Protein AF-A0AAJ0IXR5-F1 (afdb_monomer_lite)

Organism: NCBI:txid56460

pLDDT: mean 82.79, std 20.66, range [21.55, 98.94]

Secondary structure (DSSP, 8-state):
---TT---HHHHHHHHHHHHHTT-HHHHHHHHHHHHTT--HHHHHHHHHHHHHHTHHHHHHHHTS---HHHHHHHHHHHHHHHSPPBPPPHHHHTTS-HHHHHHHHHHHHHHHS-HHHHHHHHSTT--EEEEEEPP--TT-BBS-SS-TTSBPPP-TT-TTS-GGGS--B---EEEEEEEE-TT--EEEEEEEEEE-SPPGGG-GGG-EES-EEBTTSSEE--EEPPPTT-TT--S--SB-SB-SSSSSS-B-EEEPSEEEEEEEEEEE-TTSTT-EEEEEEE-HHHHHH-TT-EEE-SS-SS--STTSTT-EE---S---EEE--SS----SS-EEE-HHHHHHHHHHHTT-TT--EEEEEEEE-BSPP------------PPP---------------------------------------PPPHHHHHHHHHHHHHHHHTT----HHHHHHHHHHHHHHHHTT-S---EEEEPPPBTTB-TTSEEEEEES-TTSTT-EEEEEEHHHHHHS-HHHHHHHHHHHHHHHHHHHHHHHHHHHHHHHHTT------

InterPro domains:
  IPR046519 X-Tfes, XVIPCD [PF20410] (423-524)

Radius of gyration: 31.72 Å; chains: 1; bounding box: 82×73×89 Å

Foldseek 3Di:
DPDPDDDLLQVLLVVLLVCLVVVNPVVSVVSLVVSLPPDDPLSNLLSLLSNLLSNVVSLVVPCVDDDDPVSNVSSVSSVCSLAPFAADPDPVVLVVDDQSSNLSSQVSNCSRQADPVQVVQQVDAPRKAKEKEDAFDFLQAFACFLVRQADTNQADPVCVVAGRRRLFQFGQQIKMKIWHAHPVRRTHIAIQRGKGQAHTCLQFQLLFDPQAAAAPVGDGRRDGDHHDPSNNNNPHRHHHDADQQPPPPTGWQKAFDFYKFKWFKDWDADPVDGPDIDIKIWGDPVRQVVFFQGMFTPNVPPRGGAPVRDSRGGGDDGPEIEEAAESRGQPGSHHMHGHPVRRVSVVCSNCVDVVDGIYIYGYGYHPPHDDPPPPPPPPPDDDDDDDDDDDDDDDDDDDYDDDDDDDDDDDDDDDDDDDDDPVPPPDQQLVQLLVQLQVVQVVVVHGDDLLSSLLSLQQSLQCLVQPHPHFPHKDWADCDPVHHTRQKIKTWDDDPRDPPIDMDMDGSCCSRPDDSVRSVVSSVVSVVVVVVVVVVVVVVVVVVVVVVPDDPDDD

Sequence (555 aa):
MARSNDLDIRATADQISALFNANRQAEALRMLDERRQGQAEIVRDALDRYVGAASAGAIANQQQGPVAAADASVLQRLQLAASNQPTIPPQAQMAALSDAQRYDVYASIVQVRGNEAAHEALSRPNERVVLGLRQENSTLAAMQDRVHAGSLRSDDPATPAINEAQGGTGVYNDRLVVLWKDADGTRHTQVAQQANTEPTAQYDHHAGNTGRRPRAEGGMENRTFAPSPGFESISRPRKIEGEDVNADGIRDLGRLSEGTIEMRMGQHPNPSRPGTQDNALRPSQTAVDAGRGGVQRDSNADGWFDQADLNGVQNLNDTFKIHRGSSGSTDSAGCQTIHPAEYDGFIAAVQGNPAQTRWQYVLTSTTPGPVREQHQDQGRGREGVQPGQEEREHPPAQPQRQNGGPAAPAPGRPRHADAEDAHLAPHPLHAQASTLVGRLDASMGRASDAHSERMSASLAHLAKEHGLERIDHVLLSNQTPRAPAGAAVFVVQGEPSNPAHLRASMPTDVAVTTPVEQSLAKLQELDARTLAQAQSQAQERGVLQEEAVKPRSIG

Structure (mmCIF, N/CA/C/O backbone):
data_AF-A0AAJ0IXR5-F1
#
_entry.id   AF-A0AAJ0IXR5-F1
#
loop_
_atom_site.group_PDB
_atom_site.id
_atom_site.type_symbol
_atom_site.label_atom_id
_atom_site.label_alt_id
_atom_site.label_comp_id
_atom_site.label_asym_id
_atom_site.label_entity_id
_atom_site.label_seq_id
_atom_site.pdbx_PDB_ins_code
_atom_site.Cartn_x
_atom_site.Cartn_y
_atom_site.Cartn_z
_atom_site.occupancy
_atom_site.B_iso_or_equiv
_atom_site.auth_seq_id
_atom_site.auth_comp_id
_atom_site.auth_asym_id
_atom_site.auth_atom_id
_atom_site.pdbx_PDB_model_num
ATOM 1 N N . MET A 1 1 ? 8.016 12.581 32.462 1.00 35.22 1 MET A N 1
ATOM 2 C CA . MET A 1 1 ? 6.849 12.270 33.314 1.00 35.22 1 MET A CA 1
ATOM 3 C C . MET A 1 1 ? 5.731 11.830 32.388 1.00 35.22 1 MET A C 1
ATOM 5 O O . MET A 1 1 ? 5.294 12.646 31.587 1.00 35.22 1 MET A O 1
ATOM 9 N N . ALA A 1 2 ? 5.355 10.550 32.412 1.00 32.44 2 ALA A N 1
ATOM 10 C CA . ALA A 1 2 ? 4.215 10.053 31.645 1.00 32.44 2 ALA A CA 1
ATOM 11 C C . ALA A 1 2 ? 2.951 10.798 32.102 1.00 32.44 2 ALA A C 1
ATOM 13 O O . ALA A 1 2 ? 2.711 10.913 33.307 1.00 32.44 2 ALA A O 1
ATOM 14 N N . ARG A 1 3 ? 2.182 11.370 31.171 1.00 44.75 3 ARG A N 1
ATOM 15 C CA . ARG A 1 3 ? 0.904 11.999 31.512 1.00 44.75 3 ARG A CA 1
ATOM 16 C C . ARG A 1 3 ? -0.059 10.878 31.894 1.00 44.75 3 ARG A C 1
ATOM 18 O O . ARG A 1 3 ? -0.476 10.100 31.052 1.00 44.75 3 ARG A O 1
ATOM 25 N N . SER A 1 4 ? -0.415 10.801 33.171 1.00 48.94 4 SER A N 1
ATOM 26 C CA . SER A 1 4 ? -1.351 9.822 33.747 1.00 48.94 4 SER A CA 1
ATOM 27 C C . SER A 1 4 ? -2.810 9.965 33.247 1.00 48.94 4 SER A C 1
ATOM 29 O O . SER A 1 4 ? -3.727 9.530 33.935 1.00 48.94 4 SER A O 1
ATOM 31 N N . ASN A 1 5 ? -3.044 10.600 32.093 1.00 64.75 5 ASN A N 1
ATOM 32 C CA . ASN A 1 5 ? -4.367 11.003 31.599 1.00 64.75 5 ASN A CA 1
ATOM 33 C C . ASN A 1 5 ? -4.579 10.734 30.095 1.00 64.75 5 ASN A C 1
ATOM 35 O O . ASN A 1 5 ? -5.541 11.241 29.517 1.00 64.75 5 ASN A O 1
ATOM 39 N N . ASP A 1 6 ? -3.690 9.978 29.448 1.00 84.19 6 ASP A N 1
ATOM 40 C CA . ASP A 1 6 ? -3.835 9.651 28.028 1.00 84.19 6 ASP A CA 1
ATOM 41 C C . ASP A 1 6 ? -4.958 8.618 27.823 1.00 84.19 6 ASP A C 1
ATOM 43 O O . ASP A 1 6 ? -5.082 7.649 28.574 1.00 84.19 6 ASP A O 1
ATOM 47 N N . LEU A 1 7 ? -5.797 8.833 26.805 1.00 93.12 7 LEU A N 1
ATOM 48 C CA . LEU A 1 7 ? -6.889 7.925 26.452 1.00 93.12 7 LEU A CA 1
ATOM 49 C C . LEU A 1 7 ? -6.326 6.566 26.000 1.00 93.12 7 LEU A C 1
ATOM 51 O O . LEU A 1 7 ? -5.593 6.518 25.010 1.00 93.12 7 LEU A O 1
ATOM 55 N N . ASP A 1 8 ? -6.721 5.469 26.659 1.00 96.12 8 ASP A N 1
ATOM 56 C CA . ASP A 1 8 ? -6.532 4.117 26.112 1.00 96.12 8 ASP A CA 1
ATOM 57 C C . ASP A 1 8 ? -7.545 3.910 24.979 1.00 96.12 8 ASP A C 1
ATOM 59 O O . ASP A 1 8 ? -8.732 3.653 25.212 1.00 96.12 8 ASP A O 1
ATOM 63 N N . ILE A 1 9 ? -7.074 4.100 23.745 1.00 98.06 9 ILE A N 1
ATOM 64 C CA . ILE A 1 9 ? -7.904 4.143 22.539 1.00 98.06 9 ILE A CA 1
ATOM 65 C C . ILE A 1 9 ? -8.627 2.812 22.359 1.00 98.06 9 ILE A C 1
ATOM 67 O O . ILE A 1 9 ? -9.843 2.801 22.160 1.00 98.06 9 ILE A O 1
ATOM 71 N N . ARG A 1 10 ? -7.900 1.691 22.465 1.00 97.19 10 ARG A N 1
ATOM 72 C CA . ARG A 1 10 ? -8.476 0.365 22.240 1.00 97.19 10 ARG A CA 1
ATOM 73 C C . ARG A 1 10 ? -9.505 0.006 23.307 1.00 97.19 10 ARG A C 1
ATOM 75 O O . ARG A 1 10 ? -10.626 -0.353 22.958 1.00 97.19 10 ARG A O 1
ATOM 82 N N . ALA A 1 11 ? -9.165 0.163 24.588 1.00 97.31 11 ALA A N 1
ATOM 83 C CA . ALA A 1 11 ? -10.091 -0.163 25.674 1.00 97.31 11 ALA A CA 1
ATOM 84 C C . ALA A 1 11 ? -11.364 0.701 25.625 1.00 97.31 11 ALA A C 1
ATOM 86 O O . ALA A 1 11 ? -12.469 0.211 25.861 1.00 97.31 11 ALA A O 1
ATOM 87 N N . THR A 1 12 ? -11.222 1.982 25.270 1.00 98.25 12 THR A N 1
ATOM 88 C CA . THR A 1 12 ? -12.362 2.889 25.080 1.00 98.25 12 THR A CA 1
ATOM 89 C C . THR A 1 12 ? -13.232 2.451 23.901 1.00 98.25 12 THR A C 1
ATOM 91 O O . THR A 1 12 ? -14.458 2.429 24.019 1.00 98.25 12 THR A O 1
ATOM 94 N N . ALA A 1 13 ? -12.616 2.073 22.777 1.00 98.50 13 ALA A N 1
ATOM 95 C CA . ALA A 1 13 ? -13.337 1.586 21.608 1.00 98.50 13 ALA A CA 1
ATOM 96 C C . ALA A 1 13 ? -14.134 0.314 21.916 1.00 98.50 13 ALA A C 1
ATOM 98 O O . ALA A 1 13 ? -15.293 0.217 21.517 1.00 98.50 13 ALA A O 1
ATOM 99 N N . ASP A 1 14 ? -13.554 -0.631 22.660 1.00 98.31 14 ASP A N 1
ATOM 100 C CA . ASP A 1 14 ? -14.227 -1.877 23.039 1.00 98.31 14 ASP A CA 1
ATOM 101 C C . ASP A 1 14 ? -15.464 -1.597 23.922 1.00 98.31 14 ASP A C 1
ATOM 103 O O . ASP A 1 14 ? -16.524 -2.188 23.709 1.00 98.31 14 ASP A O 1
ATOM 107 N N . GLN A 1 15 ? -15.382 -0.637 24.855 1.00 98.50 15 GLN A N 1
ATOM 108 C CA . GLN A 1 15 ? -16.523 -0.212 25.684 1.00 98.50 15 GLN A CA 1
ATOM 109 C C . GLN A 1 15 ? -17.655 0.409 24.852 1.00 98.50 15 GLN A C 1
ATOM 111 O O . GLN A 1 15 ? -18.821 0.056 25.030 1.00 98.50 15 GLN A O 1
ATOM 116 N N . ILE A 1 16 ? -17.319 1.308 23.922 1.00 98.44 16 ILE A N 1
ATOM 117 C CA . ILE A 1 16 ? -18.300 1.943 23.027 1.00 98.44 16 ILE A CA 1
ATOM 118 C C . ILE A 1 16 ? -18.934 0.897 22.103 1.00 98.44 16 ILE A C 1
ATOM 120 O O . ILE A 1 16 ? -20.152 0.876 21.920 1.00 98.44 16 ILE A O 1
ATOM 124 N N . SER A 1 17 ? -18.123 -0.013 21.564 1.00 98.00 17 SER A N 1
ATOM 125 C CA . SER A 1 17 ? -18.588 -1.054 20.646 1.00 98.00 17 SER A CA 1
ATOM 126 C C . SER A 1 17 ? -19.524 -2.043 21.338 1.00 98.00 17 SER A C 1
ATOM 128 O O . SER A 1 17 ? -20.532 -2.456 20.765 1.00 98.00 17 SER A O 1
ATOM 130 N N . ALA A 1 18 ? -19.253 -2.372 22.606 1.00 98.06 18 ALA A N 1
ATOM 131 C CA . ALA A 1 18 ? -20.147 -3.184 23.424 1.00 98.06 18 ALA A CA 1
ATOM 132 C C . ALA A 1 18 ? -21.527 -2.525 23.612 1.00 98.06 18 ALA A C 1
ATOM 134 O O . ALA A 1 18 ? -22.540 -3.221 23.580 1.00 98.06 18 ALA A O 1
ATOM 135 N N . LEU A 1 19 ? -21.592 -1.195 23.756 1.00 97.69 19 LEU A N 1
ATOM 136 C CA . LEU A 1 19 ? -22.863 -0.465 23.846 1.00 97.69 19 LEU A CA 1
ATOM 137 C C . LEU A 1 19 ? -23.640 -0.497 22.524 1.00 97.69 19 LEU A C 1
ATOM 139 O O . LEU A 1 19 ? -24.840 -0.775 22.540 1.00 97.69 19 LEU A O 1
ATOM 143 N N . PHE A 1 20 ? -22.974 -0.278 21.384 1.00 95.31 20 PHE A N 1
ATOM 144 C CA . PHE A 1 20 ? -23.605 -0.425 20.067 1.00 95.31 20 PHE A CA 1
ATOM 145 C C . PHE A 1 20 ? -24.180 -1.831 19.874 1.00 95.31 20 PHE A C 1
ATOM 147 O O . PHE A 1 20 ? -25.354 -1.979 19.534 1.00 95.31 20 PHE A O 1
ATOM 154 N N . ASN A 1 21 ? -23.380 -2.857 20.167 1.00 93.69 21 ASN A N 1
ATOM 155 C CA . ASN A 1 21 ? -23.764 -4.257 19.991 1.00 93.69 21 ASN A CA 1
ATOM 156 C C . ASN A 1 21 ? -24.855 -4.708 20.984 1.00 93.69 21 ASN A C 1
ATOM 158 O O . ASN A 1 21 ? -25.567 -5.673 20.718 1.00 93.69 21 ASN A O 1
ATOM 162 N N . ALA A 1 22 ? -25.036 -3.989 22.096 1.00 95.12 22 ALA A N 1
ATOM 163 C CA . ALA A 1 22 ? -26.118 -4.195 23.058 1.00 95.12 22 ALA A CA 1
ATOM 164 C C . ALA A 1 22 ? -27.390 -3.375 22.755 1.00 95.12 22 ALA A C 1
ATOM 166 O O . ALA A 1 22 ? -28.270 -3.293 23.611 1.00 95.12 22 ALA A O 1
ATOM 167 N N . ASN A 1 23 ? -27.499 -2.749 21.575 1.00 90.19 23 ASN A N 1
ATOM 168 C CA . ASN A 1 23 ? -28.596 -1.843 21.207 1.00 90.19 23 ASN A CA 1
ATOM 169 C C . ASN A 1 23 ? -28.770 -0.652 22.175 1.00 90.19 23 ASN A C 1
ATOM 171 O O . ASN A 1 23 ? -29.885 -0.207 22.440 1.00 90.19 23 ASN A O 1
ATOM 175 N N . ARG A 1 24 ? -27.664 -0.136 22.728 1.00 93.94 24 ARG A N 1
ATOM 176 C CA . ARG A 1 24 ? -27.625 1.046 23.611 1.00 93.94 24 ARG A CA 1
ATOM 177 C C . ARG A 1 24 ? -26.966 2.223 22.894 1.00 93.94 24 ARG A C 1
ATOM 179 O O . ARG A 1 24 ? -25.987 2.800 23.364 1.00 93.94 24 ARG A O 1
ATOM 186 N N . GLN A 1 25 ? -27.484 2.570 21.719 1.00 89.69 25 GLN A N 1
ATOM 187 C CA . GLN A 1 25 ? -26.787 3.444 20.772 1.00 89.69 25 GLN A CA 1
ATOM 188 C C . GLN A 1 25 ? -26.681 4.892 21.255 1.00 89.69 25 GLN A C 1
ATOM 190 O O . GLN A 1 25 ? -25.627 5.499 21.107 1.00 89.69 25 GLN A O 1
ATOM 195 N N . ALA A 1 26 ? -27.720 5.435 21.898 1.00 90.50 26 ALA A N 1
ATOM 196 C CA . ALA A 1 26 ? -27.666 6.786 22.466 1.00 90.50 26 ALA A CA 1
ATOM 197 C C . ALA A 1 26 ? -26.540 6.926 23.509 1.00 90.50 26 ALA A C 1
ATOM 199 O O . ALA A 1 26 ? -25.857 7.947 23.576 1.00 90.50 26 ALA A O 1
ATOM 200 N N . GLU A 1 27 ? -26.303 5.876 24.300 1.00 95.44 27 GLU A N 1
ATOM 201 C CA . GLU A 1 27 ? -25.209 5.848 25.268 1.00 95.44 27 GLU A CA 1
ATOM 202 C C . GLU A 1 27 ? -23.848 5.696 24.586 1.00 95.44 27 GLU A C 1
ATOM 204 O O . GLU A 1 27 ? -22.903 6.378 24.978 1.00 95.44 27 GLU A O 1
ATOM 209 N N . ALA A 1 28 ? -23.762 4.853 23.551 1.00 96.56 28 ALA A N 1
ATOM 210 C CA . ALA A 1 28 ? -22.552 4.671 22.755 1.00 96.56 28 ALA A CA 1
ATOM 211 C C . ALA A 1 28 ? -22.114 5.982 22.083 1.00 96.56 28 ALA A C 1
ATOM 213 O O . ALA A 1 28 ? -20.952 6.369 22.186 1.00 96.56 28 ALA A O 1
ATOM 214 N N . LEU A 1 29 ? -23.052 6.692 21.447 1.00 95.12 29 LEU A N 1
ATOM 215 C CA . LEU A 1 29 ? -22.801 7.957 20.754 1.00 95.12 29 LEU A CA 1
ATOM 216 C C . LEU A 1 29 ? -22.385 9.064 21.724 1.00 95.12 29 LEU A C 1
ATOM 218 O O . LEU A 1 29 ? -21.406 9.761 21.463 1.00 95.12 29 LEU A O 1
ATOM 222 N N . ARG A 1 30 ? -23.064 9.179 22.872 1.00 95.44 30 ARG A N 1
ATOM 223 C CA . ARG A 1 30 ? -22.681 10.130 23.924 1.00 95.44 30 ARG A CA 1
ATOM 224 C C . ARG A 1 30 ? -21.274 9.843 24.452 1.00 95.44 30 ARG A C 1
ATOM 226 O O . ARG A 1 30 ? -20.457 10.752 24.534 1.00 95.44 30 ARG A O 1
ATOM 233 N N . MET A 1 31 ? -20.973 8.581 24.762 1.00 97.38 31 MET A N 1
ATOM 234 C CA . MET A 1 31 ? -19.648 8.191 25.246 1.00 97.38 31 MET A CA 1
ATOM 235 C C . MET A 1 31 ? -18.565 8.440 24.192 1.00 97.38 31 MET A C 1
ATOM 237 O O . MET A 1 31 ? -17.477 8.901 24.527 1.00 97.38 31 MET A O 1
ATOM 241 N N . LEU A 1 32 ? -18.847 8.158 22.919 1.00 97.31 32 LEU A N 1
ATOM 242 C CA . LEU A 1 32 ? -17.928 8.442 21.823 1.00 97.31 32 LEU A CA 1
ATOM 243 C C . LEU A 1 32 ? -17.619 9.940 21.726 1.00 97.31 32 LEU A C 1
ATOM 245 O O . LEU A 1 32 ? -16.452 10.303 21.607 1.00 97.31 32 LEU A O 1
ATOM 249 N N . ASP A 1 33 ? -18.633 10.802 21.795 1.00 95.56 33 ASP A N 1
ATOM 250 C CA . ASP A 1 33 ? -18.439 12.252 21.725 1.00 95.56 33 ASP A CA 1
ATOM 251 C C . ASP A 1 33 ? -17.608 12.776 22.907 1.00 95.56 33 ASP A C 1
ATOM 253 O O . ASP A 1 33 ? -16.575 13.421 22.707 1.00 95.56 33 ASP A O 1
ATOM 257 N N . GLU A 1 34 ? -17.969 12.374 24.131 1.00 96.19 34 GLU A N 1
ATOM 258 C CA . GLU A 1 34 ? -17.241 12.714 25.361 1.00 96.19 34 GLU A CA 1
ATOM 259 C C . GLU A 1 34 ? -15.767 12.283 25.298 1.00 96.19 34 GLU A C 1
ATOM 261 O O . GLU A 1 34 ? -14.870 13.037 25.674 1.00 96.19 34 GLU A O 1
ATOM 266 N N . ARG A 1 35 ? -15.490 11.069 24.804 1.00 96.62 35 ARG A N 1
ATOM 267 C CA . ARG A 1 35 ? -14.124 10.522 24.745 1.00 96.62 35 ARG A CA 1
ATOM 268 C C . ARG A 1 35 ? -13.292 11.095 23.602 1.00 96.62 35 ARG A C 1
ATOM 270 O O . ARG A 1 35 ? -12.068 11.132 23.716 1.00 96.62 35 ARG A O 1
ATOM 277 N N . ARG A 1 36 ? -13.925 11.562 22.522 1.00 95.81 36 ARG A N 1
ATOM 278 C CA . ARG A 1 36 ? -13.246 12.257 21.415 1.00 95.81 36 ARG A CA 1
ATOM 279 C C . ARG A 1 36 ? -12.889 13.697 21.769 1.00 95.81 36 ARG A C 1
ATOM 281 O O . ARG A 1 36 ? -11.956 14.245 21.177 1.00 95.81 36 ARG A O 1
ATOM 288 N N . GLN A 1 37 ? -13.615 14.327 22.690 1.00 94.62 37 GLN A N 1
ATOM 289 C CA . GLN A 1 37 ? -13.410 15.730 23.029 1.00 94.62 37 GLN A CA 1
ATOM 290 C C . GLN A 1 37 ? -11.979 15.990 23.535 1.00 94.62 37 GLN A C 1
ATOM 292 O O . GLN A 1 37 ? -11.457 15.290 24.399 1.00 94.62 37 GLN A O 1
ATOM 297 N N . GLY A 1 38 ? -11.324 17.008 22.968 1.00 91.94 38 GLY A N 1
ATOM 298 C CA . GLY A 1 38 ? -9.963 17.408 23.347 1.00 91.94 38 GLY A CA 1
ATOM 299 C C . GLY A 1 38 ? -8.841 16.470 22.881 1.00 91.94 38 GLY A C 1
ATOM 300 O O . GLY A 1 38 ? -7.678 16.749 23.166 1.00 91.94 38 GLY A O 1
ATOM 301 N N . GLN A 1 39 ? -9.155 15.389 22.159 1.00 95.31 39 GLN A N 1
ATOM 302 C CA . GLN A 1 39 ? -8.153 14.473 21.613 1.00 95.31 39 GLN A CA 1
ATOM 303 C C . GLN A 1 39 ? -7.569 14.987 20.291 1.00 95.31 39 GLN A C 1
ATOM 305 O O . GLN A 1 39 ? -8.250 15.648 19.500 1.00 95.31 39 GLN A O 1
ATOM 310 N N . ALA A 1 40 ? -6.311 14.629 20.021 1.00 94.19 40 ALA A N 1
ATOM 311 C CA . ALA A 1 40 ? -5.689 14.850 18.718 1.00 94.19 40 ALA A CA 1
ATOM 312 C C . ALA A 1 40 ? -6.491 14.153 17.603 1.00 94.19 40 ALA A C 1
ATOM 314 O O . ALA A 1 40 ? -7.124 13.123 17.828 1.00 94.19 40 ALA A O 1
ATOM 315 N N . GLU A 1 41 ? -6.459 14.699 16.389 1.00 93.81 41 GLU A N 1
ATOM 316 C CA . GLU A 1 41 ? -7.163 14.137 15.226 1.00 93.81 41 GLU A CA 1
ATOM 317 C C . GLU A 1 41 ? -6.817 12.665 14.985 1.00 93.81 41 GLU A C 1
ATOM 319 O O . GLU A 1 41 ? -7.712 11.831 15.015 1.00 93.81 41 GLU A O 1
ATOM 324 N N . ILE A 1 42 ? -5.528 12.317 14.953 1.00 94.75 42 ILE A N 1
ATOM 325 C CA . ILE A 1 42 ? -5.074 10.927 14.783 1.00 94.75 42 ILE A CA 1
ATOM 326 C C . ILE A 1 42 ? -5.587 9.958 15.864 1.00 94.75 42 ILE A C 1
ATOM 328 O O . ILE A 1 42 ? -5.783 8.776 15.587 1.00 94.75 42 ILE A O 1
ATOM 332 N N . VAL A 1 43 ? -5.836 10.445 17.086 1.00 97.19 43 VAL A N 1
ATOM 333 C CA . VAL A 1 43 ? -6.411 9.647 18.184 1.00 97.19 43 VAL A CA 1
ATOM 334 C C . VAL A 1 43 ? -7.913 9.456 17.972 1.00 97.19 43 VAL A C 1
ATOM 336 O O . VAL A 1 43 ? -8.420 8.348 18.149 1.00 97.19 43 VAL A O 1
ATOM 339 N N . ARG A 1 44 ? -8.621 10.512 17.550 1.00 96.88 44 ARG A N 1
ATOM 340 C CA . ARG A 1 44 ? -10.051 10.450 17.205 1.00 96.88 44 ARG A CA 1
ATOM 341 C C . ARG A 1 44 ? -10.293 9.508 16.027 1.00 96.88 44 ARG A C 1
ATOM 343 O O . ARG A 1 44 ? -11.202 8.690 16.106 1.00 96.88 44 ARG A O 1
ATOM 350 N N . ASP A 1 45 ? -9.447 9.561 15.004 1.00 95.94 45 ASP A N 1
ATOM 351 C CA . ASP A 1 45 ? -9.548 8.705 13.820 1.00 95.94 45 ASP A CA 1
ATOM 352 C C . ASP A 1 45 ? -9.254 7.238 14.141 1.00 95.94 45 ASP A C 1
ATOM 354 O O . ASP A 1 45 ? -9.897 6.338 13.604 1.00 95.94 45 ASP A O 1
ATOM 358 N N . ALA A 1 46 ? -8.286 6.970 15.024 1.00 97.88 46 ALA A N 1
ATOM 359 C CA . ALA A 1 46 ? -8.003 5.618 15.503 1.00 97.88 46 ALA A CA 1
ATOM 360 C C . ALA A 1 46 ? -9.176 5.036 16.307 1.00 97.88 46 ALA A C 1
ATOM 362 O O . ALA A 1 46 ? -9.550 3.878 16.108 1.00 97.88 46 ALA A O 1
ATOM 363 N N . LEU A 1 47 ? -9.782 5.849 17.179 1.00 98.50 47 LEU A N 1
ATOM 364 C CA . LEU A 1 47 ? -10.979 5.474 17.930 1.00 98.50 47 LEU A CA 1
ATOM 365 C C . LEU A 1 47 ? -12.160 5.193 16.990 1.00 98.50 47 LEU A C 1
ATOM 367 O O . LEU A 1 47 ? -12.786 4.140 17.099 1.00 98.50 47 LEU A O 1
ATOM 371 N N . ASP A 1 48 ? -12.425 6.097 16.043 1.00 98.06 48 ASP A N 1
ATOM 372 C CA . ASP A 1 48 ? -13.507 5.956 15.065 1.00 98.06 48 ASP A CA 1
ATOM 373 C C . ASP A 1 48 ? -13.307 4.695 14.193 1.00 98.06 48 ASP A C 1
ATOM 375 O O . ASP A 1 48 ? -14.272 3.974 13.944 1.00 98.06 48 ASP A O 1
ATOM 379 N N . ARG A 1 49 ? -12.065 4.359 13.805 1.00 97.94 49 ARG A N 1
ATOM 380 C CA . ARG A 1 49 ? -11.732 3.116 13.079 1.00 97.94 49 ARG A CA 1
ATOM 381 C C . ARG A 1 49 ? -12.031 1.857 13.883 1.00 97.94 49 ARG A C 1
ATOM 383 O O . ARG A 1 49 ? -12.673 0.947 13.361 1.00 97.94 49 ARG A O 1
ATOM 390 N N . TYR A 1 50 ? -11.597 1.795 15.143 1.00 98.44 50 TYR A N 1
ATOM 391 C CA . TYR A 1 50 ? -11.883 0.633 15.989 1.00 98.44 50 TYR A CA 1
ATOM 392 C C . TYR A 1 50 ? -13.385 0.449 16.223 1.00 98.44 50 TYR A C 1
ATOM 394 O O . TYR A 1 50 ? -13.887 -0.662 16.058 1.00 98.44 50 TYR A O 1
ATOM 402 N N . VAL A 1 51 ? -14.101 1.526 16.565 1.00 98.31 51 VAL A N 1
ATOM 403 C CA . VAL A 1 51 ? -15.551 1.479 16.817 1.00 98.31 51 VAL A CA 1
ATOM 404 C C . VAL A 1 51 ? -16.317 1.129 15.541 1.00 98.31 51 VAL A C 1
ATOM 406 O O . VAL A 1 51 ? -17.160 0.235 15.553 1.00 98.31 51 VAL A O 1
ATOM 409 N N . GLY A 1 52 ? -16.003 1.788 14.423 1.00 96.25 52 GLY A N 1
ATOM 410 C CA . GLY A 1 52 ? -16.645 1.530 13.136 1.00 96.25 52 GLY A CA 1
ATOM 411 C C . GLY A 1 52 ? -16.481 0.080 12.679 1.00 96.25 52 GLY A C 1
ATOM 412 O O . GLY A 1 52 ? -17.450 -0.534 12.239 1.00 96.25 52 GLY A O 1
ATOM 413 N N . ALA A 1 53 ? -15.285 -0.494 12.850 1.00 95.06 53 ALA A N 1
ATOM 414 C CA . ALA A 1 53 ? -15.018 -1.889 12.509 1.00 95.06 53 ALA A CA 1
ATOM 415 C C . ALA A 1 53 ? -15.767 -2.873 13.422 1.00 95.06 53 ALA A C 1
ATOM 417 O O . ALA A 1 53 ? -16.428 -3.790 12.939 1.00 95.06 53 ALA A O 1
ATOM 418 N N . ALA A 1 54 ? -15.691 -2.681 14.742 1.00 95.75 54 ALA A N 1
ATOM 419 C CA . ALA A 1 54 ? -16.253 -3.611 15.724 1.00 95.75 54 ALA A CA 1
ATOM 420 C C . ALA A 1 54 ? -17.788 -3.545 15.842 1.00 95.75 54 ALA A C 1
ATOM 422 O O . ALA A 1 54 ? -18.410 -4.472 16.370 1.00 95.75 54 ALA A O 1
ATOM 423 N N . SER A 1 55 ? -18.406 -2.466 15.355 1.00 95.44 55 SER A N 1
ATOM 424 C CA . SER A 1 55 ? -19.854 -2.234 15.425 1.00 95.44 55 SER A CA 1
ATOM 425 C C . SER A 1 55 ? -20.522 -2.075 14.060 1.00 95.44 55 SER A C 1
ATOM 427 O O . SER A 1 55 ? -21.663 -1.618 14.002 1.00 95.44 55 SER A O 1
ATOM 429 N N . ALA A 1 56 ? -19.869 -2.481 12.965 1.00 90.62 56 ALA A N 1
ATOM 430 C CA . ALA A 1 56 ? -20.366 -2.286 11.599 1.00 90.62 56 ALA A CA 1
ATOM 431 C C . ALA A 1 56 ? -21.816 -2.770 11.398 1.00 90.62 56 ALA A C 1
ATOM 433 O O . ALA A 1 56 ? -22.643 -2.042 10.851 1.00 90.62 56 ALA A O 1
ATOM 434 N N . GLY A 1 57 ? -22.154 -3.964 11.901 1.00 89.12 57 GLY A N 1
ATOM 435 C CA . GLY A 1 57 ? -23.513 -4.510 11.804 1.00 89.12 57 GLY A CA 1
ATOM 436 C C . GLY A 1 57 ? -24.551 -3.711 12.600 1.00 89.12 57 GLY A C 1
ATOM 437 O O . GLY A 1 57 ? -25.635 -3.425 12.095 1.00 89.12 57 GLY A O 1
ATOM 438 N N . ALA A 1 58 ? -24.215 -3.299 13.826 1.00 89.06 58 ALA A N 1
ATOM 439 C CA . ALA A 1 58 ? -25.101 -2.490 14.663 1.00 89.06 58 ALA A CA 1
ATOM 440 C C . ALA A 1 58 ? -25.329 -1.087 14.068 1.00 89.06 58 ALA A C 1
ATOM 442 O O . ALA A 1 58 ? -26.460 -0.602 14.048 1.00 89.06 58 ALA A O 1
ATOM 443 N N . ILE A 1 59 ? -24.270 -0.470 13.533 1.00 87.69 59 ILE A N 1
ATOM 444 C CA . ILE A 1 59 ? -24.311 0.836 12.861 1.00 87.69 59 ILE A CA 1
ATOM 445 C C . ILE A 1 59 ? -25.184 0.767 11.598 1.00 87.69 59 ILE A C 1
ATOM 447 O O . ILE A 1 59 ? -26.055 1.619 11.412 1.00 87.69 59 ILE A O 1
ATOM 451 N N . ALA A 1 60 ? -25.007 -0.265 10.765 1.00 85.44 60 ALA A N 1
ATOM 452 C CA . ALA A 1 60 ? -25.782 -0.446 9.537 1.00 85.44 60 ALA A CA 1
ATOM 453 C C . ALA A 1 60 ? -27.283 -0.647 9.812 1.00 85.44 60 ALA A C 1
ATOM 455 O O . ALA A 1 60 ? -28.120 -0.039 9.145 1.00 85.44 60 ALA A O 1
ATOM 456 N N . ASN A 1 61 ? -27.633 -1.444 10.827 1.00 83.38 61 ASN A N 1
ATOM 457 C CA . ASN A 1 61 ? -29.030 -1.657 11.219 1.00 83.38 61 ASN A CA 1
ATOM 458 C C . ASN A 1 61 ? -29.701 -0.366 11.706 1.00 83.38 61 ASN A C 1
ATOM 460 O O . ASN A 1 61 ? -30.886 -0.149 11.462 1.00 83.38 61 ASN A O 1
ATOM 464 N N . GLN A 1 62 ? -28.955 0.506 12.388 1.00 76.19 62 GLN A N 1
ATOM 465 C CA . GLN A 1 62 ? -29.501 1.742 12.939 1.00 76.19 62 GLN A CA 1
ATOM 466 C C . GLN A 1 62 ? -29.825 2.777 11.854 1.00 76.19 62 GLN A C 1
ATOM 468 O O . GLN A 1 62 ? -30.854 3.440 11.944 1.00 76.19 62 GLN A O 1
ATOM 473 N N . GLN A 1 63 ? -28.996 2.894 10.813 1.00 69.69 63 GLN A N 1
ATOM 474 C CA . GLN A 1 63 ? -29.229 3.834 9.706 1.00 69.69 63 GLN A CA 1
ATOM 475 C C . GLN A 1 63 ? -30.506 3.535 8.902 1.00 69.69 63 GLN A C 1
ATOM 477 O O . GLN A 1 63 ? -31.023 4.422 8.229 1.00 69.69 63 GLN A O 1
ATOM 482 N N . GLN A 1 64 ? -31.025 2.306 8.971 1.00 72.81 64 GLN A N 1
ATOM 483 C CA . GLN A 1 64 ? -32.276 1.921 8.310 1.00 72.81 64 GLN A CA 1
ATOM 484 C C . GLN A 1 64 ? -33.529 2.362 9.092 1.00 72.81 64 GLN A C 1
ATOM 486 O O . GLN A 1 64 ? -34.639 2.271 8.570 1.00 72.81 64 GLN A O 1
ATOM 491 N N . GLY A 1 65 ? -33.370 2.831 10.336 1.00 67.31 65 GLY A N 1
ATOM 492 C CA . GLY A 1 65 ? -34.448 3.341 11.185 1.00 67.31 65 GLY A CA 1
ATOM 493 C C . GLY A 1 65 ? -34.494 4.875 11.266 1.00 67.31 65 GLY A C 1
ATOM 494 O O . GLY A 1 65 ? -33.637 5.564 10.713 1.00 67.31 65 GLY A O 1
ATOM 495 N N . PRO A 1 66 ? -35.484 5.448 11.973 1.00 68.31 66 PRO A N 1
ATOM 496 C CA . PRO A 1 66 ? -35.516 6.882 12.243 1.00 68.31 66 PRO A CA 1
ATOM 497 C C . PRO A 1 66 ? -34.358 7.273 13.173 1.00 68.31 66 PRO A C 1
ATOM 499 O O . PRO A 1 66 ? -34.311 6.865 14.333 1.00 68.31 66 PRO A O 1
ATOM 502 N N . VAL A 1 67 ? -33.430 8.083 12.662 1.00 74.12 67 VAL A N 1
ATOM 503 C CA . VAL A 1 67 ? -32.247 8.578 13.383 1.00 74.12 67 VAL A CA 1
ATOM 504 C C . VAL A 1 67 ? -32.218 10.105 13.315 1.00 74.12 67 VAL A C 1
ATOM 506 O O . VAL A 1 67 ? -32.524 10.693 12.276 1.00 74.12 67 VAL A O 1
ATOM 509 N N . ALA A 1 68 ? -31.857 10.769 14.416 1.00 77.62 68 ALA A N 1
ATOM 510 C CA . ALA A 1 68 ? -31.663 12.216 14.416 1.00 77.62 68 ALA A CA 1
ATOM 511 C C . ALA A 1 68 ? -30.512 12.604 13.467 1.00 77.62 68 ALA A C 1
ATOM 513 O O . ALA A 1 68 ? -29.500 11.912 13.395 1.00 77.62 68 ALA A O 1
ATOM 514 N N . ALA A 1 69 ? -30.620 13.735 12.763 1.00 73.19 69 ALA A N 1
ATOM 515 C CA . ALA A 1 69 ? -29.633 14.127 11.747 1.00 73.19 69 ALA A CA 1
ATOM 516 C C . ALA A 1 69 ? -28.184 14.217 12.279 1.00 73.19 69 ALA A C 1
ATOM 518 O O . ALA A 1 69 ? -27.240 13.849 11.580 1.00 73.19 69 ALA A O 1
ATOM 519 N N . ALA A 1 70 ? -28.003 14.663 13.529 1.00 72.00 70 ALA A N 1
ATOM 520 C CA . ALA A 1 70 ? -26.694 14.709 14.182 1.00 72.00 70 ALA A CA 1
ATOM 521 C C . ALA A 1 70 ? -26.097 13.302 14.368 1.00 72.00 70 ALA A C 1
ATOM 523 O O . ALA A 1 70 ? -24.946 13.068 13.997 1.00 72.00 70 ALA A O 1
ATOM 524 N N . ASP A 1 71 ? -26.899 12.347 14.840 1.00 86.00 71 ASP A N 1
ATOM 525 C CA . ASP A 1 71 ? -26.484 10.954 15.024 1.00 86.00 71 ASP A CA 1
ATOM 526 C C . ASP A 1 71 ? -26.175 10.285 13.678 1.00 86.00 71 ASP A C 1
ATOM 528 O O . ASP A 1 71 ? -25.186 9.562 13.560 1.00 86.00 71 ASP A O 1
ATOM 532 N N . ALA A 1 72 ? -26.951 10.590 12.631 1.00 86.19 72 ALA A N 1
ATOM 533 C CA . ALA A 1 72 ? -26.705 10.083 11.281 1.00 86.19 72 ALA A CA 1
ATOM 534 C C . ALA A 1 72 ? -25.310 10.479 10.761 1.00 86.19 72 ALA A C 1
ATOM 536 O O . ALA A 1 72 ? -24.600 9.638 10.208 1.00 86.19 72 ALA A O 1
ATOM 537 N N . SER A 1 73 ? -24.874 11.720 11.011 1.00 89.00 73 SER A N 1
ATOM 538 C CA . SER A 1 73 ? -23.533 12.181 10.620 1.00 89.00 73 SER A CA 1
ATOM 539 C C . SER A 1 73 ? -22.407 11.437 11.352 1.00 89.00 73 SER A C 1
ATOM 541 O O . SER A 1 73 ? -21.374 11.120 10.758 1.00 89.00 73 SER A O 1
ATOM 543 N N . VAL A 1 74 ? -22.608 11.101 12.632 1.00 93.06 74 VAL A N 1
ATOM 544 C CA . VAL A 1 74 ? -21.635 10.341 13.430 1.00 93.06 74 VAL A CA 1
ATOM 545 C C . VAL A 1 74 ? -21.557 8.896 12.948 1.00 93.06 74 VAL A C 1
ATOM 547 O O . VAL A 1 74 ? -20.457 8.385 12.749 1.00 93.06 74 VAL A O 1
ATOM 550 N N . LEU A 1 75 ? -22.701 8.252 12.704 1.00 92.62 75 LEU A N 1
ATOM 551 C CA . LEU A 1 75 ? -22.754 6.888 12.168 1.00 92.62 75 LEU A CA 1
ATOM 552 C C . LEU A 1 75 ? -22.095 6.804 10.786 1.00 92.62 75 LEU A C 1
ATOM 554 O O . LEU A 1 75 ? -21.315 5.888 10.533 1.00 92.62 75 LEU A O 1
ATOM 558 N N . GLN A 1 76 ? -22.343 7.790 9.919 1.00 90.94 76 GLN A N 1
ATOM 559 C CA . GLN A 1 76 ? -21.676 7.884 8.622 1.00 90.94 76 GLN A CA 1
ATOM 560 C C . GLN A 1 76 ? -20.158 8.045 8.780 1.00 90.94 76 GLN A C 1
ATOM 562 O O . GLN A 1 76 ? -19.402 7.354 8.102 1.00 90.94 76 GLN A O 1
ATOM 567 N N . ARG A 1 77 ? -19.689 8.895 9.706 1.00 94.19 77 ARG A N 1
ATOM 568 C CA . ARG A 1 77 ? -18.253 9.045 9.998 1.00 94.19 77 ARG A CA 1
ATOM 569 C C . ARG A 1 77 ? -17.615 7.726 10.439 1.00 94.19 77 ARG A C 1
ATOM 571 O O . ARG A 1 77 ? -16.535 7.405 9.959 1.00 94.19 77 ARG A O 1
ATOM 578 N N . LEU A 1 78 ? -18.266 6.961 11.317 1.00 95.50 78 LEU A N 1
ATOM 579 C CA . LEU A 1 78 ? -17.764 5.661 11.781 1.00 95.50 78 LEU A CA 1
ATOM 580 C C . LEU A 1 78 ? -17.686 4.632 10.645 1.00 95.50 78 LEU A C 1
ATOM 582 O O . LEU A 1 78 ? -16.700 3.907 10.531 1.00 95.50 78 LEU A O 1
ATOM 586 N N . GLN A 1 79 ? -18.693 4.597 9.774 1.00 91.31 79 GLN A N 1
ATOM 587 C CA . GLN A 1 79 ? -18.701 3.722 8.601 1.00 91.31 79 GLN A CA 1
ATOM 588 C C . GLN A 1 79 ? -17.598 4.094 7.601 1.00 91.31 79 GLN A C 1
ATOM 590 O O . GLN A 1 79 ? -16.904 3.216 7.085 1.00 91.31 79 GLN A O 1
ATOM 595 N N . LEU A 1 80 ? -17.402 5.392 7.356 1.00 90.38 80 LEU A N 1
ATOM 596 C CA . LEU A 1 80 ? -16.310 5.894 6.524 1.00 90.38 80 LEU A CA 1
ATOM 597 C C . LEU A 1 80 ? -14.950 5.579 7.148 1.00 90.38 80 LEU A C 1
ATOM 599 O O . LEU A 1 80 ? -14.065 5.105 6.447 1.00 90.38 80 LEU A O 1
ATOM 603 N N . ALA A 1 81 ? -14.785 5.753 8.461 1.00 92.12 81 ALA A N 1
ATOM 604 C CA . ALA A 1 81 ? -13.555 5.380 9.154 1.00 92.12 81 ALA A CA 1
ATOM 605 C C . ALA A 1 81 ? -13.233 3.886 8.966 1.00 92.12 81 ALA A C 1
ATOM 607 O O . ALA A 1 81 ? -12.081 3.531 8.741 1.00 92.12 81 ALA A O 1
ATOM 608 N N . ALA A 1 82 ? -14.245 3.015 8.985 1.00 90.06 82 ALA A N 1
ATOM 609 C CA . ALA A 1 82 ? -14.071 1.576 8.798 1.00 90.06 82 ALA A CA 1
ATOM 610 C C . ALA A 1 82 ? -13.759 1.138 7.352 1.00 90.06 82 ALA A C 1
ATOM 612 O O . ALA A 1 82 ? -13.343 -0.001 7.155 1.00 90.06 82 ALA A O 1
ATOM 613 N N . SER A 1 83 ? -13.975 1.995 6.347 1.00 83.50 83 SER A N 1
ATOM 614 C CA . SER A 1 83 ? -13.917 1.605 4.925 1.00 83.50 83 SER A CA 1
ATOM 615 C C . SER A 1 83 ? -12.964 2.437 4.065 1.00 83.50 83 SER A C 1
ATOM 617 O O . SER A 1 83 ? -12.414 1.915 3.093 1.00 83.50 83 SER A O 1
ATOM 619 N N . ASN A 1 84 ? -12.729 3.701 4.415 1.00 84.38 84 ASN A N 1
ATOM 620 C CA . ASN A 1 84 ? -11.866 4.597 3.657 1.00 84.38 84 ASN A CA 1
ATOM 621 C C . ASN A 1 84 ? -10.389 4.199 3.751 1.00 84.38 84 ASN A C 1
ATOM 623 O O . ASN A 1 84 ? -9.933 3.567 4.707 1.00 84.38 84 ASN A O 1
ATOM 627 N N . GLN A 1 85 ? -9.621 4.638 2.754 1.00 84.25 85 GLN A N 1
ATOM 628 C CA . GLN A 1 85 ? -8.167 4.561 2.805 1.00 84.25 85 GLN A CA 1
ATOM 629 C C . GLN A 1 85 ? -7.635 5.412 3.972 1.00 84.25 85 GLN A C 1
ATOM 631 O O . GLN A 1 85 ? -8.050 6.566 4.126 1.00 84.25 85 GLN A O 1
ATOM 636 N N . PRO A 1 86 ? -6.717 4.875 4.791 1.00 90.69 86 PRO A N 1
ATOM 637 C CA . PRO A 1 86 ? -6.114 5.624 5.887 1.00 90.69 86 PRO A CA 1
ATOM 638 C C . PRO A 1 86 ? -5.204 6.742 5.359 1.00 90.69 86 PRO A C 1
ATOM 640 O O . PRO A 1 86 ? -4.825 6.763 4.192 1.00 90.69 86 PRO A O 1
ATOM 643 N N . THR A 1 87 ? -4.803 7.660 6.231 1.00 91.06 87 THR A N 1
ATOM 644 C CA . THR A 1 87 ? -3.733 8.630 5.959 1.00 91.06 87 THR A CA 1
ATOM 645 C C . THR A 1 87 ? -2.433 8.155 6.609 1.00 91.06 87 THR A C 1
ATOM 647 O O . THR A 1 87 ? -2.462 7.409 7.593 1.00 91.06 87 THR A O 1
ATOM 650 N N . ILE A 1 88 ? -1.274 8.581 6.094 1.00 93.19 88 ILE A N 1
ATOM 651 C CA . ILE A 1 88 ? 0.001 8.383 6.801 1.00 93.19 88 ILE A CA 1
ATOM 652 C C . ILE A 1 88 ? 0.030 9.331 8.012 1.00 93.19 88 ILE A C 1
ATOM 654 O O . ILE A 1 88 ? 0.044 10.549 7.820 1.00 93.19 88 ILE A O 1
ATOM 658 N N . PRO A 1 89 ? 0.089 8.830 9.265 1.00 93.62 89 PRO A N 1
ATOM 659 C CA . PRO A 1 89 ? 0.059 9.706 10.433 1.00 93.62 89 PRO A CA 1
ATOM 660 C C . PRO A 1 89 ? 1.260 10.673 10.447 1.00 93.62 89 PRO A C 1
ATOM 662 O O . PRO A 1 89 ? 2.405 10.218 10.341 1.00 93.62 89 PRO A O 1
ATOM 665 N N . PRO A 1 90 ? 1.078 11.995 10.611 1.00 92.50 90 PRO A N 1
ATOM 666 C CA . PRO A 1 90 ? 2.200 12.934 10.590 1.00 92.50 90 PRO A CA 1
ATOM 667 C C . PRO A 1 90 ? 3.213 12.656 11.710 1.00 92.50 90 PRO A C 1
ATOM 669 O O . PRO A 1 90 ? 2.836 12.485 12.870 1.00 92.50 90 PRO A O 1
ATOM 672 N N . GLN A 1 91 ? 4.514 12.656 11.392 1.00 90.75 91 GLN A N 1
ATOM 673 C CA . GLN A 1 91 ? 5.569 12.298 12.354 1.00 90.75 91 GLN A CA 1
ATOM 674 C C . GLN A 1 91 ? 5.548 13.176 13.611 1.00 90.75 91 GLN A C 1
ATOM 676 O O . GLN A 1 91 ? 5.669 12.658 14.718 1.00 90.75 91 GLN A O 1
ATOM 681 N N . ALA A 1 92 ? 5.359 14.488 13.447 1.00 91.50 92 ALA A N 1
ATOM 682 C CA . ALA A 1 92 ? 5.304 15.427 14.564 1.00 91.50 92 ALA A CA 1
ATOM 683 C C . ALA A 1 92 ? 4.138 15.128 15.522 1.00 91.50 92 ALA A C 1
ATOM 685 O O . ALA A 1 92 ? 4.302 15.226 16.735 1.00 91.50 92 ALA A O 1
ATOM 686 N N . GLN A 1 93 ? 2.982 14.713 14.990 1.00 93.56 93 GLN A N 1
ATOM 687 C CA . GLN A 1 93 ? 1.832 14.336 15.812 1.00 93.56 93 GLN A CA 1
ATOM 688 C C . GLN A 1 93 ? 2.070 12.991 16.506 1.00 93.56 93 GLN A C 1
ATOM 690 O O . GLN A 1 93 ? 1.820 12.869 17.701 1.00 93.56 93 GLN A O 1
ATOM 695 N N . MET A 1 94 ? 2.628 12.007 15.792 1.00 95.44 94 MET A N 1
ATOM 696 C CA . MET A 1 94 ? 2.963 10.701 16.368 1.00 95.44 94 MET A CA 1
ATOM 697 C C . MET A 1 94 ? 3.996 10.806 17.492 1.00 95.44 94 MET A C 1
ATOM 699 O O . MET A 1 94 ? 3.875 10.103 18.488 1.00 95.44 94 MET A O 1
ATOM 703 N N . ALA A 1 95 ? 4.987 11.693 17.371 1.00 93.31 95 ALA A N 1
ATOM 704 C CA . ALA A 1 95 ? 6.013 11.905 18.394 1.00 93.31 95 ALA A CA 1
ATOM 705 C C . ALA A 1 95 ? 5.461 12.483 19.712 1.00 93.31 95 ALA A C 1
ATOM 707 O O . ALA A 1 95 ? 6.117 12.370 20.746 1.00 93.31 95 ALA A O 1
ATOM 708 N N . ALA A 1 96 ? 4.273 13.094 19.685 1.00 93.31 96 ALA A N 1
ATOM 709 C CA . ALA A 1 96 ? 3.611 13.638 20.868 1.00 93.31 96 ALA A CA 1
ATOM 710 C C . ALA A 1 96 ? 2.758 12.604 21.629 1.00 93.31 96 ALA A C 1
ATOM 712 O O . ALA A 1 96 ? 2.288 12.908 22.726 1.00 93.31 96 ALA A O 1
ATOM 713 N N . LEU A 1 97 ? 2.541 11.414 21.057 1.00 95.75 97 LEU A N 1
ATOM 714 C CA . LEU A 1 97 ? 1.723 10.349 21.638 1.00 95.75 97 LEU A CA 1
ATOM 715 C C . LEU A 1 97 ? 2.541 9.406 22.529 1.00 95.75 97 LEU A C 1
ATOM 717 O O . LEU A 1 97 ? 3.730 9.177 22.295 1.00 95.75 97 LEU A O 1
ATOM 721 N N . SER A 1 98 ? 1.876 8.785 23.505 1.00 96.12 98 SER A N 1
ATOM 722 C CA . SER A 1 98 ? 2.444 7.654 24.251 1.00 96.12 98 SER A CA 1
ATOM 723 C C . SER A 1 98 ? 2.628 6.417 23.362 1.00 96.12 98 SER A C 1
ATOM 725 O O . SER A 1 98 ? 1.987 6.281 22.320 1.00 96.12 98 SER A O 1
ATOM 727 N N . ASP A 1 99 ? 3.478 5.476 23.775 1.00 96.06 99 ASP A N 1
ATOM 728 C CA . ASP A 1 99 ? 3.753 4.230 23.035 1.00 96.06 99 ASP A CA 1
ATOM 729 C C . ASP A 1 99 ? 2.474 3.425 22.777 1.00 96.06 99 ASP A C 1
ATOM 731 O O . ASP A 1 99 ? 2.250 2.941 21.667 1.00 96.06 99 ASP A O 1
ATOM 735 N N . ALA A 1 100 ? 1.585 3.379 23.773 1.00 96.88 100 ALA A N 1
ATOM 736 C CA . ALA A 1 100 ? 0.283 2.736 23.661 1.00 96.88 100 ALA A CA 1
ATOM 737 C C . ALA A 1 100 ? -0.607 3.397 22.599 1.00 96.88 100 ALA A C 1
ATOM 739 O O . ALA A 1 100 ? -1.174 2.703 21.757 1.00 96.88 100 ALA A O 1
ATOM 740 N N . GLN A 1 101 ? -0.682 4.731 22.584 1.00 97.75 101 GLN A N 1
ATOM 741 C CA . GLN A 1 101 ? -1.449 5.460 21.573 1.00 97.75 101 GLN A CA 1
ATOM 742 C C . GLN A 1 101 ? -0.822 5.337 20.179 1.00 97.75 101 GLN A C 1
ATOM 744 O O . GLN A 1 101 ? -1.548 5.152 19.205 1.00 97.75 101 GLN A O 1
ATOM 749 N N . ARG A 1 102 ? 0.513 5.389 20.062 1.00 98.19 102 ARG A N 1
ATOM 750 C CA . ARG A 1 102 ? 1.215 5.175 18.784 1.00 98.19 102 ARG A CA 1
ATOM 751 C C . ARG A 1 102 ? 0.908 3.798 18.207 1.00 98.19 102 ARG A C 1
ATOM 753 O O . ARG A 1 102 ? 0.603 3.695 17.020 1.00 98.19 102 ARG A O 1
ATOM 760 N N . TYR A 1 103 ? 0.955 2.763 19.045 1.00 98.62 103 TYR A N 1
ATOM 761 C CA . TYR A 1 103 ? 0.544 1.416 18.665 1.00 98.62 103 TYR A CA 1
ATOM 762 C C . TYR A 1 103 ? -0.908 1.397 18.199 1.00 98.62 103 TYR A C 1
ATOM 764 O O . TYR A 1 103 ? -1.178 0.922 17.102 1.00 98.62 103 TYR A O 1
ATOM 772 N N . ASP A 1 104 ? -1.831 1.962 18.977 1.00 98.56 104 ASP A N 1
ATOM 773 C CA . ASP A 1 104 ? -3.259 1.915 18.669 1.00 98.56 104 ASP A CA 1
ATOM 774 C C . ASP A 1 104 ? -3.627 2.672 17.386 1.00 98.56 104 ASP A C 1
ATOM 776 O O . ASP A 1 104 ? -4.514 2.229 16.654 1.00 98.56 104 ASP A O 1
ATOM 780 N N . VAL A 1 105 ? -2.928 3.762 17.055 1.00 98.56 105 VAL A N 1
ATOM 781 C CA . VAL A 1 105 ? -3.119 4.490 15.789 1.00 98.56 105 VAL A CA 1
ATOM 782 C C . VAL A 1 105 ? -2.803 3.610 14.578 1.00 98.56 105 VAL A C 1
ATOM 784 O O . VAL A 1 105 ? -3.572 3.615 13.613 1.00 98.56 105 VAL A O 1
ATOM 787 N N . TYR A 1 106 ? -1.720 2.831 14.624 1.00 98.75 106 TYR A N 1
ATOM 788 C CA . TYR A 1 106 ? -1.347 1.915 13.542 1.00 98.75 106 TYR A CA 1
ATOM 789 C C . TYR A 1 106 ? -2.133 0.598 13.580 1.00 98.75 106 TYR A C 1
ATOM 791 O O . TYR A 1 106 ? -2.581 0.115 12.542 1.00 98.75 106 TYR A O 1
ATOM 799 N N . ALA A 1 107 ? -2.361 0.028 14.761 1.00 98.75 107 ALA A N 1
ATOM 800 C CA . ALA A 1 107 ? -3.118 -1.209 14.930 1.00 98.75 107 ALA A CA 1
ATOM 801 C C . ALA A 1 107 ? -4.591 -1.041 14.521 1.00 98.75 107 ALA A C 1
ATOM 803 O O . ALA A 1 107 ? -5.172 -1.961 13.950 1.00 98.75 107 ALA A O 1
ATOM 804 N N . SER A 1 108 ? -5.176 0.152 14.671 1.00 98.62 108 SER A N 1
ATOM 805 C CA . SER A 1 108 ? -6.492 0.456 14.091 1.00 98.62 108 SER A CA 1
ATOM 806 C C . SER A 1 108 ? -6.483 0.498 12.557 1.00 98.62 108 SER A C 1
ATOM 808 O O . SER A 1 108 ? -7.548 0.404 11.956 1.00 98.62 108 SER A O 1
ATOM 810 N N . ILE A 1 109 ? -5.328 0.659 11.887 1.00 98.62 109 ILE A N 1
ATOM 811 C CA . ILE A 1 109 ? -5.242 0.560 10.414 1.00 98.62 109 ILE A CA 1
ATOM 812 C C . ILE A 1 109 ? -5.271 -0.920 10.047 1.00 98.62 109 ILE A C 1
ATOM 814 O O . ILE A 1 109 ? -6.056 -1.337 9.201 1.00 98.62 109 ILE A O 1
ATOM 818 N N . VAL A 1 110 ? -4.479 -1.731 10.755 1.00 98.62 110 VAL A N 1
ATOM 819 C CA . VAL A 1 110 ? -4.510 -3.194 10.625 1.00 98.62 110 VAL A CA 1
ATOM 820 C C . VAL A 1 110 ? -5.910 -3.747 10.910 1.00 98.62 110 VAL A C 1
ATOM 822 O O . VAL A 1 110 ? -6.348 -4.660 10.221 1.00 98.62 110 VAL A O 1
ATOM 825 N N . GLN A 1 111 ? -6.659 -3.167 11.851 1.00 97.44 111 GLN A N 1
ATOM 826 C CA . GLN A 1 111 ? -8.028 -3.591 12.150 1.00 97.44 111 GLN A CA 1
ATOM 827 C C . GLN A 1 111 ? -8.974 -3.488 10.943 1.00 97.44 111 GLN A C 1
ATOM 829 O O . GLN A 1 111 ? -9.827 -4.358 10.786 1.00 97.44 111 GLN A O 1
ATOM 834 N N . VAL A 1 112 ? -8.836 -2.446 10.113 1.00 96.44 112 VAL A N 1
ATOM 835 C CA . VAL A 1 112 ? -9.744 -2.179 8.978 1.00 96.44 112 VAL A CA 1
ATOM 836 C C . VAL A 1 112 ? -9.188 -2.639 7.626 1.00 96.44 112 VAL A C 1
ATOM 838 O O . VAL A 1 112 ? -9.956 -2.827 6.689 1.00 96.44 112 VAL A O 1
ATOM 841 N N . ARG A 1 113 ? -7.865 -2.824 7.501 1.00 96.56 113 ARG A N 1
ATOM 842 C CA . ARG A 1 113 ? -7.195 -3.243 6.248 1.00 96.56 113 ARG A CA 1
ATOM 843 C C . ARG A 1 113 ? -6.622 -4.661 6.290 1.00 96.56 113 ARG A C 1
ATOM 845 O O . ARG A 1 113 ? -6.376 -5.256 5.245 1.00 96.56 113 ARG A O 1
ATOM 852 N N . GLY A 1 114 ? -6.367 -5.188 7.484 1.00 95.44 114 GLY A N 1
ATOM 853 C CA . GLY A 1 114 ? -5.842 -6.532 7.700 1.00 95.44 114 GLY A CA 1
ATOM 854 C C . GLY A 1 114 ? -6.933 -7.600 7.668 1.00 95.44 114 GLY A C 1
ATOM 855 O O . GLY A 1 114 ? -8.096 -7.320 7.958 1.00 95.44 114 GLY A O 1
ATOM 856 N N . ASN A 1 115 ? -6.547 -8.832 7.344 1.00 95.19 115 ASN A N 1
ATOM 857 C CA . ASN A 1 115 ? -7.416 -10.000 7.473 1.00 95.19 115 ASN A CA 1
ATOM 858 C C . ASN A 1 115 ? -7.402 -10.576 8.907 1.00 95.19 115 ASN A C 1
ATOM 860 O O . ASN A 1 115 ? -6.656 -10.121 9.776 1.00 95.19 115 ASN A O 1
ATOM 864 N N . GLU A 1 116 ? -8.189 -11.630 9.126 1.00 96.75 116 GLU A N 1
ATOM 865 C CA . GLU A 1 116 ? -8.286 -12.330 10.412 1.00 96.75 116 GLU A CA 1
ATOM 866 C C . GLU A 1 116 ? -6.924 -12.814 10.937 1.00 96.75 116 GLU A C 1
ATOM 868 O O . GLU A 1 116 ? -6.622 -12.629 12.112 1.00 96.75 116 GLU A O 1
ATOM 873 N N . ALA A 1 117 ? -6.043 -13.330 10.071 1.00 97.25 117 ALA A N 1
ATOM 874 C CA . ALA A 1 117 ? -4.711 -13.774 10.482 1.00 97.25 117 ALA A CA 1
ATOM 875 C C . ALA A 1 117 ? -3.852 -12.621 11.034 1.00 97.25 117 ALA A C 1
ATOM 877 O O . ALA A 1 117 ? -3.102 -12.810 11.994 1.00 97.25 117 ALA A O 1
ATOM 878 N N . ALA A 1 118 ? -3.957 -11.415 10.461 1.00 98.19 118 ALA A N 1
ATOM 879 C CA . ALA A 1 118 ? -3.274 -10.234 10.991 1.00 98.19 118 ALA A CA 1
ATOM 880 C C . ALA A 1 118 ? -3.849 -9.805 12.351 1.00 98.19 118 ALA A C 1
ATOM 882 O O . ALA A 1 118 ? -3.092 -9.414 13.243 1.00 98.19 118 ALA A O 1
ATOM 883 N N . HIS A 1 119 ? -5.169 -9.903 12.532 1.00 98.00 119 HIS A N 1
ATOM 884 C CA . HIS A 1 119 ? -5.825 -9.597 13.808 1.00 98.00 119 HIS A CA 1
ATOM 885 C C . HIS A 1 119 ? -5.445 -10.605 14.895 1.00 98.00 119 HIS A C 1
ATOM 887 O O . HIS A 1 119 ? -5.100 -10.203 16.008 1.00 98.00 119 HIS A O 1
ATOM 893 N N . GLU A 1 120 ? -5.429 -11.899 14.568 1.00 98.19 120 GLU A N 1
ATOM 894 C CA . GLU A 1 120 ? -4.961 -12.951 15.469 1.00 98.19 120 GLU A CA 1
ATOM 895 C C . GLU A 1 120 ? -3.509 -12.728 15.886 1.00 98.19 120 GLU A C 1
ATOM 897 O O . GLU A 1 120 ? -3.207 -12.775 17.080 1.00 98.19 120 GLU A O 1
ATOM 902 N N . ALA A 1 121 ? -2.621 -12.427 14.936 1.00 97.94 121 ALA A N 1
ATOM 903 C CA . ALA A 1 121 ? -1.218 -12.163 15.234 1.00 97.94 121 ALA A CA 1
ATOM 904 C C . ALA A 1 121 ? -1.052 -10.953 16.170 1.00 97.94 121 ALA A C 1
ATOM 906 O O . ALA A 1 121 ? -0.320 -11.028 17.152 1.00 97.94 121 ALA A O 1
ATOM 907 N N . LEU A 1 122 ? -1.799 -9.861 15.959 1.00 97.38 122 LEU A N 1
ATOM 908 C CA . LEU A 1 122 ? -1.801 -8.730 16.899 1.00 97.38 122 LEU A CA 1
ATOM 909 C C . LEU A 1 122 ? -2.381 -9.087 18.274 1.00 97.38 122 LEU A C 1
ATOM 911 O O . LEU A 1 122 ? -2.073 -8.415 19.260 1.00 97.38 122 LEU A O 1
ATOM 915 N N . SER A 1 123 ? -3.246 -10.096 18.381 1.00 96.75 123 SER A N 1
ATOM 916 C CA . SER A 1 123 ? -3.818 -10.516 19.664 1.00 96.75 123 SER A CA 1
ATOM 917 C C . SER A 1 123 ? -2.815 -11.286 20.528 1.00 96.75 123 SER A C 1
ATOM 919 O O . SER A 1 123 ? -2.857 -11.168 21.755 1.00 96.75 123 SER A O 1
ATOM 921 N N . ARG A 1 124 ? -1.888 -12.017 19.899 1.00 97.31 124 ARG A N 1
ATOM 922 C CA . ARG A 1 124 ? -0.961 -12.925 20.575 1.00 97.31 124 ARG A CA 1
ATOM 923 C C . ARG A 1 124 ? 0.246 -12.175 21.148 1.00 97.31 124 ARG A C 1
ATOM 925 O O . ARG A 1 124 ? 0.824 -11.318 20.475 1.00 97.31 124 ARG A O 1
ATOM 932 N N . PRO A 1 125 ? 0.668 -12.482 22.387 1.00 97.12 125 PRO A N 1
ATOM 933 C CA . PRO A 1 125 ? 1.839 -11.845 22.963 1.00 97.12 125 PRO A CA 1
ATOM 934 C C . PRO A 1 125 ? 3.095 -12.200 22.179 1.00 97.12 125 PRO A C 1
ATOM 936 O O . PRO A 1 125 ? 3.299 -13.343 21.775 1.00 97.12 125 PRO A O 1
ATOM 939 N N . ASN A 1 126 ? 3.968 -11.219 22.015 1.00 97.50 126 ASN A N 1
ATOM 940 C CA . ASN A 1 126 ? 5.217 -11.313 21.282 1.00 97.50 126 ASN A CA 1
ATOM 941 C C . ASN A 1 126 ? 5.078 -11.689 19.793 1.00 97.50 126 ASN A C 1
ATOM 943 O O . ASN A 1 126 ? 6.095 -11.941 19.146 1.00 97.50 126 ASN A O 1
ATOM 947 N N . GLU A 1 127 ? 3.895 -11.697 19.190 1.00 98.19 127 GLU A N 1
ATOM 948 C CA . GLU A 1 127 ? 3.802 -11.789 17.731 1.00 98.19 127 GLU A CA 1
ATOM 949 C C . GLU A 1 127 ? 3.924 -10.396 17.093 1.00 98.19 127 GLU A C 1
ATOM 951 O O . GLU A 1 127 ? 3.449 -9.390 17.623 1.00 98.19 127 GLU A O 1
ATOM 956 N N . ARG A 1 128 ? 4.658 -10.336 15.979 1.00 98.62 128 ARG A N 1
ATOM 957 C CA . ARG A 1 128 ? 4.947 -9.133 15.199 1.00 98.62 128 ARG A CA 1
ATOM 958 C C . ARG A 1 128 ? 4.101 -9.133 13.934 1.00 98.62 128 ARG A C 1
ATOM 960 O O . ARG A 1 128 ? 4.103 -10.115 13.189 1.00 98.62 128 ARG A O 1
ATOM 967 N N . VAL A 1 129 ? 3.464 -8.007 13.648 1.00 98.88 129 VAL A N 1
ATOM 968 C CA . VAL A 1 129 ? 2.769 -7.741 12.381 1.00 98.88 129 VAL A CA 1
ATOM 969 C C . VAL A 1 129 ? 3.443 -6.564 11.696 1.00 98.88 129 VAL A C 1
ATOM 971 O O . VAL A 1 129 ? 3.838 -5.606 12.360 1.00 98.88 129 VAL A O 1
ATOM 974 N N . VAL A 1 130 ? 3.592 -6.644 10.375 1.00 98.94 130 VAL A N 1
ATOM 975 C CA . VAL A 1 130 ? 4.145 -5.556 9.567 1.00 98.94 130 VAL A CA 1
ATOM 976 C C . VAL A 1 130 ? 2.995 -4.842 8.863 1.00 98.94 130 VAL A C 1
ATOM 978 O O . VAL A 1 130 ? 2.176 -5.477 8.209 1.00 98.94 130 VAL A O 1
ATOM 981 N N . LEU A 1 131 ? 2.932 -3.524 8.987 1.00 98.94 131 LEU A N 1
ATOM 982 C CA . LEU A 1 131 ? 1.999 -2.652 8.281 1.00 98.94 131 LEU A CA 1
ATOM 983 C C . LEU A 1 131 ? 2.784 -1.810 7.273 1.00 98.94 131 LEU A C 1
ATOM 985 O O . LEU A 1 131 ? 3.766 -1.173 7.648 1.00 98.94 131 LEU A O 1
ATOM 989 N N . GLY A 1 132 ? 2.345 -1.793 6.019 1.00 98.75 132 GLY A N 1
ATOM 990 C CA . GLY A 1 132 ? 2.839 -0.907 4.977 1.00 98.75 132 GLY A CA 1
ATOM 991 C C . GLY A 1 132 ? 1.791 0.108 4.559 1.00 98.75 132 GLY A C 1
ATOM 992 O O . GLY A 1 132 ? 0.664 -0.254 4.227 1.00 98.75 132 GLY A O 1
ATOM 993 N N . LEU A 1 133 ? 2.186 1.375 4.595 1.00 98.06 133 LEU A N 1
ATOM 994 C CA . LEU A 1 133 ? 1.390 2.516 4.176 1.00 98.06 133 LEU A CA 1
ATOM 995 C C . LEU A 1 133 ? 2.003 3.072 2.895 1.00 98.06 133 LEU A C 1
ATOM 997 O O . LEU A 1 133 ? 3.061 3.702 2.950 1.00 98.06 133 LEU A O 1
ATOM 1001 N N . ARG A 1 134 ? 1.345 2.789 1.773 1.00 95.88 134 ARG A N 1
ATOM 1002 C CA . ARG A 1 134 ? 1.745 3.232 0.440 1.00 95.88 134 ARG A CA 1
ATOM 1003 C C . ARG A 1 134 ? 1.168 4.608 0.152 1.00 95.88 134 ARG A C 1
ATOM 1005 O O . ARG A 1 134 ? -0.044 4.816 0.239 1.00 95.88 134 ARG A O 1
ATOM 1012 N N . GLN A 1 135 ? 2.028 5.539 -0.205 1.00 91.69 135 GLN A N 1
ATOM 1013 C CA . GLN A 1 135 ? 1.674 6.714 -0.967 1.00 91.69 135 GLN A CA 1
ATOM 1014 C C . GLN A 1 135 ? 1.874 6.363 -2.443 1.00 91.69 135 GLN A C 1
ATOM 1016 O O . GLN A 1 135 ? 2.923 5.877 -2.840 1.00 91.69 135 GLN A O 1
ATOM 1021 N N . GLU A 1 136 ? 0.829 6.531 -3.246 1.00 88.56 136 GLU A N 1
ATOM 1022 C CA . GLU A 1 136 ? 0.892 6.190 -4.668 1.00 88.56 136 GLU A CA 1
ATOM 1023 C C . GLU A 1 136 ? 1.776 7.197 -5.411 1.00 88.56 136 GLU A C 1
ATOM 1025 O O . GLU A 1 136 ? 1.515 8.407 -5.396 1.00 88.56 136 GLU A O 1
ATOM 1030 N N . ASN A 1 137 ? 2.790 6.689 -6.106 1.00 87.19 137 ASN A N 1
ATOM 1031 C CA . ASN A 1 137 ? 3.733 7.474 -6.891 1.00 87.19 137 ASN A CA 1
ATOM 1032 C C . ASN A 1 137 ? 3.946 6.825 -8.259 1.00 87.19 137 ASN A C 1
ATOM 1034 O O . ASN A 1 137 ? 3.936 5.603 -8.381 1.00 87.19 137 ASN A O 1
ATOM 1038 N N . SER A 1 138 ? 4.205 7.650 -9.276 1.00 91.06 138 SER A N 1
ATOM 1039 C CA . SER A 1 138 ? 4.637 7.137 -10.576 1.00 91.06 138 SER A CA 1
ATOM 1040 C C . SER A 1 138 ? 5.991 6.428 -10.454 1.00 91.06 138 SER A C 1
ATOM 1042 O O . SER A 1 138 ? 6.875 6.906 -9.738 1.00 91.06 138 SER A O 1
ATOM 1044 N N . THR A 1 139 ? 6.203 5.354 -11.217 1.00 93.44 139 THR A N 1
ATOM 1045 C CA . THR A 1 139 ? 7.502 4.656 -11.330 1.00 93.44 139 THR A CA 1
ATOM 1046 C C . THR A 1 139 ? 8.626 5.561 -11.848 1.00 93.44 139 THR A C 1
ATOM 1048 O O . THR A 1 139 ? 9.813 5.301 -11.605 1.00 93.44 139 THR A O 1
ATOM 1051 N N . LEU A 1 140 ? 8.257 6.649 -12.533 1.00 93.31 140 LEU A N 1
ATOM 1052 C CA . LEU A 1 140 ? 9.157 7.675 -13.050 1.00 93.31 140 LEU A CA 1
ATOM 1053 C C . LEU A 1 140 ? 9.664 8.617 -11.952 1.00 93.31 140 LEU A C 1
ATOM 1055 O O . LEU A 1 140 ? 10.677 9.283 -12.151 1.00 93.31 140 LEU A O 1
ATOM 1059 N N . ALA A 1 141 ? 9.023 8.654 -10.781 1.00 92.44 141 ALA A N 1
ATOM 1060 C CA . ALA A 1 141 ? 9.390 9.558 -9.700 1.00 92.44 141 ALA A CA 1
ATOM 1061 C C . ALA A 1 141 ? 10.880 9.458 -9.330 1.00 92.44 141 ALA A C 1
ATOM 1063 O O . ALA A 1 141 ? 11.441 8.374 -9.115 1.00 92.44 141 ALA A O 1
ATOM 1064 N N . ALA A 1 142 ? 11.521 10.620 -9.225 1.00 92.19 142 ALA A N 1
ATOM 1065 C CA . ALA A 1 142 ? 12.908 10.744 -8.813 1.00 92.19 142 ALA A CA 1
ATOM 1066 C C . ALA A 1 142 ? 13.047 11.493 -7.488 1.00 92.19 142 ALA A C 1
ATOM 1068 O O . ALA A 1 142 ? 12.338 12.456 -7.214 1.00 92.19 142 ALA A O 1
ATOM 1069 N N . MET A 1 143 ? 14.014 11.073 -6.679 1.00 91.31 143 MET A N 1
ATOM 1070 C CA . MET A 1 143 ? 14.393 11.750 -5.441 1.00 91.31 143 MET A CA 1
ATOM 1071 C C . MET A 1 143 ? 15.287 12.961 -5.734 1.00 91.31 143 MET A C 1
ATOM 1073 O O . MET A 1 143 ? 16.164 12.895 -6.600 1.00 91.31 143 MET A O 1
ATOM 1077 N N . GLN A 1 144 ? 15.083 14.062 -5.003 1.00 85.56 144 GLN A N 1
ATOM 1078 C CA . GLN A 1 144 ? 15.823 15.318 -5.189 1.00 85.56 144 GLN A CA 1
ATOM 1079 C C . GLN A 1 144 ? 17.333 15.124 -5.011 1.00 85.56 144 GLN A C 1
ATOM 1081 O O . GLN A 1 144 ? 18.129 15.577 -5.834 1.00 85.56 144 GLN A O 1
ATOM 1086 N N . ASP A 1 145 ? 17.725 14.430 -3.943 1.00 82.81 145 ASP A N 1
ATOM 1087 C CA . ASP A 1 145 ? 19.094 14.001 -3.688 1.00 82.81 145 ASP A CA 1
ATOM 1088 C C . ASP A 1 145 ? 19.121 12.831 -2.685 1.00 82.81 145 ASP A C 1
ATOM 1090 O O . ASP A 1 145 ? 18.087 12.321 -2.253 1.00 82.81 145 ASP A O 1
ATOM 1094 N N . ARG A 1 146 ? 20.329 12.386 -2.320 1.00 81.88 146 ARG A N 1
ATOM 1095 C CA . ARG A 1 146 ? 20.548 11.256 -1.398 1.00 81.88 146 ARG A CA 1
ATOM 1096 C C . ARG A 1 146 ? 20.271 11.570 0.075 1.00 81.88 146 ARG A C 1
ATOM 1098 O O . ARG A 1 146 ? 20.210 10.654 0.887 1.00 81.88 146 ARG A O 1
ATOM 1105 N N . VAL A 1 147 ? 20.200 12.846 0.435 1.00 77.19 147 VAL A N 1
ATOM 1106 C CA . VAL A 1 147 ? 19.986 13.335 1.805 1.00 77.19 147 VAL A CA 1
ATOM 1107 C C . VAL A 1 147 ? 18.490 13.522 2.065 1.00 77.19 147 VAL A C 1
ATOM 1109 O O . VAL A 1 147 ? 18.001 13.179 3.139 1.00 77.19 147 VAL A O 1
ATOM 1112 N N . HIS A 1 148 ? 17.750 13.992 1.064 1.00 78.25 148 HIS A N 1
ATOM 1113 C CA . HIS A 1 148 ? 16.316 14.264 1.105 1.00 78.25 148 HIS A CA 1
ATOM 1114 C C . HIS A 1 148 ? 15.520 13.148 0.417 1.00 78.25 148 HIS A C 1
ATOM 1116 O O . HIS A 1 148 ? 14.725 13.397 -0.484 1.00 78.25 148 HIS A O 1
ATOM 1122 N N . ALA A 1 149 ? 15.723 11.905 0.859 1.00 73.75 149 ALA A N 1
ATOM 1123 C CA . ALA A 1 149 ? 15.176 10.697 0.235 1.00 73.75 149 ALA A CA 1
ATOM 1124 C C . ALA A 1 149 ? 13.634 10.661 0.085 1.00 73.75 149 ALA A C 1
ATOM 1126 O O . ALA A 1 149 ? 13.125 9.923 -0.756 1.00 73.75 149 ALA A O 1
ATOM 1127 N N . GLY A 1 150 ? 12.900 11.461 0.869 1.00 78.19 150 GLY A N 1
ATOM 1128 C CA . GLY A 1 150 ? 11.438 11.599 0.789 1.00 78.19 150 GLY A CA 1
ATOM 1129 C C . GLY A 1 150 ? 10.940 12.792 -0.039 1.00 78.19 150 GLY A C 1
ATOM 1130 O O . GLY A 1 150 ? 9.735 13.015 -0.092 1.00 78.19 150 GLY A O 1
ATOM 1131 N N . SER A 1 151 ? 11.832 13.581 -0.650 1.00 84.19 151 SER A N 1
ATOM 1132 C CA . SER A 1 151 ? 11.459 14.732 -1.480 1.00 84.19 151 SER A CA 1
ATOM 1133 C C . SER A 1 151 ? 11.610 14.408 -2.959 1.00 84.19 151 SER A C 1
ATOM 1135 O O . SER A 1 151 ? 12.673 13.956 -3.392 1.00 84.19 151 SER A O 1
ATOM 1137 N N . LEU A 1 152 ? 10.569 14.702 -3.738 1.00 86.00 152 LEU A N 1
ATOM 1138 C CA . LEU A 1 152 ? 10.614 14.600 -5.194 1.00 86.00 152 LEU A CA 1
ATOM 1139 C C . LEU A 1 152 ? 11.589 15.620 -5.778 1.00 86.00 152 LEU A C 1
ATOM 1141 O O . LEU A 1 152 ? 11.701 16.747 -5.286 1.00 86.00 152 LEU A O 1
ATOM 1145 N N . ARG A 1 153 ? 12.297 15.201 -6.825 1.00 87.19 153 ARG A N 1
ATOM 1146 C CA . ARG A 1 153 ? 13.149 16.070 -7.621 1.00 87.19 153 ARG A CA 1
ATOM 1147 C C . ARG A 1 153 ? 12.287 17.039 -8.418 1.00 87.19 153 ARG A C 1
ATOM 1149 O O . ARG A 1 153 ? 11.280 16.632 -8.981 1.00 87.19 153 ARG A O 1
ATOM 1156 N N . SER A 1 154 ? 12.687 18.304 -8.455 1.00 87.31 154 SER A N 1
ATOM 1157 C CA . SER A 1 154 ? 12.076 19.298 -9.344 1.00 87.31 154 SER A CA 1
ATOM 1158 C C . SER A 1 154 ? 12.778 19.326 -10.699 1.00 87.31 154 SER A C 1
ATOM 1160 O O . SER A 1 154 ? 13.990 19.097 -10.764 1.00 87.31 154 SER A O 1
ATOM 1162 N N . ASP A 1 155 ? 12.022 19.656 -11.744 1.00 85.62 155 ASP A N 1
ATOM 1163 C CA . ASP A 1 155 ? 12.569 19.928 -13.073 1.00 85.62 155 ASP A CA 1
ATOM 1164 C C . ASP A 1 155 ? 13.457 21.173 -13.038 1.00 85.62 155 ASP A C 1
ATOM 1166 O O . ASP A 1 155 ? 13.080 22.213 -12.482 1.00 85.62 155 ASP A O 1
ATOM 1170 N N . ASP A 1 156 ? 14.648 21.064 -13.623 1.00 83.88 156 ASP A N 1
ATOM 1171 C CA . ASP A 1 156 ? 15.582 22.176 -13.720 1.00 83.88 156 ASP A CA 1
ATOM 1172 C C . ASP A 1 156 ? 15.368 22.904 -15.061 1.00 83.88 156 ASP A C 1
ATOM 1174 O O . ASP A 1 156 ? 15.618 22.345 -16.133 1.00 83.88 156 ASP A O 1
ATOM 1178 N N . PRO A 1 157 ? 14.935 24.181 -15.053 1.00 85.31 157 PRO A N 1
ATOM 1179 C CA . PRO A 1 157 ? 14.733 24.934 -16.288 1.00 85.31 157 PRO A CA 1
ATOM 1180 C C . PRO A 1 157 ? 16.025 25.127 -17.102 1.00 85.31 157 PRO A C 1
ATOM 1182 O O . PRO A 1 157 ? 15.951 25.511 -18.271 1.00 85.31 157 PRO A O 1
ATOM 1185 N N . ALA A 1 158 ? 17.205 24.881 -16.521 1.00 87.19 158 ALA A N 1
ATOM 1186 C CA . ALA A 1 158 ? 18.482 24.904 -17.230 1.00 87.19 158 ALA A CA 1
ATOM 1187 C C . ALA A 1 158 ? 18.714 23.670 -18.124 1.00 87.19 158 ALA A C 1
ATOM 1189 O O . ALA A 1 158 ? 19.576 23.714 -19.007 1.00 87.19 158 ALA A O 1
ATOM 1190 N N . THR A 1 159 ? 17.950 22.591 -17.944 1.00 81.38 159 THR A N 1
ATOM 1191 C CA . THR A 1 159 ? 18.058 21.330 -18.694 1.00 81.38 159 THR A CA 1
ATOM 1192 C C . THR A 1 159 ? 16.718 20.934 -19.328 1.00 81.38 159 THR A C 1
ATOM 1194 O O . THR A 1 159 ? 16.279 19.798 -19.199 1.00 81.38 159 THR A O 1
ATOM 1197 N N . PRO A 1 160 ? 16.096 21.807 -20.147 1.00 80.12 160 PRO A N 1
ATOM 1198 C CA . PRO A 1 160 ? 14.713 21.645 -20.621 1.00 80.12 160 PRO A CA 1
ATOM 1199 C C . PRO A 1 160 ? 14.477 20.427 -21.531 1.00 80.12 160 PRO A C 1
ATOM 1201 O O . PRO A 1 160 ? 13.345 20.144 -21.906 1.00 80.12 160 PRO A O 1
ATOM 1204 N N . ALA A 1 161 ? 15.544 19.738 -21.940 1.00 78.69 161 ALA A N 1
ATOM 1205 C CA . ALA A 1 161 ? 15.478 18.518 -22.736 1.00 78.69 161 ALA A CA 1
ATOM 1206 C C . ALA A 1 161 ? 15.344 17.241 -21.885 1.00 78.69 161 ALA A C 1
ATOM 1208 O O . ALA A 1 161 ? 15.173 16.165 -22.454 1.00 78.69 161 ALA A O 1
ATOM 1209 N N . ILE A 1 162 ? 15.473 17.333 -20.558 1.00 81.38 162 ILE A N 1
ATOM 1210 C CA . ILE A 1 162 ? 15.348 16.210 -19.627 1.00 81.38 162 ILE A CA 1
ATOM 1211 C C . ILE A 1 162 ? 14.382 16.639 -18.528 1.00 81.38 162 ILE A C 1
ATOM 1213 O O . ILE A 1 162 ? 14.550 17.693 -17.935 1.00 81.38 162 ILE A O 1
ATOM 1217 N N . ASN A 1 163 ? 13.378 15.816 -18.248 1.00 84.81 163 ASN A N 1
ATOM 1218 C CA . ASN A 1 163 ? 12.540 15.994 -17.069 1.00 84.81 163 ASN A CA 1
ATOM 1219 C C . ASN A 1 163 ? 13.222 15.290 -15.883 1.00 84.81 163 ASN A C 1
ATOM 1221 O O . ASN A 1 163 ? 13.205 14.058 -15.800 1.00 84.81 163 ASN A O 1
ATOM 1225 N N . GLU A 1 164 ? 13.895 16.036 -15.003 1.00 83.50 164 GLU A N 1
ATOM 1226 C CA . GLU A 1 164 ? 14.609 15.464 -13.859 1.00 83.50 164 GLU A CA 1
ATOM 1227 C C . GLU A 1 164 ? 13.690 14.839 -12.812 1.00 83.50 164 GLU A C 1
ATOM 1229 O O . GLU A 1 164 ? 14.131 13.915 -12.113 1.00 83.50 164 GLU A O 1
ATOM 1234 N N . ALA A 1 165 ? 12.451 15.324 -12.693 1.00 84.25 165 ALA A N 1
ATOM 1235 C CA . ALA A 1 165 ? 11.443 14.736 -11.816 1.00 84.25 165 ALA A CA 1
ATOM 1236 C C . ALA A 1 165 ? 11.096 13.294 -12.233 1.00 84.25 165 ALA A C 1
ATOM 1238 O O . ALA A 1 165 ? 10.729 12.481 -11.381 1.00 84.25 165 ALA A O 1
ATOM 1239 N N . GLN A 1 166 ? 11.311 12.960 -13.511 1.00 89.19 166 GLN A N 1
ATOM 1240 C CA . GLN A 1 166 ? 11.075 11.653 -14.129 1.00 89.19 166 GLN A CA 1
ATOM 1241 C C . GLN A 1 166 ? 12.342 10.786 -14.287 1.00 89.19 166 GLN A C 1
ATOM 1243 O O . GLN A 1 166 ? 12.404 9.880 -15.115 1.00 89.19 166 GLN A O 1
ATOM 1248 N N . GLY A 1 167 ? 13.394 11.030 -13.498 1.00 90.38 167 GLY A N 1
ATOM 1249 C CA . GLY A 1 167 ? 14.634 10.233 -13.534 1.00 90.38 167 GLY A CA 1
ATOM 1250 C C . GLY A 1 167 ? 14.512 8.790 -13.004 1.00 90.38 167 GLY A C 1
ATOM 1251 O O . GLY A 1 167 ? 15.494 8.034 -13.036 1.00 90.38 167 GLY A O 1
ATOM 1252 N N . GLY A 1 168 ? 13.343 8.419 -12.475 1.00 94.06 168 GLY A N 1
ATOM 1253 C CA . GLY A 1 168 ? 12.968 7.062 -12.093 1.00 94.06 168 GLY A CA 1
ATOM 1254 C C . GLY A 1 168 ? 13.874 6.438 -11.050 1.00 94.06 168 GLY A C 1
ATOM 1255 O O . GLY A 1 168 ? 14.188 5.266 -11.166 1.00 94.06 168 GLY A O 1
ATOM 1256 N N . THR A 1 169 ? 14.372 7.168 -10.053 1.00 93.56 169 THR A N 1
ATOM 1257 C CA . THR A 1 169 ? 15.173 6.559 -8.968 1.00 93.56 169 THR A CA 1
ATOM 1258 C C . THR A 1 169 ? 14.313 5.905 -7.886 1.00 93.56 169 THR A C 1
ATOM 1260 O O . THR A 1 169 ? 14.869 5.184 -7.051 1.00 93.56 169 THR A O 1
ATOM 1263 N N . GLY A 1 170 ? 13.003 6.177 -7.897 1.00 93.62 170 GLY A N 1
ATOM 1264 C CA . GLY A 1 170 ? 12.083 5.947 -6.788 1.00 93.62 170 GLY A CA 1
ATOM 1265 C C . GLY A 1 170 ? 12.226 7.008 -5.691 1.00 93.62 170 GLY A C 1
ATOM 1266 O O . GLY A 1 170 ? 13.185 7.791 -5.690 1.00 93.62 170 GLY A O 1
ATOM 1267 N N . VAL A 1 171 ? 11.278 7.005 -4.750 1.00 93.94 171 VAL A N 1
ATOM 1268 C CA . VAL A 1 171 ? 11.211 7.908 -3.590 1.00 93.94 171 VAL A CA 1
ATOM 1269 C C . VAL A 1 171 ? 10.909 7.135 -2.310 1.00 93.94 171 VAL A C 1
ATOM 1271 O O . VAL A 1 171 ? 10.190 6.148 -2.341 1.00 93.94 171 VAL A O 1
ATOM 1274 N N . TYR A 1 172 ? 11.463 7.573 -1.177 1.00 95.25 172 TYR A N 1
ATOM 1275 C CA . TYR A 1 172 ? 11.224 6.954 0.130 1.00 95.25 172 TYR A CA 1
ATOM 1276 C C . TYR A 1 172 ? 10.218 7.759 0.965 1.00 95.25 172 TYR A C 1
ATOM 1278 O O . TYR A 1 172 ? 10.573 8.337 1.996 1.00 95.25 172 TYR A O 1
ATOM 1286 N N . ASN A 1 173 ? 8.981 7.854 0.490 1.00 93.44 173 ASN A N 1
ATOM 1287 C CA . ASN A 1 173 ? 7.874 8.569 1.138 1.00 93.44 173 ASN A CA 1
ATOM 1288 C C . ASN A 1 173 ? 6.818 7.637 1.759 1.00 93.44 173 ASN A C 1
ATOM 1290 O O . ASN A 1 173 ? 5.927 8.111 2.467 1.00 93.44 173 ASN A O 1
ATOM 1294 N N . ASP A 1 174 ? 6.945 6.328 1.550 1.00 96.00 174 ASP A N 1
ATOM 1295 C CA . ASP A 1 174 ? 6.102 5.330 2.198 1.00 96.00 174 ASP A CA 1
ATOM 1296 C C . ASP A 1 174 ? 6.563 5.057 3.625 1.00 96.00 174 ASP A C 1
ATOM 1298 O O . ASP A 1 174 ? 7.663 5.422 4.056 1.00 96.00 174 ASP A O 1
ATOM 1302 N N . ARG A 1 175 ? 5.725 4.330 4.369 1.00 97.31 175 ARG A N 1
ATOM 1303 C CA . ARG A 1 175 ? 6.031 3.933 5.742 1.00 97.31 175 ARG A CA 1
ATOM 1304 C C . ARG A 1 175 ? 5.827 2.449 5.971 1.00 97.31 175 ARG A C 1
ATOM 1306 O O . ARG A 1 175 ? 4.760 1.914 5.683 1.00 97.31 175 ARG A O 1
ATOM 1313 N N . LEU A 1 176 ? 6.815 1.811 6.595 1.00 98.69 176 LEU A N 1
ATOM 1314 C CA . LEU A 1 176 ? 6.682 0.457 7.133 1.00 98.69 176 LEU A CA 1
ATOM 1315 C C . LEU A 1 176 ? 6.732 0.488 8.662 1.00 98.69 176 LEU A C 1
ATOM 1317 O O . LEU A 1 176 ? 7.568 1.164 9.262 1.00 98.69 176 LEU A O 1
ATOM 1321 N N . VAL A 1 177 ? 5.835 -0.253 9.306 1.00 98.88 177 VAL A N 1
ATOM 1322 C CA . VAL A 1 177 ? 5.692 -0.295 10.765 1.00 98.88 177 VAL A CA 1
ATOM 1323 C C . VAL A 1 177 ? 5.655 -1.738 11.239 1.00 98.88 177 VAL A C 1
ATOM 1325 O O . VAL A 1 177 ? 4.874 -2.532 10.731 1.00 98.88 177 VAL A O 1
ATOM 1328 N N . VAL A 1 178 ? 6.459 -2.075 12.243 1.00 98.94 178 VAL A N 1
ATOM 1329 C CA . VAL A 1 178 ? 6.365 -3.343 12.975 1.00 98.94 178 VAL A CA 1
ATOM 1330 C C . VAL A 1 178 ? 5.624 -3.090 14.283 1.00 9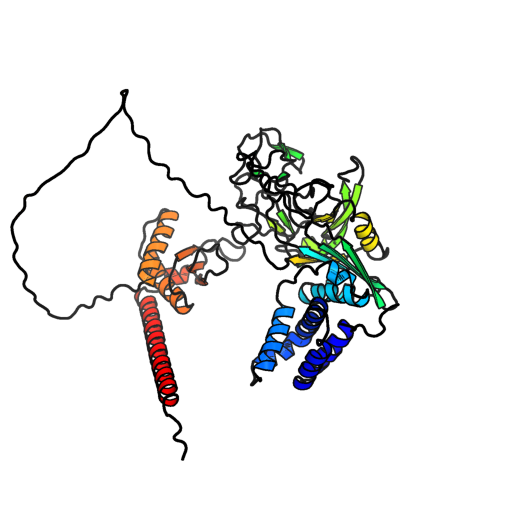8.94 178 VAL A C 1
ATOM 1332 O O . VAL A 1 178 ? 6.016 -2.214 15.056 1.00 98.94 178 VAL A O 1
ATOM 1335 N N . LEU A 1 179 ? 4.564 -3.856 14.523 1.00 98.81 179 LEU A N 1
ATOM 1336 C CA . LEU A 1 179 ? 3.681 -3.757 15.685 1.00 98.81 179 LEU A CA 1
ATOM 1337 C C . LEU A 1 179 ? 3.773 -5.038 16.508 1.00 98.81 179 LEU A C 1
ATOM 1339 O O . LEU A 1 179 ? 3.655 -6.126 15.944 1.00 98.81 179 LEU A O 1
ATOM 1343 N N . TRP A 1 180 ? 3.937 -4.924 17.826 1.00 98.69 180 TRP A N 1
ATOM 1344 C CA . TRP A 1 180 ? 3.819 -6.064 18.739 1.00 98.69 180 TRP A CA 1
ATOM 1345 C C . TRP A 1 180 ? 3.393 -5.626 20.139 1.00 98.69 180 TRP A C 1
ATOM 1347 O O . TRP A 1 180 ? 3.431 -4.444 20.486 1.00 98.69 180 TRP A O 1
ATOM 1357 N N . LYS A 1 181 ? 2.984 -6.607 20.941 1.00 98.50 181 LYS A N 1
ATOM 1358 C CA . LYS A 1 181 ? 2.827 -6.463 22.389 1.00 98.50 181 LYS A CA 1
ATOM 1359 C C . LYS A 1 181 ? 3.760 -7.432 23.092 1.00 98.50 181 LYS A C 1
ATOM 1361 O O . LYS A 1 181 ? 3.929 -8.549 22.608 1.00 98.50 181 LYS A O 1
ATOM 1366 N N . ASP A 1 182 ? 4.324 -7.037 24.220 1.00 97.81 182 ASP A N 1
ATOM 1367 C CA . ASP A 1 182 ? 5.059 -7.955 25.088 1.00 97.81 182 ASP A CA 1
ATOM 1368 C C . ASP A 1 182 ? 4.095 -8.887 25.847 1.00 97.81 182 ASP A C 1
ATOM 1370 O O . ASP A 1 182 ? 2.869 -8.773 25.752 1.00 97.81 182 ASP A O 1
ATOM 1374 N N . ALA A 1 183 ? 4.647 -9.835 26.609 1.00 96.06 183 ALA A N 1
ATOM 1375 C CA . ALA A 1 183 ? 3.872 -10.790 27.409 1.00 96.06 183 ALA A CA 1
ATOM 1376 C C . ALA A 1 183 ? 2.949 -10.123 28.445 1.00 96.06 183 ALA A C 1
ATOM 1378 O O . ALA A 1 183 ? 1.892 -10.662 28.761 1.00 96.06 183 ALA A O 1
ATOM 1379 N N . ASP A 1 184 ? 3.340 -8.955 28.953 1.00 96.69 184 ASP A N 1
ATOM 1380 C CA . ASP A 1 184 ? 2.569 -8.152 29.908 1.00 96.69 184 ASP A CA 1
ATOM 1381 C C . ASP A 1 184 ? 1.553 -7.210 29.232 1.00 96.69 184 ASP A C 1
ATOM 1383 O O . ASP A 1 184 ? 0.834 -6.479 29.911 1.00 96.69 184 ASP A O 1
ATOM 1387 N N . GLY A 1 185 ? 1.471 -7.234 27.897 1.00 96.06 185 GLY A N 1
ATOM 1388 C CA . GLY A 1 185 ? 0.602 -6.366 27.112 1.00 96.06 185 GLY A CA 1
ATOM 1389 C C . GLY A 1 185 ? 1.201 -5.000 26.770 1.00 96.06 185 GLY A C 1
ATOM 1390 O O . GLY A 1 185 ? 0.510 -4.211 26.119 1.00 96.06 185 GLY A O 1
ATOM 1391 N N . THR A 1 186 ? 2.455 -4.715 27.147 1.00 97.62 186 THR A N 1
ATOM 1392 C CA . THR A 1 186 ? 3.150 -3.476 26.763 1.00 97.62 186 THR A CA 1
ATOM 1393 C C . THR A 1 186 ? 3.207 -3.367 25.244 1.00 97.62 186 THR A C 1
ATOM 1395 O O . THR A 1 186 ? 3.662 -4.280 24.560 1.00 97.62 186 THR A O 1
ATOM 1398 N N . ARG A 1 187 ? 2.690 -2.259 24.710 1.00 98.12 187 ARG A N 1
ATOM 1399 C CA . ARG A 1 187 ? 2.495 -2.025 23.274 1.00 98.12 187 ARG A CA 1
ATOM 1400 C C . ARG A 1 187 ? 3.725 -1.351 22.671 1.00 98.12 187 ARG A C 1
ATOM 1402 O O . ARG A 1 187 ? 4.194 -0.353 23.211 1.00 98.12 187 ARG A O 1
ATOM 1409 N N . HIS A 1 188 ? 4.189 -1.847 21.526 1.00 98.44 188 HIS A N 1
ATOM 1410 C CA . HIS A 1 188 ? 5.412 -1.373 20.879 1.00 98.44 188 HIS A CA 1
ATOM 1411 C C . HIS A 1 188 ? 5.253 -1.137 19.382 1.00 98.44 188 HIS A C 1
ATOM 1413 O O . HIS A 1 188 ? 4.535 -1.856 18.683 1.00 98.44 188 HIS A O 1
ATOM 1419 N N . THR A 1 189 ? 6.000 -0.155 18.878 1.00 98.44 189 THR A N 1
ATOM 1420 C CA . THR A 1 189 ? 6.081 0.160 17.449 1.00 98.44 189 THR A CA 1
ATOM 1421 C C . THR A 1 189 ? 7.527 0.407 17.032 1.00 98.44 189 THR A C 1
ATOM 1423 O O . THR A 1 189 ? 8.190 1.251 17.636 1.00 98.44 189 THR A O 1
ATOM 1426 N N . GLN A 1 190 ? 7.982 -0.225 15.950 1.00 98.56 190 GLN A N 1
ATOM 1427 C CA . GLN A 1 190 ? 9.187 0.180 15.219 1.00 98.56 190 GLN A CA 1
ATOM 1428 C C . GLN A 1 190 ? 8.762 0.739 13.865 1.00 98.56 190 GLN A C 1
ATOM 1430 O O . GLN A 1 190 ? 8.077 0.058 13.110 1.00 98.56 190 GLN A O 1
ATOM 1435 N N . VAL A 1 191 ? 9.171 1.966 13.550 1.00 98.44 191 VAL A N 1
ATOM 1436 C CA . VAL A 1 191 ? 8.761 2.661 12.324 1.00 98.44 191 VAL A CA 1
ATOM 1437 C C . VAL A 1 191 ? 9.979 2.896 11.438 1.00 98.44 191 VAL A C 1
ATOM 1439 O O . VAL A 1 191 ? 10.984 3.421 11.914 1.00 98.44 191 VAL A O 1
ATOM 1442 N N . ALA A 1 192 ? 9.873 2.518 10.168 1.00 98.00 192 ALA A N 1
ATOM 1443 C CA . ALA A 1 192 ? 10.716 3.005 9.086 1.00 98.00 192 ALA A CA 1
ATOM 1444 C C . ALA A 1 192 ? 9.936 4.103 8.347 1.00 98.00 192 ALA A C 1
ATOM 1446 O O . ALA A 1 192 ? 8.921 3.824 7.706 1.00 98.00 192 ALA A O 1
ATOM 1447 N N . GLN A 1 193 ? 10.376 5.347 8.521 1.00 95.69 193 GLN A N 1
ATOM 1448 C CA . GLN A 1 193 ? 9.782 6.554 7.945 1.00 95.69 193 GLN A CA 1
ATOM 1449 C C . GLN A 1 193 ? 10.133 6.736 6.469 1.00 95.69 193 GLN A C 1
ATOM 1451 O O . GLN A 1 193 ? 9.450 7.487 5.783 1.00 95.69 193 GLN A O 1
ATOM 1456 N N . GLN A 1 194 ? 11.217 6.103 6.026 1.00 95.69 194 GLN A N 1
ATOM 1457 C CA . GLN A 1 194 ? 11.753 6.178 4.678 1.00 95.69 194 GLN A CA 1
ATOM 1458 C C . GLN A 1 194 ? 11.677 4.787 4.050 1.00 95.69 194 GLN A C 1
ATOM 1460 O O . GLN A 1 194 ? 12.671 4.055 3.971 1.00 95.69 194 GLN A O 1
ATOM 1465 N N . ALA A 1 195 ? 10.471 4.405 3.635 1.00 97.06 195 ALA A N 1
ATOM 1466 C CA . ALA A 1 195 ? 10.224 3.193 2.870 1.00 97.06 195 ALA A CA 1
ATOM 1467 C C . ALA A 1 195 ? 9.703 3.526 1.468 1.00 97.06 195 ALA A C 1
ATOM 1469 O O . ALA A 1 195 ? 9.326 4.657 1.185 1.00 97.06 195 ALA A O 1
ATOM 1470 N N . ASN A 1 196 ? 9.709 2.529 0.595 1.00 96.94 196 ASN A N 1
ATOM 1471 C CA . ASN A 1 196 ? 9.206 2.603 -0.766 1.00 96.94 196 ASN A CA 1
ATOM 1472 C C . ASN A 1 196 ? 8.528 1.276 -1.116 1.00 96.94 196 ASN A C 1
ATOM 1474 O O . ASN A 1 196 ? 9.101 0.208 -0.890 1.00 96.94 196 ASN A O 1
ATOM 1478 N N . THR A 1 197 ? 7.333 1.338 -1.684 1.00 96.19 197 THR A N 1
ATOM 1479 C CA . THR A 1 197 ? 6.513 0.185 -2.075 1.00 96.19 197 THR A CA 1
ATOM 1480 C C . THR A 1 197 ? 6.198 0.158 -3.570 1.00 96.19 197 THR A C 1
ATOM 1482 O O . THR A 1 197 ? 5.486 -0.749 -4.018 1.00 96.19 197 THR A O 1
ATOM 1485 N N . GLU A 1 198 ? 6.768 1.109 -4.315 1.00 93.56 198 GLU A N 1
ATOM 1486 C CA . GLU A 1 198 ? 6.690 1.238 -5.768 1.00 93.56 198 GLU A CA 1
ATOM 1487 C C . GLU A 1 198 ? 7.978 0.764 -6.452 1.00 93.56 198 GLU A C 1
ATOM 1489 O O . GLU A 1 198 ? 9.070 0.853 -5.885 1.00 93.56 198 GLU A O 1
ATOM 1494 N N . PRO A 1 199 ? 7.914 0.258 -7.684 1.00 95.25 199 PRO A N 1
ATOM 1495 C CA . PRO A 1 199 ? 9.111 -0.023 -8.444 1.00 95.25 199 PRO A CA 1
ATOM 1496 C C . PRO A 1 199 ? 9.664 1.252 -9.092 1.00 95.25 199 PRO A C 1
ATOM 1498 O O . PRO A 1 199 ? 8.972 2.251 -9.269 1.00 95.25 199 PRO A O 1
ATOM 1501 N N . THR A 1 200 ? 10.940 1.216 -9.463 1.00 94.62 200 THR A N 1
ATOM 1502 C CA . THR A 1 200 ? 11.618 2.301 -10.179 1.00 94.62 200 THR A CA 1
ATOM 1503 C C . THR A 1 200 ? 11.715 1.976 -11.665 1.00 94.62 200 THR A C 1
ATOM 1505 O O . THR A 1 200 ? 12.191 0.901 -12.049 1.00 94.62 200 THR A O 1
ATOM 1508 N N . ALA A 1 201 ? 11.384 2.962 -12.503 1.00 95.44 201 ALA A N 1
ATOM 1509 C CA . ALA A 1 201 ? 11.468 2.867 -13.958 1.00 95.44 201 ALA A CA 1
ATOM 1510 C C . ALA A 1 201 ? 12.884 2.551 -14.493 1.00 95.44 201 ALA A C 1
ATOM 1512 O O . ALA A 1 201 ? 13.051 2.166 -15.648 1.00 95.44 201 ALA A O 1
ATOM 1513 N N . GLN A 1 202 ? 13.937 2.630 -13.667 1.00 95.25 202 GLN A N 1
ATOM 1514 C CA . GLN A 1 202 ? 15.286 2.210 -14.068 1.00 95.25 202 GLN A CA 1
ATOM 1515 C C . GLN A 1 202 ? 15.375 0.718 -14.406 1.00 95.25 202 GLN A C 1
ATOM 1517 O O . GLN A 1 202 ? 16.245 0.331 -15.188 1.00 95.25 202 GLN A O 1
ATOM 1522 N N . TYR A 1 203 ? 14.527 -0.131 -13.828 1.00 95.88 203 TYR A N 1
ATOM 1523 C CA . TYR A 1 203 ? 14.489 -1.562 -14.157 1.00 95.88 203 TYR A CA 1
ATOM 1524 C C . TYR A 1 203 ? 13.510 -1.895 -15.284 1.00 95.88 203 TYR A C 1
ATOM 1526 O O . TYR A 1 203 ? 13.524 -3.016 -15.793 1.00 95.88 203 TYR A O 1
ATOM 1534 N N . ASP A 1 204 ? 12.722 -0.913 -15.709 1.00 94.94 204 ASP A N 1
ATOM 1535 C CA . ASP A 1 204 ? 11.655 -1.083 -16.679 1.00 94.94 204 ASP A CA 1
ATOM 1536 C C . ASP A 1 204 ? 12.205 -1.318 -18.083 1.00 94.94 204 ASP A C 1
ATOM 1538 O O . ASP A 1 204 ? 13.143 -0.640 -18.519 1.00 94.94 204 ASP A O 1
ATOM 1542 N N . HIS A 1 205 ? 11.643 -2.280 -18.805 1.00 95.00 205 HIS A N 1
ATOM 1543 C CA . HIS A 1 205 ? 12.032 -2.563 -20.177 1.00 95.00 205 HIS A CA 1
ATOM 1544 C C . HIS A 1 205 ? 11.688 -1.396 -21.124 1.00 95.00 205 HIS A C 1
ATOM 1546 O O . HIS A 1 205 ? 12.448 -1.151 -22.066 1.00 95.00 205 HIS A O 1
ATOM 1552 N N . HIS A 1 206 ? 10.653 -0.611 -20.808 1.00 93.88 206 HIS A N 1
ATOM 1553 C CA . HIS A 1 206 ? 10.226 0.587 -21.536 1.00 93.88 206 HIS A CA 1
ATOM 1554 C C . HIS A 1 206 ? 11.240 1.739 -21.496 1.00 93.88 206 HIS A C 1
ATOM 1556 O O . HIS A 1 206 ? 11.207 2.601 -22.373 1.00 93.88 206 HIS A O 1
ATOM 1562 N N . ALA A 1 207 ? 12.233 1.700 -20.598 1.00 93.81 207 ALA A N 1
ATOM 1563 C CA . ALA A 1 207 ? 13.372 2.630 -20.588 1.00 93.81 207 ALA A CA 1
ATOM 1564 C C . ALA A 1 207 ? 14.322 2.499 -21.802 1.00 93.81 207 ALA A C 1
ATOM 1566 O O . ALA A 1 207 ? 15.360 3.160 -21.868 1.00 93.81 207 ALA A O 1
ATOM 1567 N N . GLY A 1 208 ? 13.997 1.633 -22.765 1.00 92.06 208 GLY A N 1
ATOM 1568 C CA . GLY A 1 208 ? 14.756 1.449 -23.994 1.00 92.06 208 GLY A CA 1
ATOM 1569 C C . GLY A 1 208 ? 15.965 0.527 -23.835 1.00 92.06 208 GLY A C 1
ATOM 1570 O O . GLY A 1 208 ? 16.288 0.015 -22.751 1.00 92.06 208 GLY A O 1
ATOM 1571 N N . ASN A 1 209 ? 16.648 0.295 -24.958 1.00 93.44 209 ASN A N 1
ATOM 1572 C CA . ASN A 1 209 ? 17.867 -0.504 -24.994 1.00 93.44 209 ASN A CA 1
ATOM 1573 C C . ASN A 1 209 ? 18.777 -0.145 -26.179 1.00 93.44 209 ASN A C 1
ATOM 1575 O O . ASN A 1 209 ? 18.332 -0.005 -27.315 1.00 93.44 209 ASN A O 1
ATOM 1579 N N . THR A 1 210 ? 20.087 -0.112 -25.929 1.00 89.50 210 THR A N 1
ATOM 1580 C CA . THR A 1 210 ? 21.149 0.074 -26.936 1.00 89.50 210 THR A CA 1
ATOM 1581 C C . THR A 1 210 ? 21.708 -1.251 -27.481 1.00 89.50 210 THR A C 1
ATOM 1583 O O . THR A 1 210 ? 22.777 -1.280 -28.093 1.00 89.50 210 THR A O 1
ATOM 1586 N N . GLY A 1 211 ? 21.002 -2.361 -27.245 1.00 89.94 211 GLY A N 1
ATOM 1587 C CA . GLY A 1 211 ? 21.339 -3.700 -27.732 1.00 89.94 211 GLY A CA 1
ATOM 1588 C C . GLY A 1 211 ? 22.258 -4.513 -26.815 1.00 89.94 211 GLY A C 1
ATOM 1589 O O . GLY A 1 211 ? 22.828 -5.505 -27.263 1.00 89.94 211 GLY A O 1
ATOM 1590 N N . ARG A 1 212 ? 22.459 -4.099 -25.554 1.00 92.06 212 ARG A N 1
ATOM 1591 C CA . ARG A 1 212 ? 23.307 -4.820 -24.578 1.00 92.06 212 ARG A CA 1
ATOM 1592 C C . ARG A 1 212 ? 22.810 -4.687 -23.133 1.00 92.06 212 ARG A C 1
ATOM 1594 O O . ARG A 1 212 ? 23.619 -4.553 -22.214 1.00 92.06 212 ARG A O 1
ATOM 1601 N N . ARG A 1 213 ? 21.498 -4.717 -22.903 1.00 93.94 213 ARG A N 1
ATOM 1602 C CA . ARG A 1 213 ? 20.929 -4.609 -21.551 1.00 93.94 213 ARG A CA 1
ATOM 1603 C C . ARG A 1 213 ? 20.707 -6.004 -20.943 1.00 93.94 213 ARG A C 1
ATOM 1605 O O . ARG A 1 213 ? 20.045 -6.827 -21.575 1.00 93.94 213 ARG A O 1
ATOM 1612 N N . PRO A 1 214 ? 21.264 -6.314 -19.756 1.00 95.19 214 PRO A N 1
ATOM 1613 C CA . PRO A 1 214 ? 21.071 -7.618 -19.117 1.00 95.19 214 PRO A CA 1
ATOM 1614 C C . PRO A 1 214 ? 19.612 -7.860 -18.721 1.00 95.19 214 PRO A C 1
ATOM 1616 O O . PRO A 1 214 ? 18.912 -6.901 -18.401 1.00 95.19 214 PRO A O 1
ATOM 1619 N N . ARG A 1 215 ? 19.183 -9.125 -18.659 1.00 93.75 215 ARG A N 1
ATOM 1620 C CA . ARG A 1 215 ? 17.898 -9.528 -18.055 1.00 93.75 215 ARG A CA 1
ATOM 1621 C C . ARG A 1 215 ? 18.094 -10.146 -16.675 1.00 93.75 215 ARG A C 1
ATOM 1623 O O . ARG A 1 215 ? 19.143 -10.730 -16.399 1.00 93.75 215 ARG A O 1
ATOM 1630 N N . ALA A 1 216 ? 17.085 -10.037 -15.820 1.00 88.69 216 ALA A N 1
ATOM 1631 C CA . ALA A 1 216 ? 17.110 -10.564 -14.460 1.00 88.69 216 ALA A CA 1
ATOM 1632 C C . ALA A 1 216 ? 17.280 -12.089 -14.388 1.00 88.69 216 ALA A C 1
ATOM 1634 O O . ALA A 1 216 ? 18.074 -12.579 -13.587 1.00 88.69 216 ALA A O 1
ATOM 1635 N N . GLU A 1 217 ? 16.602 -12.834 -15.263 1.00 85.38 217 GLU A N 1
ATOM 1636 C CA . GLU A 1 217 ? 16.711 -14.296 -15.375 1.00 85.38 217 GLU A CA 1
ATOM 1637 C C . GLU A 1 217 ? 17.995 -14.777 -16.076 1.00 85.38 217 GLU A C 1
ATOM 1639 O O . GLU A 1 217 ? 18.205 -15.977 -16.253 1.00 85.38 217 GLU A O 1
ATOM 1644 N N . GLY A 1 218 ? 18.872 -13.847 -16.459 1.00 88.44 218 GLY A N 1
ATOM 1645 C CA . GLY A 1 218 ? 20.092 -14.115 -17.205 1.00 88.44 218 GLY A CA 1
ATOM 1646 C C . GLY A 1 218 ? 19.942 -13.886 -18.710 1.00 88.44 218 GLY A C 1
ATOM 1647 O O . GLY A 1 218 ? 18.851 -13.840 -19.272 1.00 88.44 218 GLY A O 1
ATOM 1648 N N . GLY A 1 219 ? 21.082 -13.718 -19.377 1.00 92.75 219 GLY A N 1
ATOM 1649 C CA . GLY A 1 219 ? 21.136 -13.349 -20.791 1.00 92.75 219 GLY A CA 1
ATOM 1650 C C . GLY A 1 219 ? 21.072 -11.838 -21.036 1.00 92.75 219 GLY A C 1
ATOM 1651 O O . GLY A 1 219 ? 21.114 -11.025 -20.111 1.00 92.75 219 GLY A O 1
ATOM 1652 N N . MET A 1 220 ? 21.027 -11.472 -22.319 1.00 93.19 220 MET A N 1
ATOM 1653 C CA . MET A 1 220 ? 21.096 -10.089 -22.799 1.00 93.19 220 MET A CA 1
ATOM 1654 C C . MET A 1 220 ? 19.939 -9.807 -23.756 1.00 93.19 220 MET A C 1
ATOM 1656 O O . MET A 1 220 ? 19.659 -10.605 -24.651 1.00 93.19 220 MET A O 1
ATOM 1660 N N . GLU A 1 221 ? 19.287 -8.660 -23.592 1.00 94.06 221 GLU A N 1
ATOM 1661 C CA . GLU A 1 221 ? 18.445 -8.073 -24.628 1.00 94.06 221 GLU A CA 1
ATOM 1662 C C . GLU A 1 221 ? 19.353 -7.413 -25.670 1.00 94.06 221 GLU A C 1
ATOM 1664 O O . GLU A 1 221 ? 20.063 -6.443 -25.381 1.00 94.06 221 GLU A O 1
ATOM 1669 N N . ASN A 1 222 ? 19.332 -7.964 -26.883 1.00 93.75 222 ASN A N 1
ATOM 1670 C CA . ASN A 1 222 ? 20.183 -7.525 -27.987 1.00 93.75 222 ASN A CA 1
ATOM 1671 C C . ASN A 1 222 ? 19.444 -6.624 -28.983 1.00 93.75 222 ASN A C 1
ATOM 1673 O O . ASN A 1 222 ? 20.082 -6.029 -29.849 1.00 93.75 222 ASN A O 1
ATOM 1677 N N . ARG A 1 223 ? 18.111 -6.517 -28.885 1.00 93.56 223 ARG A N 1
ATOM 1678 C CA . ARG A 1 223 ? 17.329 -5.611 -29.733 1.00 93.56 223 ARG A CA 1
ATOM 1679 C C . ARG A 1 223 ? 17.603 -4.166 -29.330 1.00 93.56 223 ARG A C 1
ATOM 1681 O O . ARG A 1 223 ? 17.573 -3.845 -28.144 1.00 93.56 223 ARG A O 1
ATOM 1688 N N . THR A 1 224 ? 17.828 -3.304 -30.313 1.00 94.50 224 THR A N 1
ATOM 1689 C CA . THR A 1 224 ? 17.936 -1.857 -30.106 1.00 94.50 224 THR A CA 1
ATOM 1690 C C . THR A 1 224 ? 16.584 -1.212 -30.353 1.00 94.50 224 THR A C 1
ATOM 1692 O O . THR A 1 224 ? 15.993 -1.423 -31.411 1.00 94.50 224 THR A O 1
ATOM 1695 N N . PHE A 1 225 ? 16.111 -0.419 -29.399 1.00 90.38 225 PHE A N 1
ATOM 1696 C CA . PHE A 1 225 ? 14.869 0.338 -29.514 1.00 90.38 225 PHE A CA 1
ATOM 1697 C C . PHE A 1 225 ? 14.919 1.562 -28.597 1.00 90.38 225 PHE A C 1
ATOM 1699 O O . PHE A 1 225 ? 15.615 1.568 -27.575 1.00 90.38 225 PHE A O 1
ATOM 1706 N N . ALA A 1 226 ? 14.215 2.615 -29.008 1.00 91.94 226 ALA A N 1
ATOM 1707 C CA . ALA A 1 226 ? 14.091 3.840 -28.229 1.00 91.94 226 ALA A CA 1
ATOM 1708 C C . ALA A 1 226 ? 13.243 3.601 -26.963 1.00 91.94 226 ALA A C 1
ATOM 1710 O O . ALA A 1 226 ? 12.451 2.656 -26.946 1.00 91.94 226 ALA A O 1
ATOM 1711 N N . PRO A 1 227 ? 13.396 4.435 -25.918 1.00 91.88 227 PRO A N 1
ATOM 1712 C CA . PRO A 1 227 ? 12.461 4.451 -24.800 1.00 91.88 227 PRO A CA 1
ATOM 1713 C C . PRO A 1 227 ? 11.018 4.668 -25.272 1.00 91.88 227 PRO A C 1
ATOM 1715 O O . PRO A 1 227 ? 10.786 5.302 -26.305 1.00 91.88 227 PRO A O 1
ATOM 1718 N N . SER A 1 228 ? 10.062 4.135 -24.515 1.00 89.19 228 SER A N 1
ATOM 1719 C CA . SER A 1 228 ? 8.639 4.438 -24.714 1.00 89.19 228 SER A CA 1
ATOM 1720 C C . SER A 1 228 ? 8.339 5.887 -24.307 1.00 89.19 228 SER A C 1
ATOM 1722 O O . SER A 1 228 ? 9.109 6.453 -23.525 1.00 89.19 228 SER A O 1
ATOM 1724 N N . PRO A 1 229 ? 7.244 6.491 -24.808 1.00 84.94 229 PRO A N 1
ATOM 1725 C CA . PRO A 1 229 ? 6.843 7.835 -24.399 1.00 84.94 229 PRO A CA 1
ATOM 1726 C C . PRO A 1 229 ? 6.776 7.970 -22.871 1.00 84.94 229 PRO A C 1
ATOM 1728 O O . PRO A 1 229 ? 6.154 7.141 -22.216 1.00 84.94 229 PRO A O 1
ATOM 1731 N N . GLY A 1 230 ? 7.421 8.991 -22.306 1.00 84.56 230 GLY A N 1
ATOM 1732 C CA . GLY A 1 230 ? 7.503 9.232 -20.858 1.00 84.56 230 GLY A CA 1
ATOM 1733 C C . GLY A 1 230 ? 8.737 8.626 -20.176 1.00 84.56 230 GLY A C 1
ATOM 1734 O O . GLY A 1 230 ? 9.063 8.997 -19.051 1.00 84.56 230 GLY A O 1
ATOM 1735 N N . PHE A 1 231 ? 9.476 7.736 -20.845 1.00 91.12 231 PHE A N 1
ATOM 1736 C CA . PHE A 1 231 ? 10.679 7.097 -20.294 1.00 91.12 231 PHE A CA 1
ATOM 1737 C C . PHE A 1 231 ? 11.990 7.731 -20.782 1.00 91.12 231 PHE A C 1
ATOM 1739 O O . PHE A 1 231 ? 13.079 7.257 -20.446 1.00 91.12 231 PHE A O 1
ATOM 1746 N N . GLU A 1 232 ? 11.934 8.809 -21.562 1.00 90.19 232 GLU A N 1
ATOM 1747 C CA . GLU A 1 232 ? 13.110 9.449 -22.161 1.00 90.19 232 GLU A CA 1
ATOM 1748 C C . GLU A 1 232 ? 14.094 9.987 -21.108 1.00 90.19 232 GLU A C 1
ATOM 1750 O O . GLU A 1 232 ? 15.307 10.000 -21.335 1.00 90.19 232 GLU A O 1
ATOM 1755 N N . SER A 1 233 ? 13.591 10.366 -19.929 1.00 91.00 233 SER A N 1
ATOM 1756 C CA . SER A 1 233 ? 14.396 10.843 -18.797 1.00 91.00 233 SER A CA 1
ATOM 1757 C C . SER A 1 233 ? 15.180 9.741 -18.073 1.00 91.00 233 SER A C 1
ATOM 1759 O O . SER A 1 233 ? 16.075 10.037 -17.266 1.00 91.00 233 SER A O 1
ATOM 1761 N N . ILE A 1 234 ? 14.920 8.463 -18.372 1.00 93.12 234 ILE A N 1
ATOM 1762 C CA . ILE A 1 234 ? 15.617 7.326 -17.762 1.00 93.12 234 ILE A CA 1
ATOM 1763 C C . ILE A 1 234 ? 16.996 7.144 -18.409 1.00 93.12 234 ILE A C 1
ATOM 1765 O O . ILE A 1 234 ? 17.261 6.247 -19.202 1.00 93.12 234 ILE A O 1
ATOM 1769 N N . SER A 1 235 ? 17.930 8.011 -18.023 1.00 86.31 235 SER A N 1
ATOM 1770 C CA . SER A 1 235 ? 19.283 8.075 -18.601 1.00 86.31 235 SER A CA 1
ATOM 1771 C C . SER A 1 235 ? 20.218 6.921 -18.209 1.00 86.31 235 SER A C 1
ATOM 1773 O O . SER A 1 235 ? 21.270 6.735 -18.826 1.00 86.31 235 SER A O 1
ATOM 1775 N N . ARG A 1 236 ? 19.887 6.157 -17.160 1.00 87.31 236 ARG A N 1
ATOM 1776 C CA . ARG A 1 236 ? 20.706 5.043 -16.646 1.00 87.31 236 ARG A CA 1
ATOM 1777 C C . ARG A 1 236 ? 19.855 3.800 -16.370 1.00 87.31 236 ARG A C 1
ATOM 1779 O O . ARG A 1 236 ? 19.701 3.422 -15.205 1.00 87.31 236 ARG A O 1
ATOM 1786 N N . PRO A 1 237 ? 19.307 3.159 -17.415 1.00 92.56 237 PRO A N 1
ATOM 1787 C CA . PRO A 1 237 ? 18.550 1.932 -17.245 1.00 92.56 237 PRO A CA 1
ATOM 1788 C C . PRO A 1 237 ? 19.453 0.820 -16.694 1.00 92.56 237 PRO A C 1
ATOM 1790 O O . PRO A 1 237 ? 20.602 0.642 -17.107 1.00 92.56 237 PRO A O 1
ATOM 1793 N N . ARG A 1 238 ? 18.928 0.073 -15.727 1.00 94.38 238 ARG A N 1
ATOM 1794 C CA . ARG A 1 238 ? 19.563 -1.083 -15.083 1.00 94.38 238 ARG A CA 1
ATOM 1795 C C . ARG A 1 238 ? 19.227 -2.357 -15.851 1.00 94.38 238 ARG A C 1
ATOM 1797 O O . ARG A 1 238 ? 18.785 -2.291 -16.986 1.00 94.38 238 ARG A O 1
ATOM 1804 N N . LYS A 1 239 ? 19.453 -3.541 -15.283 1.00 94.81 239 LYS A N 1
ATOM 1805 C CA . LYS A 1 239 ? 18.976 -4.788 -15.906 1.00 94.81 239 LYS A CA 1
ATOM 1806 C C . LYS A 1 239 ? 17.446 -4.757 -16.071 1.00 94.81 239 LYS A C 1
ATOM 1808 O O . LYS A 1 239 ? 16.768 -4.126 -15.266 1.00 94.81 239 LYS A O 1
ATOM 1813 N N . ILE A 1 240 ? 16.943 -5.414 -17.110 1.00 95.31 240 ILE A N 1
ATOM 1814 C CA . ILE A 1 240 ? 15.512 -5.558 -17.378 1.00 95.31 240 ILE A CA 1
ATOM 1815 C C . ILE A 1 240 ? 14.931 -6.542 -16.371 1.00 95.31 240 ILE A C 1
ATOM 1817 O O . ILE A 1 240 ? 15.422 -7.668 -16.246 1.00 95.31 240 ILE A O 1
ATOM 1821 N N . GLU A 1 241 ? 13.889 -6.103 -15.687 1.00 94.50 241 GLU A N 1
ATOM 1822 C CA . GLU A 1 241 ? 13.073 -6.899 -14.777 1.00 94.50 241 GLU A CA 1
ATOM 1823 C C . GLU A 1 241 ? 11.625 -6.909 -15.284 1.00 94.50 241 GLU A C 1
ATOM 1825 O O . GLU A 1 241 ? 11.293 -6.223 -16.248 1.00 94.50 241 GLU A O 1
ATOM 1830 N N . GLY A 1 242 ? 10.769 -7.706 -14.650 1.00 91.75 242 GLY A N 1
ATOM 1831 C CA . GLY A 1 242 ? 9.358 -7.795 -15.020 1.00 91.75 242 GLY A CA 1
ATOM 1832 C C . GLY A 1 242 ? 9.011 -8.975 -15.928 1.00 91.75 242 GLY A C 1
ATOM 1833 O O . GLY A 1 242 ? 9.846 -9.838 -16.223 1.00 91.75 242 GLY A O 1
ATOM 1834 N N . GLU A 1 243 ? 7.747 -9.015 -16.337 1.00 89.50 243 GLU A N 1
ATOM 1835 C CA . GLU A 1 243 ? 7.146 -10.066 -17.166 1.00 89.50 243 GLU A CA 1
ATOM 1836 C C . GLU A 1 243 ? 6.341 -9.422 -18.288 1.00 89.50 243 GLU A C 1
ATOM 1838 O O . GLU A 1 243 ? 5.725 -8.397 -18.062 1.00 89.50 243 GLU A O 1
ATOM 1843 N N . ASP A 1 244 ? 6.351 -10.023 -19.472 1.00 87.44 244 ASP A N 1
ATOM 1844 C CA . ASP A 1 244 ? 5.552 -9.584 -20.622 1.00 87.44 244 ASP A CA 1
ATOM 1845 C C . ASP A 1 244 ? 4.128 -10.147 -20.480 1.00 87.44 244 ASP A C 1
ATOM 1847 O O . ASP A 1 244 ? 3.896 -11.329 -20.765 1.00 87.44 244 ASP A O 1
ATOM 1851 N N . VAL A 1 245 ? 3.199 -9.357 -19.930 1.00 81.31 245 VAL A N 1
ATOM 1852 C CA . VAL A 1 245 ? 1.838 -9.817 -19.593 1.00 81.31 245 VAL A CA 1
ATOM 1853 C C . VAL A 1 245 ? 0.811 -9.538 -20.689 1.00 81.31 245 VAL A C 1
ATOM 1855 O O . VAL A 1 245 ? -0.280 -10.123 -20.677 1.00 81.31 245 VAL A O 1
ATOM 1858 N N . ASN A 1 246 ? 1.156 -8.683 -21.650 1.00 76.69 246 ASN A N 1
ATOM 1859 C CA . ASN A 1 246 ? 0.317 -8.328 -22.794 1.00 76.69 246 ASN A CA 1
ATOM 1860 C C . ASN A 1 246 ? 0.813 -8.949 -24.127 1.00 76.69 246 ASN A C 1
ATOM 1862 O O . ASN A 1 246 ? 0.108 -8.862 -25.134 1.00 76.69 246 ASN A O 1
ATOM 1866 N N . ALA A 1 247 ? 1.950 -9.656 -24.108 1.00 82.12 247 ALA A N 1
ATOM 1867 C CA . ALA A 1 247 ? 2.588 -10.338 -25.235 1.00 82.12 247 ALA A CA 1
ATOM 1868 C C . ALA A 1 247 ? 3.058 -9.405 -26.369 1.00 82.12 247 ALA A C 1
ATOM 1870 O O . ALA A 1 247 ? 3.084 -9.815 -27.537 1.00 82.12 247 ALA A O 1
ATOM 1871 N N . ASP A 1 248 ? 3.448 -8.170 -26.048 1.00 80.06 248 ASP A N 1
ATOM 1872 C CA . ASP A 1 248 ? 3.996 -7.205 -27.010 1.00 80.06 248 ASP A CA 1
ATOM 1873 C C . ASP A 1 248 ? 5.528 -7.318 -27.194 1.00 80.06 248 ASP A C 1
ATOM 1875 O O . ASP A 1 248 ? 6.118 -6.706 -28.094 1.00 80.06 248 ASP A O 1
ATOM 1879 N N . GLY A 1 249 ? 6.185 -8.168 -26.397 1.00 85.69 249 GLY A N 1
ATOM 1880 C CA . GLY A 1 249 ? 7.626 -8.393 -26.422 1.00 85.69 249 GLY A CA 1
ATOM 1881 C C . GLY A 1 249 ? 8.436 -7.404 -25.581 1.00 85.69 249 GLY A C 1
ATOM 1882 O O . GLY A 1 249 ? 9.676 -7.495 -25.585 1.00 85.69 249 GLY A O 1
ATOM 1883 N N . ILE A 1 250 ? 7.786 -6.476 -24.883 1.00 88.44 250 ILE A N 1
ATOM 1884 C CA . ILE A 1 250 ? 8.323 -5.640 -23.811 1.00 88.44 250 ILE A CA 1
ATOM 1885 C C . ILE A 1 250 ? 7.897 -6.257 -22.469 1.00 88.44 250 ILE A C 1
ATOM 1887 O O . ILE A 1 250 ? 7.124 -7.199 -22.422 1.00 88.44 250 ILE A O 1
ATOM 1891 N N . ARG A 1 251 ? 8.576 -5.905 -21.376 1.00 91.50 251 ARG A N 1
ATOM 1892 C CA . ARG A 1 251 ? 8.327 -6.522 -20.068 1.00 91.50 251 ARG A CA 1
ATOM 1893 C C . ARG A 1 251 ? 7.813 -5.475 -19.119 1.00 91.50 251 ARG A C 1
ATOM 1895 O O . ARG A 1 251 ? 8.464 -4.447 -18.957 1.00 91.50 251 ARG A O 1
ATOM 1902 N N . ASP A 1 252 ? 6.753 -5.853 -18.434 1.00 89.50 252 ASP A N 1
ATOM 1903 C CA . ASP A 1 252 ? 5.971 -4.996 -17.575 1.00 89.50 252 ASP A CA 1
ATOM 1904 C C . ASP A 1 252 ? 6.503 -5.105 -16.150 1.00 89.50 252 ASP A C 1
ATOM 1906 O O . ASP A 1 252 ? 6.571 -6.183 -15.518 1.00 89.50 252 ASP A O 1
ATOM 1910 N N . LEU A 1 253 ? 6.930 -3.958 -15.636 1.00 92.75 253 LEU A N 1
ATOM 1911 C CA . LEU A 1 253 ? 7.355 -3.837 -14.256 1.00 92.75 253 LEU A CA 1
ATOM 1912 C C . LEU A 1 253 ? 6.158 -4.107 -13.346 1.00 92.75 253 LEU A C 1
ATOM 1914 O O . LEU A 1 253 ? 5.009 -3.894 -13.722 1.00 92.75 253 LEU A O 1
ATOM 1918 N N . GLY A 1 254 ? 6.407 -4.651 -12.157 1.00 93.06 254 GLY A N 1
ATOM 1919 C CA . GLY A 1 254 ? 5.328 -5.064 -11.268 1.00 93.06 254 GLY A CA 1
ATOM 1920 C C . GLY A 1 254 ? 5.509 -4.581 -9.847 1.00 93.06 254 GLY A C 1
ATOM 1921 O O . GLY A 1 254 ? 6.629 -4.338 -9.412 1.00 93.06 254 GLY A O 1
ATOM 1922 N N . ARG A 1 255 ? 4.410 -4.518 -9.099 1.00 95.62 255 ARG A N 1
ATOM 1923 C CA . ARG A 1 255 ? 4.383 -4.235 -7.660 1.00 95.62 255 ARG A CA 1
ATOM 1924 C C . ARG A 1 255 ? 3.441 -5.183 -6.930 1.00 95.62 255 ARG A C 1
ATOM 1926 O O . ARG A 1 255 ? 2.559 -5.790 -7.534 1.00 95.62 255 ARG A O 1
ATOM 1933 N N . LEU A 1 256 ? 3.595 -5.288 -5.612 1.00 96.38 256 LEU A N 1
ATOM 1934 C CA . LEU A 1 256 ? 2.622 -6.002 -4.781 1.00 96.38 256 LEU A CA 1
ATOM 1935 C C . LEU A 1 256 ? 1.286 -5.248 -4.735 1.00 96.38 256 LEU A C 1
ATOM 1937 O O . LEU A 1 256 ? 1.265 -4.026 -4.559 1.00 96.38 256 LEU A O 1
ATOM 1941 N N . SER A 1 257 ? 0.188 -5.994 -4.851 1.00 93.25 257 SER A N 1
ATOM 1942 C CA . SER A 1 257 ? -1.168 -5.483 -4.613 1.00 93.25 257 SER A CA 1
ATOM 1943 C C . SER A 1 257 ? -1.403 -5.232 -3.124 1.00 93.25 257 SER A C 1
ATOM 1945 O O . SER A 1 257 ? -0.772 -5.864 -2.273 1.00 93.25 257 SER A O 1
ATOM 1947 N N . GLU A 1 258 ? -2.337 -4.335 -2.805 1.00 91.00 258 GLU A N 1
ATOM 1948 C CA . GLU A 1 258 ? -2.828 -4.170 -1.434 1.00 91.00 258 GLU A CA 1
ATOM 1949 C C . GLU A 1 258 ? -3.412 -5.477 -0.872 1.00 91.00 258 GLU A C 1
ATOM 1951 O O . GLU A 1 258 ? -3.942 -6.315 -1.603 1.00 91.00 258 GLU A O 1
ATOM 1956 N N . GLY A 1 259 ? -3.359 -5.628 0.451 1.00 94.31 259 GLY A N 1
ATOM 1957 C CA . GLY A 1 259 ? -3.927 -6.769 1.160 1.00 94.31 259 GLY A CA 1
ATOM 1958 C C . GLY A 1 259 ? -3.030 -7.282 2.279 1.00 94.31 259 GLY A C 1
ATOM 1959 O O . GLY A 1 259 ? -2.036 -6.662 2.651 1.00 94.31 259 GLY A O 1
ATOM 1960 N N . THR A 1 260 ? -3.398 -8.436 2.840 1.00 97.62 260 THR A N 1
ATOM 1961 C CA . THR A 1 260 ? -2.571 -9.134 3.833 1.00 97.62 260 THR A CA 1
ATOM 1962 C C . THR A 1 260 ? -1.845 -10.305 3.189 1.00 97.62 260 THR A C 1
ATOM 1964 O O . THR A 1 260 ? -2.480 -11.199 2.634 1.00 97.62 260 THR A O 1
ATOM 1967 N N . ILE A 1 261 ? -0.520 -10.313 3.301 1.00 97.81 261 ILE A N 1
ATOM 1968 C CA . ILE A 1 261 ? 0.361 -11.335 2.739 1.00 97.81 261 ILE A CA 1
ATOM 1969 C C . ILE A 1 261 ? 1.128 -11.995 3.885 1.00 97.81 261 ILE A C 1
ATOM 1971 O O . ILE A 1 261 ? 1.791 -11.313 4.668 1.00 97.81 261 ILE A O 1
ATOM 1975 N N . GLU A 1 262 ? 1.080 -13.325 3.984 1.00 98.44 262 GLU A N 1
ATOM 1976 C CA . GLU A 1 262 ? 1.965 -14.038 4.905 1.00 98.44 262 GLU A CA 1
ATOM 1977 C C . GLU A 1 262 ? 3.396 -14.023 4.353 1.00 98.44 262 GLU A C 1
ATOM 1979 O O . GLU A 1 262 ? 3.677 -14.494 3.250 1.00 98.44 262 GLU A O 1
ATOM 1984 N N . MET A 1 263 ? 4.319 -13.514 5.158 1.00 98.56 263 MET A N 1
ATOM 1985 C CA . MET A 1 263 ? 5.728 -13.374 4.836 1.00 98.56 263 MET A CA 1
ATOM 1986 C C . MET A 1 263 ? 6.577 -14.375 5.613 1.00 98.56 263 MET A C 1
ATOM 1988 O O . MET A 1 263 ? 6.249 -14.800 6.722 1.00 98.56 263 MET A O 1
ATOM 1992 N N . ARG A 1 264 ? 7.732 -14.707 5.044 1.00 98.19 264 ARG A N 1
ATOM 1993 C CA . ARG A 1 264 ? 8.800 -15.486 5.668 1.00 98.19 264 ARG A CA 1
ATOM 1994 C C . ARG A 1 264 ? 10.143 -14.796 5.500 1.00 98.19 264 ARG A C 1
ATOM 1996 O O . ARG A 1 264 ? 10.321 -13.983 4.593 1.00 98.19 264 ARG A O 1
ATOM 2003 N N . MET A 1 265 ? 11.102 -15.193 6.328 1.00 98.00 265 MET A N 1
ATOM 2004 C CA . MET A 1 265 ? 12.480 -14.743 6.184 1.00 98.00 265 MET A CA 1
ATOM 2005 C C . MET A 1 265 ? 13.123 -15.360 4.934 1.00 98.00 265 MET A C 1
ATOM 2007 O O . MET A 1 265 ? 12.968 -16.549 4.648 1.00 98.00 265 MET A O 1
ATOM 2011 N N . GLY A 1 266 ? 13.855 -14.535 4.204 1.00 96.69 266 GLY A N 1
ATOM 2012 C CA . GLY A 1 266 ? 14.711 -14.873 3.079 1.00 96.69 266 GLY A CA 1
ATOM 2013 C C . GLY A 1 266 ? 15.963 -13.999 3.099 1.00 96.69 266 GLY A C 1
ATOM 2014 O O . GLY A 1 266 ? 16.300 -13.406 4.123 1.00 96.69 266 GLY A O 1
ATOM 2015 N N . GLN A 1 267 ? 16.651 -13.922 1.962 1.00 96.25 267 GLN A N 1
ATOM 2016 C CA . GLN A 1 267 ? 17.849 -13.101 1.793 1.00 96.25 267 GLN A CA 1
ATOM 2017 C C . GLN A 1 267 ? 17.758 -12.263 0.518 1.00 96.25 267 GLN A C 1
ATOM 2019 O O . GLN A 1 267 ? 17.074 -12.641 -0.443 1.00 96.25 267 GLN A O 1
ATOM 2024 N N . HIS A 1 268 ? 18.448 -11.127 0.521 1.00 94.81 268 HIS A N 1
ATOM 2025 C CA . HIS A 1 268 ? 18.624 -10.273 -0.643 1.00 94.81 268 HIS A CA 1
ATOM 2026 C C . HIS A 1 268 ? 20.049 -9.694 -0.678 1.00 94.81 268 HIS A C 1
ATOM 2028 O O . HIS A 1 268 ? 20.566 -9.316 0.377 1.00 94.81 268 HIS A O 1
ATOM 2034 N N . PRO A 1 269 ? 20.696 -9.594 -1.858 1.00 94.06 269 PRO A N 1
ATOM 2035 C CA . PRO A 1 269 ? 22.017 -8.988 -1.966 1.00 94.06 269 PRO A CA 1
ATOM 2036 C C . PRO A 1 269 ? 22.039 -7.572 -1.393 1.00 94.06 269 PRO A C 1
ATOM 2038 O O . PRO A 1 269 ? 21.136 -6.778 -1.646 1.00 94.06 269 PRO A O 1
ATOM 2041 N N . ASN A 1 270 ? 23.084 -7.239 -0.641 1.00 91.88 270 ASN A N 1
ATOM 2042 C CA . ASN A 1 270 ? 23.219 -5.902 -0.078 1.00 91.88 270 ASN A CA 1
ATOM 2043 C C . ASN A 1 270 ? 23.673 -4.913 -1.175 1.00 91.88 270 ASN A C 1
ATOM 2045 O O . ASN A 1 270 ? 24.786 -5.069 -1.693 1.00 91.88 270 ASN A O 1
ATOM 2049 N N . PRO A 1 271 ? 22.877 -3.877 -1.509 1.00 87.06 271 PRO A N 1
ATOM 2050 C CA . PRO A 1 271 ? 23.226 -2.944 -2.584 1.00 87.06 271 PRO A CA 1
ATOM 2051 C C . PRO A 1 271 ? 24.443 -2.069 -2.245 1.00 87.06 271 PRO A C 1
ATOM 2053 O O . PRO A 1 271 ? 25.167 -1.638 -3.139 1.00 87.06 271 PRO A O 1
ATOM 2056 N N . SER A 1 272 ? 24.715 -1.845 -0.957 1.00 85.19 272 SER A N 1
ATOM 2057 C CA . SER A 1 272 ? 25.841 -1.037 -0.470 1.00 85.19 272 SER A CA 1
ATOM 2058 C C . SER A 1 272 ? 27.114 -1.852 -0.220 1.00 85.19 272 SER A C 1
ATOM 2060 O O . SER A 1 272 ? 28.192 -1.279 -0.074 1.00 85.19 272 SER A O 1
ATOM 2062 N N . ARG A 1 273 ? 27.011 -3.184 -0.132 1.00 89.44 273 ARG A N 1
ATOM 2063 C CA . ARG A 1 273 ? 28.125 -4.096 0.174 1.00 89.44 273 ARG A CA 1
ATOM 2064 C C . ARG A 1 273 ? 28.112 -5.293 -0.785 1.00 89.44 273 ARG A C 1
ATOM 2066 O O . ARG A 1 273 ? 27.633 -6.370 -0.410 1.00 89.44 273 ARG A O 1
ATOM 2073 N N . PRO A 1 274 ? 28.639 -5.125 -2.011 1.00 88.00 274 PRO A N 1
ATOM 2074 C CA . PRO A 1 274 ? 28.655 -6.176 -3.023 1.00 88.00 274 PRO A CA 1
ATOM 2075 C C . PRO A 1 274 ? 29.242 -7.492 -2.498 1.00 88.00 274 PRO A C 1
ATOM 2077 O O . PRO A 1 274 ? 30.249 -7.497 -1.795 1.00 88.00 274 PRO A O 1
ATOM 2080 N N . GLY A 1 275 ? 28.603 -8.614 -2.836 1.00 91.88 275 GLY A N 1
ATOM 2081 C CA . GLY A 1 275 ? 29.008 -9.951 -2.383 1.00 91.88 275 GLY A CA 1
ATOM 2082 C C . GLY A 1 275 ? 28.465 -10.359 -1.008 1.00 91.88 275 GLY A C 1
ATOM 2083 O O . GLY A 1 275 ? 28.623 -11.513 -0.621 1.00 91.88 275 GLY A O 1
ATOM 2084 N N . THR A 1 276 ? 27.789 -9.458 -0.289 1.00 95.31 276 THR A N 1
ATOM 2085 C CA . THR A 1 276 ? 27.106 -9.780 0.975 1.00 95.31 276 THR A CA 1
ATOM 2086 C C . THR A 1 276 ? 25.590 -9.904 0.785 1.00 95.31 276 THR A C 1
ATOM 2088 O O . THR A 1 276 ? 25.033 -9.419 -0.203 1.00 95.31 276 THR A O 1
ATOM 2091 N N . GLN A 1 277 ? 24.923 -10.581 1.722 1.00 96.56 277 GLN A N 1
ATOM 2092 C CA . GLN A 1 277 ? 23.468 -10.745 1.768 1.00 96.56 277 GLN A CA 1
ATOM 2093 C C . GLN A 1 277 ? 22.933 -10.078 3.036 1.00 96.56 277 GLN A C 1
ATOM 2095 O O . GLN A 1 277 ? 23.502 -10.263 4.112 1.00 96.56 277 GLN A O 1
ATOM 2100 N N . ASP A 1 278 ? 21.828 -9.354 2.909 1.00 96.81 278 ASP A N 1
ATOM 2101 C CA . ASP A 1 278 ? 21.000 -8.945 4.037 1.00 96.81 278 ASP A CA 1
ATOM 2102 C C . ASP A 1 278 ? 19.801 -9.903 4.149 1.00 96.81 278 ASP A C 1
ATOM 2104 O O . ASP A 1 278 ? 19.408 -10.568 3.184 1.00 96.81 278 ASP A O 1
ATOM 2108 N N . ASN A 1 279 ? 19.203 -9.971 5.338 1.00 97.81 279 ASN A N 1
ATOM 2109 C CA . ASN A 1 279 ? 17.895 -10.601 5.502 1.00 97.81 279 ASN A CA 1
ATOM 2110 C C . ASN A 1 279 ? 16.843 -9.883 4.633 1.00 97.81 279 ASN A C 1
ATOM 2112 O O . ASN A 1 279 ? 17.036 -8.760 4.179 1.00 97.81 279 ASN A O 1
ATOM 2116 N N . ALA A 1 280 ? 15.727 -10.539 4.355 1.00 97.81 280 ALA A N 1
ATOM 2117 C CA . ALA A 1 280 ? 14.607 -9.920 3.659 1.00 97.81 280 ALA A CA 1
ATOM 2118 C C . ALA A 1 280 ? 13.317 -10.646 4.024 1.00 97.81 280 ALA A C 1
ATOM 2120 O O . ALA A 1 280 ? 13.335 -11.856 4.248 1.00 97.81 280 ALA A O 1
ATOM 2121 N N . LEU A 1 281 ? 12.189 -9.942 4.034 1.00 98.56 281 LEU A N 1
ATOM 2122 C CA . LEU A 1 281 ? 10.888 -10.609 4.064 1.00 98.56 281 LEU A CA 1
ATOM 2123 C C . LEU A 1 281 ? 10.442 -10.906 2.638 1.00 98.56 281 LEU A C 1
ATOM 2125 O O . LEU A 1 281 ? 10.651 -10.094 1.744 1.00 98.56 281 LEU A O 1
ATOM 2129 N N . ARG A 1 282 ? 9.815 -12.055 2.413 1.00 97.94 282 ARG A N 1
ATOM 2130 C CA . ARG A 1 282 ? 9.212 -12.417 1.123 1.00 97.94 282 ARG A CA 1
ATOM 2131 C C . ARG A 1 282 ? 7.935 -13.223 1.337 1.00 97.94 282 ARG A C 1
ATOM 2133 O O . ARG A 1 282 ? 7.840 -13.859 2.391 1.00 97.94 282 ARG A O 1
ATOM 2140 N N . PRO A 1 283 ? 7.012 -13.275 0.365 1.00 98.31 283 PRO A N 1
ATOM 2141 C CA . PRO A 1 283 ? 5.838 -14.131 0.453 1.00 98.31 283 PRO A CA 1
ATOM 2142 C C . PRO A 1 283 ? 6.198 -15.573 0.832 1.00 98.31 283 PRO A C 1
ATOM 2144 O O . PRO A 1 283 ? 7.186 -16.151 0.353 1.00 98.31 283 PRO A O 1
ATOM 2147 N N . SER A 1 284 ? 5.428 -16.149 1.752 1.00 97.88 284 SER A N 1
ATOM 2148 C CA . SER A 1 284 ? 5.514 -17.572 2.062 1.00 97.88 284 SER A CA 1
ATOM 2149 C C . SER A 1 284 ? 4.965 -18.397 0.895 1.00 97.88 284 SER A C 1
ATOM 2151 O O . SER A 1 284 ? 4.218 -17.888 0.062 1.00 97.88 284 SER A O 1
ATOM 2153 N N . GLN A 1 285 ? 5.319 -19.683 0.830 1.00 96.31 285 GLN A N 1
ATOM 2154 C CA . GLN A 1 285 ? 4.755 -20.559 -0.202 1.00 96.31 285 GLN A CA 1
ATOM 2155 C C . GLN A 1 285 ? 3.227 -20.640 -0.080 1.00 96.31 285 GLN A C 1
ATOM 2157 O O . GLN A 1 285 ? 2.530 -20.527 -1.077 1.00 96.31 285 GLN A O 1
ATOM 2162 N N . THR A 1 286 ? 2.712 -20.716 1.151 1.00 94.88 286 THR A N 1
ATOM 2163 C CA . THR A 1 286 ? 1.273 -20.694 1.433 1.00 94.88 286 THR A CA 1
ATOM 2164 C C . THR A 1 286 ? 0.599 -19.439 0.877 1.00 94.88 286 THR A C 1
ATOM 2166 O O . THR A 1 286 ? -0.471 -19.532 0.282 1.00 94.88 286 THR A O 1
ATOM 2169 N N . ALA A 1 287 ? 1.224 -18.266 1.039 1.00 95.62 287 ALA A N 1
ATOM 2170 C CA . ALA A 1 287 ? 0.703 -17.024 0.478 1.00 95.62 287 ALA A CA 1
ATOM 2171 C C . ALA A 1 287 ? 0.707 -17.044 -1.054 1.00 95.62 287 ALA A C 1
ATOM 2173 O O . ALA A 1 287 ? -0.267 -16.617 -1.661 1.00 95.62 287 ALA A O 1
ATOM 2174 N N . VAL A 1 288 ? 1.772 -17.554 -1.679 1.00 96.25 288 VAL A N 1
ATOM 2175 C CA . VAL A 1 288 ? 1.872 -17.685 -3.143 1.00 96.25 288 VAL A CA 1
ATOM 2176 C C . VAL A 1 288 ? 0.788 -18.609 -3.693 1.00 96.25 288 VAL A C 1
ATOM 2178 O O . VAL A 1 288 ? 0.084 -18.234 -4.626 1.00 96.25 288 VAL A O 1
ATOM 2181 N N . ASP A 1 289 ? 0.590 -19.774 -3.076 1.00 92.50 289 ASP A N 1
ATOM 2182 C CA . ASP A 1 289 ? -0.388 -20.767 -3.530 1.00 92.50 289 ASP A CA 1
ATOM 2183 C C . ASP A 1 289 ? -1.837 -20.240 -3.440 1.00 92.50 289 ASP A C 1
ATOM 2185 O O . ASP A 1 289 ? -2.685 -20.581 -4.268 1.00 92.50 289 ASP A O 1
ATOM 2189 N N . ALA A 1 290 ? -2.126 -19.386 -2.450 1.00 88.62 290 ALA A N 1
ATOM 2190 C CA . ALA A 1 290 ? -3.445 -18.785 -2.235 1.00 88.62 290 ALA A CA 1
ATOM 2191 C C . ALA A 1 290 ? -3.635 -17.409 -2.911 1.00 88.62 290 ALA A C 1
ATOM 2193 O O . ALA A 1 290 ? -4.770 -16.958 -3.090 1.00 88.62 290 ALA A O 1
ATOM 2194 N N . GLY A 1 291 ? -2.546 -16.725 -3.263 1.00 83.31 291 GLY A N 1
ATOM 2195 C CA . GLY A 1 291 ? -2.505 -15.290 -3.548 1.00 83.31 291 GLY A CA 1
ATOM 2196 C C . GLY A 1 291 ? -2.959 -14.911 -4.952 1.00 83.31 291 GLY A C 1
ATOM 2197 O O . GLY A 1 291 ? -2.164 -14.429 -5.755 1.00 83.31 291 GLY A O 1
ATOM 2198 N N . ARG A 1 292 ? -4.241 -15.095 -5.275 1.00 84.25 292 ARG A N 1
ATOM 2199 C CA . ARG A 1 292 ? -4.799 -14.592 -6.542 1.00 84.25 292 ARG A CA 1
ATOM 2200 C C . ARG A 1 292 ? -4.776 -13.066 -6.582 1.00 84.25 292 ARG A C 1
ATOM 2202 O O . ARG A 1 292 ? -5.185 -12.433 -5.616 1.00 84.25 292 ARG A O 1
ATOM 2209 N N . GLY A 1 293 ? -4.337 -12.495 -7.704 1.00 85.00 293 GLY A N 1
ATOM 2210 C CA . GLY A 1 293 ? -4.298 -11.040 -7.892 1.00 85.00 293 GLY A CA 1
ATOM 2211 C C . GLY A 1 293 ? -3.385 -10.301 -6.909 1.00 85.00 293 GLY A C 1
ATOM 2212 O O . GLY A 1 293 ? -3.697 -9.188 -6.512 1.00 85.00 293 GLY A O 1
ATOM 2213 N N . GLY A 1 294 ? -2.294 -10.933 -6.465 1.00 87.56 294 GLY A N 1
ATOM 2214 C CA . GLY A 1 294 ? -1.352 -10.343 -5.510 1.00 87.56 294 GLY A CA 1
ATOM 2215 C C . GLY A 1 294 ? -0.308 -9.414 -6.134 1.00 87.56 294 GLY A C 1
ATOM 2216 O O . GLY A 1 294 ? 0.488 -8.827 -5.403 1.00 87.56 294 GLY A O 1
ATOM 2217 N N . VAL A 1 295 ? -0.290 -9.270 -7.461 1.00 93.94 295 VAL A N 1
ATOM 2218 C CA . VAL A 1 295 ? 0.688 -8.467 -8.208 1.00 93.94 295 VAL A CA 1
ATOM 2219 C C . VAL A 1 295 ? -0.036 -7.583 -9.217 1.00 93.94 295 VAL A C 1
ATOM 2221 O O . VAL A 1 295 ? -0.916 -8.064 -9.926 1.00 93.94 295 VAL A O 1
ATOM 2224 N N . GLN A 1 296 ? 0.354 -6.312 -9.278 1.00 93.25 296 GLN A N 1
ATOM 2225 C CA . GLN A 1 296 ? -0.040 -5.368 -10.325 1.00 93.25 296 GLN A CA 1
ATOM 2226 C C . GLN A 1 296 ? 1.140 -5.147 -11.271 1.00 93.25 296 GLN A C 1
ATOM 2228 O O . GLN A 1 296 ? 2.288 -5.214 -10.830 1.00 93.25 296 GLN A O 1
ATOM 2233 N N . ARG A 1 297 ? 0.864 -4.888 -12.545 1.00 91.75 297 ARG A N 1
ATOM 2234 C CA . ARG A 1 297 ? 1.833 -4.674 -13.620 1.00 91.75 297 ARG A CA 1
ATOM 2235 C C . ARG A 1 297 ? 1.433 -3.433 -14.402 1.00 91.75 297 ARG A C 1
ATOM 2237 O O . ARG A 1 297 ? 0.252 -3.302 -14.701 1.00 91.75 297 ARG A O 1
ATOM 2244 N N . ASP A 1 298 ? 2.416 -2.601 -14.712 1.00 88.88 298 ASP A N 1
ATOM 2245 C CA . ASP A 1 298 ? 2.277 -1.439 -15.591 1.00 88.88 298 ASP A CA 1
ATOM 2246 C C . ASP A 1 298 ? 2.460 -1.932 -17.031 1.00 88.88 298 ASP A C 1
ATOM 2248 O O . ASP A 1 298 ? 3.580 -2.124 -17.495 1.00 88.88 298 ASP A O 1
ATOM 2252 N N . SER A 1 299 ? 1.344 -2.279 -17.666 1.00 83.38 299 SER A N 1
ATOM 2253 C CA . SER A 1 299 ? 1.284 -2.944 -18.981 1.00 83.38 299 SER A CA 1
ATOM 2254 C C . SER A 1 299 ? 1.017 -1.982 -20.135 1.00 83.38 299 SER A C 1
ATOM 2256 O O . SER A 1 299 ? 1.051 -2.376 -21.303 1.00 83.38 299 SER A O 1
ATOM 2258 N N . ASN A 1 300 ? 0.672 -0.735 -19.809 1.00 81.25 300 ASN A N 1
ATOM 2259 C CA . ASN A 1 300 ? 0.501 0.344 -20.773 1.00 81.25 300 ASN A CA 1
ATOM 2260 C C . ASN A 1 300 ? 1.700 1.316 -20.769 1.00 81.25 300 ASN A C 1
ATOM 2262 O O . ASN A 1 300 ? 1.758 2.188 -21.640 1.00 81.25 300 ASN A O 1
ATOM 2266 N N . ALA A 1 301 ? 2.645 1.127 -19.840 1.00 85.19 301 ALA A N 1
ATOM 2267 C CA . ALA A 1 301 ? 3.848 1.921 -19.654 1.00 85.19 301 ALA A CA 1
ATOM 2268 C C . ALA A 1 301 ? 3.554 3.405 -19.424 1.00 85.19 301 ALA A C 1
ATOM 2270 O O . ALA A 1 301 ? 4.194 4.273 -20.022 1.00 85.19 301 ALA A O 1
ATOM 2271 N N . ASP A 1 302 ? 2.576 3.713 -18.575 1.00 83.50 302 ASP A N 1
ATOM 2272 C CA . ASP A 1 302 ? 2.292 5.088 -18.152 1.00 83.50 302 ASP A CA 1
ATOM 2273 C C . ASP A 1 302 ? 2.910 5.438 -16.785 1.00 83.50 302 ASP A C 1
ATOM 2275 O O . ASP A 1 302 ? 2.825 6.582 -16.316 1.00 83.50 302 ASP A O 1
ATOM 2279 N N . GLY A 1 303 ? 3.587 4.470 -16.162 1.00 87.88 303 GLY A N 1
ATOM 2280 C CA . GLY A 1 303 ? 4.237 4.607 -14.871 1.00 87.88 303 GLY A CA 1
ATOM 2281 C C . GLY A 1 303 ? 3.281 4.516 -13.685 1.00 87.88 303 GLY A C 1
ATOM 2282 O O . GLY A 1 303 ? 3.713 4.813 -12.569 1.00 87.88 303 GLY A O 1
ATOM 2283 N N . TRP A 1 304 ? 2.016 4.153 -13.889 1.00 87.88 304 TRP A N 1
ATOM 2284 C CA . TRP A 1 304 ? 1.017 3.911 -12.852 1.00 87.88 304 TRP A CA 1
ATOM 2285 C C . TRP A 1 304 ? 0.514 2.466 -12.913 1.00 87.88 304 TRP A C 1
ATOM 2287 O O . TRP A 1 304 ? 0.715 1.751 -13.879 1.00 87.88 304 TRP A O 1
ATOM 2297 N N . PHE A 1 305 ? -0.118 2.022 -11.826 1.00 84.38 305 PHE A N 1
ATOM 2298 C CA . PHE A 1 305 ? -0.706 0.686 -11.735 1.00 84.38 305 PHE A CA 1
ATOM 2299 C C . PHE A 1 305 ? -2.194 0.832 -11.447 1.00 84.38 305 PHE A C 1
ATOM 2301 O O . PHE A 1 305 ? -2.611 0.951 -10.286 1.00 84.38 305 PHE A O 1
ATOM 2308 N N . ASP A 1 306 ? -3.000 0.862 -12.498 1.00 76.94 306 ASP A N 1
ATOM 2309 C CA . ASP A 1 306 ? -4.426 1.131 -12.403 1.00 76.94 306 ASP A CA 1
ATOM 2310 C C . ASP A 1 306 ? -5.269 0.205 -13.300 1.00 76.94 306 ASP A C 1
ATOM 2312 O O . ASP A 1 306 ? -4.867 -0.896 -13.668 1.00 76.94 306 ASP A O 1
ATOM 2316 N N . GLN A 1 307 ? -6.534 0.561 -13.525 1.00 69.00 307 GLN A N 1
ATOM 2317 C CA . GLN A 1 307 ? -7.456 -0.281 -14.292 1.00 69.00 307 GLN A CA 1
ATOM 2318 C C . GLN A 1 307 ? -7.225 -0.200 -15.807 1.00 69.00 307 GLN A C 1
ATOM 2320 O O . GLN A 1 307 ? -7.797 -1.011 -16.537 1.00 69.00 307 GLN A O 1
ATOM 2325 N N . ALA A 1 308 ? -6.426 0.760 -16.279 1.00 71.50 308 ALA A N 1
ATOM 2326 C CA . ALA A 1 308 ? -6.005 0.852 -17.670 1.00 71.50 308 ALA A CA 1
ATOM 2327 C C . ALA A 1 308 ? -4.988 -0.241 -18.041 1.00 71.50 308 ALA A C 1
ATOM 2329 O O . ALA A 1 308 ? -4.816 -0.519 -19.229 1.00 71.50 308 ALA A O 1
ATOM 2330 N N . ASP A 1 309 ? -4.379 -0.900 -17.049 1.00 71.56 309 ASP A N 1
ATOM 2331 C CA . ASP A 1 309 ? -3.432 -1.989 -17.258 1.00 71.56 309 ASP A CA 1
ATOM 2332 C C . ASP A 1 309 ? -4.104 -3.282 -17.736 1.00 71.56 309 ASP A C 1
ATOM 2334 O O . ASP A 1 309 ? -4.690 -4.063 -16.971 1.00 71.56 309 ASP A O 1
ATOM 2338 N N . LEU A 1 310 ? -3.985 -3.545 -19.036 1.00 70.06 310 LEU A N 1
ATOM 2339 C CA . LEU A 1 310 ? -4.476 -4.762 -19.668 1.00 70.06 310 LEU A CA 1
ATOM 2340 C C . LEU A 1 310 ? -3.710 -5.984 -19.149 1.00 70.06 310 LEU A C 1
ATOM 2342 O O . LEU A 1 310 ? -2.501 -6.099 -19.299 1.00 70.06 310 LEU A O 1
ATOM 2346 N N . ASN A 1 311 ? -4.432 -6.940 -18.557 1.00 74.88 311 ASN A N 1
ATOM 2347 C CA . ASN A 1 311 ? -3.842 -8.095 -17.862 1.00 74.88 311 ASN A CA 1
ATOM 2348 C C . ASN A 1 311 ? -2.865 -7.701 -16.735 1.00 74.88 311 ASN A C 1
ATOM 2350 O O . ASN A 1 311 ? -2.048 -8.522 -16.310 1.00 74.88 311 ASN A O 1
ATOM 2354 N N . GLY A 1 312 ? -2.994 -6.477 -16.207 1.00 71.25 312 GLY A N 1
ATOM 2355 C CA . GLY A 1 312 ? -2.109 -5.931 -15.184 1.00 71.25 312 GLY A CA 1
ATOM 2356 C C . GLY A 1 312 ? -2.147 -6.682 -13.854 1.00 71.25 312 GLY A C 1
ATOM 2357 O O . GLY A 1 312 ? -1.228 -6.580 -13.053 1.00 71.25 312 GLY A O 1
ATOM 2358 N N . VAL A 1 313 ? -3.192 -7.472 -13.595 1.00 84.50 313 VAL A N 1
ATOM 2359 C CA . VAL A 1 313 ? -3.353 -8.215 -12.340 1.00 84.50 313 VAL A CA 1
ATOM 2360 C C . VAL A 1 313 ? -2.896 -9.662 -12.506 1.00 84.50 313 VAL A C 1
ATOM 2362 O O . VAL A 1 313 ? -3.518 -10.460 -13.207 1.00 84.50 313 VAL A O 1
ATOM 2365 N N . GLN A 1 314 ? -1.831 -10.013 -11.793 1.00 87.31 314 GLN A N 1
ATOM 2366 C CA . GLN A 1 314 ? -1.186 -11.324 -11.801 1.00 87.31 314 GLN A CA 1
ATOM 2367 C C . GLN A 1 314 ? -1.304 -12.000 -10.427 1.00 87.31 314 GLN A C 1
ATOM 2369 O O . GLN A 1 314 ? -1.516 -11.359 -9.392 1.00 87.31 314 GLN A O 1
ATOM 2374 N N . ASN A 1 315 ? -1.157 -13.325 -10.396 1.00 90.75 315 ASN A N 1
ATOM 2375 C CA . ASN A 1 315 ? -1.071 -14.049 -9.128 1.00 90.75 315 ASN A CA 1
ATOM 2376 C C . ASN A 1 315 ? 0.223 -13.690 -8.387 1.00 90.75 315 ASN A C 1
ATOM 2378 O O . ASN A 1 315 ? 1.251 -13.383 -8.991 1.00 90.75 315 ASN A O 1
ATOM 2382 N N . LEU A 1 316 ? 0.167 -13.758 -7.060 1.00 91.50 316 LEU A N 1
ATOM 2383 C CA . LEU A 1 316 ? 1.317 -13.586 -6.193 1.00 91.50 316 LEU A CA 1
ATOM 2384 C C . LEU A 1 316 ? 2.391 -14.614 -6.535 1.00 91.50 316 LEU A C 1
ATOM 2386 O O . LEU A 1 316 ? 2.110 -15.789 -6.751 1.00 91.50 316 LEU A O 1
ATOM 2390 N N . ASN A 1 317 ? 3.638 -14.166 -6.518 1.00 90.81 317 ASN A N 1
ATOM 2391 C CA . ASN A 1 317 ? 4.809 -15.022 -6.584 1.00 90.81 317 ASN A CA 1
ATOM 2392 C C . ASN A 1 317 ? 5.796 -14.618 -5.480 1.00 90.81 317 ASN A C 1
ATOM 2394 O O . ASN A 1 317 ? 5.593 -13.635 -4.765 1.00 90.81 317 ASN A O 1
ATOM 2398 N N . ASP A 1 318 ? 6.867 -15.387 -5.307 1.00 89.81 318 ASP A N 1
ATOM 2399 C CA . ASP A 1 318 ? 7.816 -15.179 -4.214 1.00 89.81 318 ASP A CA 1
ATOM 2400 C C . ASP A 1 318 ? 8.990 -14.249 -4.582 1.00 89.81 318 ASP A C 1
ATOM 2402 O O . ASP A 1 318 ? 9.944 -14.129 -3.800 1.00 89.81 318 ASP A O 1
ATOM 2406 N N . THR A 1 319 ? 8.960 -13.604 -5.755 1.00 91.06 319 THR A N 1
ATOM 2407 C CA . THR A 1 319 ? 10.076 -12.776 -6.247 1.00 91.06 319 THR A CA 1
ATOM 2408 C C . THR A 1 319 ? 10.158 -11.427 -5.531 1.00 91.06 319 THR A C 1
ATOM 2410 O O . THR A 1 319 ? 11.272 -10.957 -5.265 1.00 91.06 319 THR A O 1
ATOM 2413 N N . PHE A 1 320 ? 9.002 -10.893 -5.124 1.00 94.38 320 PHE A N 1
ATOM 2414 C CA . PHE A 1 320 ? 8.826 -9.664 -4.355 1.00 94.38 320 PHE A CA 1
ATOM 2415 C C . PHE A 1 320 ? 9.349 -9.811 -2.924 1.00 94.38 320 PHE A C 1
ATOM 2417 O O . PHE A 1 320 ? 9.096 -10.811 -2.247 1.00 94.38 320 PHE A O 1
ATOM 2424 N N . LYS A 1 321 ? 10.098 -8.814 -2.448 1.00 96.31 321 LYS A N 1
ATOM 2425 C CA . LYS A 1 321 ? 10.733 -8.830 -1.122 1.00 96.31 321 LYS A CA 1
ATOM 2426 C C . LYS A 1 321 ? 10.617 -7.477 -0.434 1.00 96.31 321 LYS A C 1
ATOM 2428 O O . LYS A 1 321 ? 10.509 -6.474 -1.120 1.00 96.31 321 LYS A O 1
ATOM 2433 N N . ILE A 1 322 ? 10.719 -7.451 0.892 1.00 98.44 322 ILE A N 1
ATOM 2434 C CA . ILE A 1 322 ? 11.027 -6.250 1.676 1.00 98.44 322 ILE A CA 1
ATOM 2435 C C . ILE A 1 322 ? 12.508 -6.319 2.047 1.00 98.44 322 ILE A C 1
ATOM 2437 O O . ILE A 1 322 ? 12.909 -7.236 2.772 1.00 98.44 322 ILE A O 1
ATOM 2441 N N . HIS A 1 323 ? 13.323 -5.397 1.536 1.00 97.69 323 HIS A N 1
ATOM 2442 C CA . HIS A 1 323 ? 14.773 -5.390 1.758 1.00 97.69 323 HIS A CA 1
ATOM 2443 C C . HIS A 1 323 ? 15.351 -3.975 1.875 1.00 97.69 323 HIS A C 1
ATOM 2445 O O . HIS A 1 323 ? 14.645 -2.976 1.795 1.00 97.69 323 HIS A O 1
ATOM 2451 N N . ARG A 1 324 ? 16.662 -3.869 2.091 1.00 97.19 324 ARG A N 1
ATOM 2452 C CA . ARG A 1 324 ? 17.359 -2.581 2.079 1.00 97.19 324 ARG A CA 1
ATOM 2453 C C . ARG A 1 324 ? 17.486 -2.063 0.646 1.00 97.19 324 ARG A C 1
ATOM 2455 O O . ARG A 1 324 ? 17.944 -2.817 -0.211 1.00 97.19 324 ARG A O 1
ATOM 2462 N N . GLY A 1 325 ? 17.138 -0.805 0.394 1.00 94.94 325 GLY A N 1
ATOM 2463 C CA . GLY A 1 325 ? 17.531 -0.130 -0.849 1.00 94.94 325 GLY A CA 1
ATOM 2464 C C . GLY A 1 325 ? 18.895 0.557 -0.709 1.00 94.94 325 GLY A C 1
ATOM 2465 O O . GLY A 1 325 ? 19.671 0.219 0.186 1.00 94.94 325 GLY A O 1
ATOM 2466 N N . SER A 1 326 ? 19.212 1.532 -1.558 1.00 92.62 326 SER A N 1
ATOM 2467 C CA . SER A 1 326 ? 20.409 2.372 -1.413 1.00 92.62 326 SER A CA 1
ATOM 2468 C C . SER A 1 326 ? 20.043 3.822 -1.098 1.00 92.62 326 SER A C 1
ATOM 2470 O O . SER A 1 326 ? 18.875 4.204 -1.066 1.00 92.62 326 SER A O 1
ATOM 2472 N N . SER A 1 327 ? 21.051 4.647 -0.807 1.00 90.50 327 SER A N 1
ATOM 2473 C CA . SER A 1 327 ? 20.836 6.053 -0.444 1.00 90.50 327 SER A CA 1
ATOM 2474 C C . SER A 1 327 ? 20.473 6.949 -1.626 1.00 90.50 327 SER A C 1
ATOM 2476 O O . SER A 1 327 ? 20.065 8.078 -1.415 1.00 90.50 327 SER A O 1
ATOM 2478 N N . GLY A 1 328 ? 20.669 6.493 -2.867 1.00 88.00 328 GLY A N 1
ATOM 2479 C CA . GLY A 1 328 ? 20.402 7.281 -4.078 1.00 88.00 328 GLY A CA 1
ATOM 2480 C C . GLY A 1 328 ? 19.420 6.641 -5.049 1.00 88.00 328 GLY A C 1
ATOM 2481 O O . GLY A 1 328 ? 19.280 7.127 -6.167 1.00 88.00 328 GLY A O 1
ATOM 2482 N N . SER A 1 329 ? 18.819 5.522 -4.660 1.00 91.00 329 SER A N 1
ATOM 2483 C CA . SER A 1 329 ? 17.777 4.836 -5.406 1.00 91.00 329 SER A CA 1
ATOM 2484 C C . SER A 1 329 ? 17.066 3.872 -4.471 1.00 91.00 329 SER A C 1
ATOM 2486 O O . SER A 1 329 ? 17.676 3.294 -3.568 1.00 91.00 329 SER A O 1
ATOM 2488 N N . THR A 1 330 ? 15.784 3.651 -4.719 1.00 94.00 330 THR A N 1
ATOM 2489 C CA . THR A 1 330 ? 15.025 2.629 -4.003 1.00 94.00 330 THR A CA 1
ATOM 2490 C C . THR A 1 330 ? 15.463 1.217 -4.386 1.00 94.00 330 THR A C 1
ATOM 2492 O O . THR A 1 330 ? 15.133 0.286 -3.664 1.00 94.00 330 THR A O 1
ATOM 2495 N N . ASP A 1 331 ? 16.234 1.045 -5.472 1.00 91.88 331 ASP A N 1
ATOM 2496 C CA . ASP A 1 331 ? 16.705 -0.242 -6.005 1.00 91.88 331 ASP A CA 1
ATOM 2497 C C . ASP A 1 331 ? 15.588 -1.285 -6.192 1.00 91.88 331 ASP A C 1
ATOM 2499 O O . ASP A 1 331 ? 15.836 -2.489 -6.126 1.00 91.88 331 ASP A O 1
ATOM 2503 N N . SER A 1 332 ? 14.359 -0.833 -6.442 1.00 92.19 332 SER A N 1
ATOM 2504 C CA . SER A 1 332 ? 13.196 -1.705 -6.535 1.00 92.19 332 SER A CA 1
ATOM 2505 C C . SER A 1 332 ? 12.783 -1.990 -7.977 1.00 92.19 332 SER A C 1
ATOM 2507 O O . SER A 1 332 ? 12.359 -1.101 -8.702 1.00 92.19 332 SER A O 1
ATOM 2509 N N . ALA A 1 333 ? 12.796 -3.262 -8.363 1.00 91.69 333 ALA A N 1
ATOM 2510 C CA . ALA A 1 333 ? 12.100 -3.738 -9.559 1.00 91.69 333 ALA A CA 1
ATOM 2511 C C . ALA A 1 333 ? 10.681 -4.273 -9.261 1.00 91.69 333 ALA A C 1
ATOM 2513 O O . ALA A 1 333 ? 10.137 -5.068 -10.021 1.00 91.69 333 ALA A O 1
ATOM 2514 N N . GLY A 1 334 ? 10.135 -3.914 -8.097 1.00 91.50 334 GLY A N 1
ATOM 2515 C CA . GLY A 1 334 ? 8.857 -4.398 -7.568 1.00 91.50 334 GLY A CA 1
ATOM 2516 C C . GLY A 1 334 ? 8.913 -4.751 -6.091 1.00 91.50 334 GLY A C 1
ATOM 2517 O O . GLY A 1 334 ? 7.891 -4.775 -5.408 1.00 91.50 334 GLY A O 1
ATOM 2518 N N . CYS A 1 335 ? 10.117 -4.986 -5.569 1.00 95.81 335 CYS A N 1
ATOM 2519 C CA . CYS A 1 335 ? 10.348 -5.122 -4.140 1.00 95.81 335 CYS A CA 1
ATOM 2520 C C . CYS A 1 335 ? 9.911 -3.873 -3.363 1.00 95.8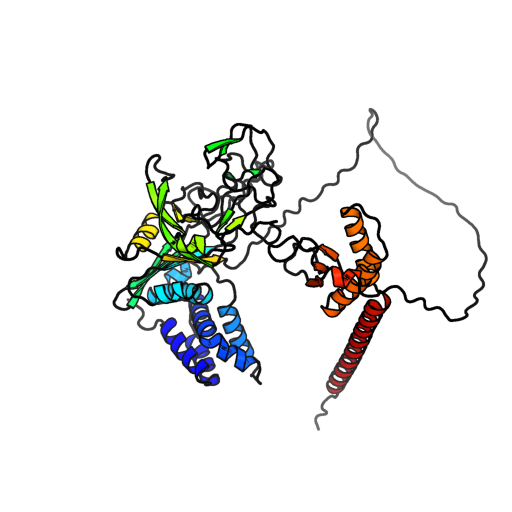1 335 CYS A C 1
ATOM 2522 O O . CYS A 1 335 ? 9.873 -2.756 -3.864 1.00 95.81 335 CYS A O 1
ATOM 2524 N N . GLN A 1 336 ? 9.665 -4.044 -2.0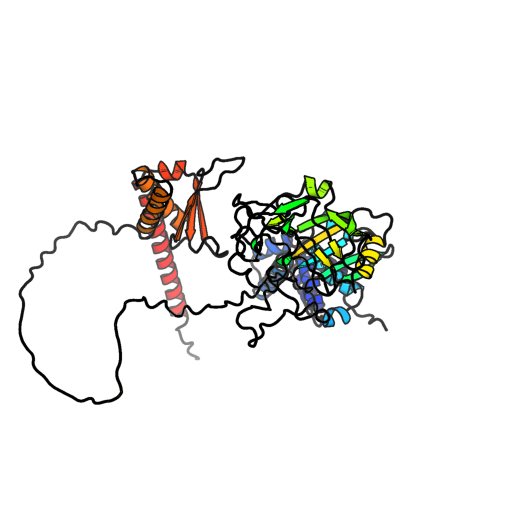80 1.00 97.81 336 GLN A N 1
ATOM 2525 C CA . GLN A 1 336 ? 9.594 -2.920 -1.170 1.00 97.81 336 GLN A CA 1
ATOM 2526 C C . GLN A 1 336 ? 10.957 -2.707 -0.552 1.00 97.81 336 GLN A C 1
ATOM 2528 O O . GLN A 1 336 ? 11.665 -3.667 -0.224 1.00 97.81 336 GLN A O 1
ATOM 2533 N N . THR A 1 337 ? 11.327 -1.451 -0.377 1.00 97.56 337 THR A N 1
ATOM 2534 C CA . THR A 1 337 ? 12.639 -1.114 0.138 1.00 97.56 337 THR A CA 1
ATOM 2535 C C . THR A 1 337 ? 12.577 -0.134 1.281 1.00 97.56 337 THR A C 1
ATOM 2537 O O . THR A 1 337 ? 11.695 0.711 1.370 1.00 97.56 337 THR A O 1
ATOM 2540 N N . ILE A 1 338 ? 13.523 -0.289 2.199 1.00 97.81 338 ILE A N 1
ATOM 2541 C CA . ILE A 1 338 ? 13.723 0.616 3.324 1.00 97.81 338 ILE A CA 1
ATOM 2542 C C . ILE A 1 338 ? 15.066 1.294 3.127 1.00 97.81 338 ILE A C 1
ATOM 2544 O O . ILE A 1 338 ? 16.060 0.636 2.788 1.00 97.81 338 ILE A O 1
ATOM 2548 N N . HIS A 1 339 ? 15.094 2.603 3.353 1.00 96.31 339 HIS A N 1
ATOM 2549 C CA . HIS A 1 339 ? 16.313 3.380 3.259 1.00 96.31 339 HIS A CA 1
ATOM 2550 C C . HIS A 1 339 ? 17.394 2.798 4.197 1.00 96.31 339 HIS A C 1
ATOM 2552 O O . HIS A 1 339 ? 17.090 2.413 5.335 1.00 96.31 339 HIS A O 1
ATOM 2558 N N . PRO A 1 340 ? 18.674 2.724 3.769 1.00 94.94 340 PRO A N 1
ATOM 2559 C CA . PRO A 1 340 ? 19.746 2.106 4.547 1.00 94.94 340 PRO A CA 1
ATOM 2560 C C . PRO A 1 340 ? 19.862 2.553 6.000 1.00 94.94 340 PRO A C 1
ATOM 2562 O O . PRO A 1 340 ? 20.266 1.739 6.826 1.00 94.94 340 PRO A O 1
ATOM 2565 N N . ALA A 1 341 ? 19.518 3.809 6.298 1.00 94.50 341 ALA A N 1
ATOM 2566 C CA . ALA A 1 341 ? 19.602 4.378 7.641 1.00 94.50 341 ALA A CA 1
ATOM 2567 C C . ALA A 1 341 ? 18.597 3.770 8.638 1.00 94.50 341 ALA A C 1
ATOM 2569 O O . ALA A 1 341 ? 18.830 3.828 9.841 1.00 94.50 341 ALA A O 1
ATOM 2570 N N . GLU A 1 342 ? 17.498 3.184 8.156 1.00 97.00 342 GLU A N 1
ATOM 2571 C CA . GLU A 1 342 ? 16.393 2.707 9.002 1.00 97.00 342 GLU A CA 1
ATOM 2572 C C . GLU A 1 342 ? 16.188 1.188 8.926 1.00 97.00 342 GLU A C 1
ATOM 2574 O O . GLU A 1 342 ? 15.572 0.588 9.811 1.00 97.00 342 GLU A O 1
ATOM 2579 N N . TYR A 1 343 ? 16.740 0.546 7.894 1.00 98.00 343 TYR A N 1
ATOM 2580 C CA . TYR A 1 343 ? 16.555 -0.879 7.634 1.00 98.00 343 TYR A CA 1
ATOM 2581 C C . TYR A 1 343 ? 16.992 -1.777 8.804 1.00 98.00 343 TYR A C 1
ATOM 2583 O O . TYR A 1 343 ? 16.292 -2.734 9.136 1.00 98.00 343 TYR A O 1
ATOM 2591 N N . ASP A 1 344 ? 18.126 -1.484 9.449 1.00 97.94 344 ASP A N 1
ATOM 2592 C CA . ASP A 1 344 ? 18.645 -2.345 10.522 1.00 97.94 344 ASP A CA 1
ATOM 2593 C C . ASP A 1 344 ? 17.721 -2.347 11.750 1.00 97.94 344 ASP A C 1
ATOM 2595 O O . ASP A 1 344 ? 17.507 -3.392 12.365 1.00 97.94 344 ASP A O 1
ATOM 2599 N N . GLY A 1 345 ? 17.100 -1.203 12.061 1.00 98.56 345 GLY A N 1
ATOM 2600 C CA . GLY A 1 345 ? 16.084 -1.112 13.110 1.00 98.56 345 GLY A CA 1
ATOM 2601 C C . GLY A 1 345 ? 14.821 -1.896 12.753 1.00 98.56 345 GLY A C 1
ATOM 2602 O O . GLY A 1 345 ? 14.297 -2.639 13.584 1.00 98.56 345 GLY A O 1
ATOM 2603 N N . PHE A 1 346 ? 14.363 -1.791 11.501 1.00 98.75 346 PHE A N 1
ATOM 2604 C CA . PHE A 1 346 ? 13.218 -2.559 11.011 1.00 98.75 346 PHE A CA 1
ATOM 2605 C C . PHE A 1 346 ? 13.442 -4.069 11.138 1.00 98.75 346 PHE A C 1
ATOM 2607 O O . PHE A 1 346 ? 12.623 -4.765 11.744 1.00 98.75 346 PHE A O 1
ATOM 2614 N N . ILE A 1 347 ? 14.552 -4.586 10.603 1.00 98.44 347 ILE A N 1
ATOM 2615 C CA . ILE A 1 347 ? 14.781 -6.033 10.582 1.00 98.44 347 ILE A CA 1
ATOM 2616 C C . ILE A 1 347 ? 15.027 -6.587 11.991 1.00 98.44 347 ILE A C 1
ATOM 2618 O O . ILE A 1 347 ? 14.539 -7.671 12.309 1.00 98.44 347 ILE A O 1
ATOM 2622 N N . ALA A 1 348 ? 15.684 -5.821 12.871 1.00 98.62 348 ALA A N 1
ATOM 2623 C CA . ALA A 1 348 ? 15.842 -6.188 14.275 1.00 98.62 348 ALA A CA 1
ATOM 2624 C C . ALA A 1 348 ? 14.487 -6.323 14.989 1.00 98.62 348 ALA A C 1
ATOM 2626 O O . ALA A 1 348 ? 14.282 -7.285 15.728 1.00 98.62 348 ALA A O 1
ATOM 2627 N N . ALA A 1 349 ? 13.534 -5.418 14.732 1.00 98.62 349 ALA A N 1
ATOM 2628 C CA . ALA A 1 349 ? 12.191 -5.507 15.307 1.00 98.62 349 ALA A CA 1
ATOM 2629 C C . ALA A 1 349 ? 11.405 -6.719 14.779 1.00 98.62 349 ALA A C 1
ATOM 2631 O O . ALA A 1 349 ? 10.804 -7.450 15.571 1.00 98.62 349 ALA A O 1
ATOM 2632 N N . VAL A 1 350 ? 11.461 -6.980 13.465 1.00 98.56 350 VAL A N 1
ATOM 2633 C CA . VAL A 1 350 ? 10.864 -8.178 12.839 1.00 98.56 350 VAL A CA 1
ATOM 2634 C C . VAL A 1 350 ? 11.399 -9.458 13.490 1.00 98.56 350 VAL A C 1
ATOM 2636 O O . VAL A 1 350 ? 10.624 -10.356 13.820 1.00 98.56 350 VAL A O 1
ATOM 2639 N N . GLN A 1 351 ? 12.712 -9.523 13.724 1.00 97.81 351 GLN A N 1
ATOM 2640 C CA . GLN A 1 351 ? 13.399 -10.676 14.315 1.00 97.81 351 GLN A CA 1
ATOM 2641 C C . GLN A 1 351 ? 13.375 -10.700 15.851 1.00 97.81 351 GLN A C 1
ATOM 2643 O O . GLN A 1 351 ? 13.932 -11.614 16.456 1.00 97.81 351 GLN A O 1
ATOM 2648 N N . GLY A 1 352 ? 12.716 -9.732 16.496 1.00 97.69 352 GLY A N 1
ATOM 2649 C CA . GLY A 1 352 ? 12.704 -9.604 17.953 1.00 97.69 352 GLY A CA 1
ATOM 2650 C C . GLY A 1 352 ? 12.034 -10.774 18.685 1.00 97.69 352 GLY A C 1
ATOM 2651 O O . GLY A 1 352 ? 12.267 -10.949 19.878 1.00 97.69 352 GLY A O 1
ATOM 2652 N N . ASN A 1 353 ? 11.226 -11.584 17.988 1.00 97.56 353 ASN A N 1
ATOM 2653 C CA . ASN A 1 353 ? 10.753 -12.878 18.477 1.00 97.56 353 ASN A CA 1
ATOM 2654 C C . ASN A 1 353 ? 11.411 -14.013 17.676 1.00 97.56 353 ASN A C 1
ATOM 2656 O O . ASN A 1 353 ? 10.964 -14.293 16.563 1.00 97.56 353 ASN A O 1
ATOM 2660 N N . PRO A 1 354 ? 12.414 -14.717 18.229 1.00 95.62 354 PRO A N 1
ATOM 2661 C CA . PRO A 1 354 ? 13.101 -15.789 17.512 1.00 95.62 354 PRO A CA 1
ATOM 2662 C C . PRO A 1 354 ? 12.219 -17.021 17.254 1.00 95.62 354 PRO A C 1
ATOM 2664 O O . PRO A 1 354 ? 12.553 -17.830 16.391 1.00 95.62 354 PRO A O 1
ATOM 2667 N N . ALA A 1 355 ? 11.103 -17.182 17.977 1.00 97.00 355 ALA A N 1
ATOM 2668 C CA . ALA A 1 355 ? 10.153 -18.269 17.740 1.00 97.00 355 ALA A CA 1
ATOM 2669 C C . ALA A 1 355 ? 9.203 -17.978 16.564 1.00 97.00 355 ALA A C 1
ATOM 2671 O O . ALA A 1 355 ? 8.621 -18.903 15.994 1.00 97.00 355 ALA A O 1
ATOM 2672 N N . GLN A 1 356 ? 9.043 -16.709 16.180 1.00 97.88 356 GLN A N 1
ATOM 2673 C CA . GLN A 1 356 ? 8.192 -16.327 15.063 1.00 97.88 356 GLN A CA 1
ATOM 2674 C C . GLN A 1 356 ? 8.938 -16.512 13.739 1.00 97.88 356 GLN A C 1
ATOM 2676 O O . GLN A 1 356 ? 9.991 -15.929 13.504 1.00 97.88 356 GLN A O 1
ATOM 2681 N N . THR A 1 357 ? 8.371 -17.327 12.850 1.00 97.38 357 THR A N 1
ATOM 2682 C CA . THR A 1 357 ? 8.964 -17.652 11.535 1.00 97.38 357 THR A CA 1
ATOM 2683 C C . THR A 1 357 ? 8.087 -17.229 10.351 1.00 97.38 357 THR A C 1
ATOM 2685 O O . THR A 1 357 ? 8.469 -17.403 9.183 1.00 97.38 357 THR A O 1
ATOM 2688 N N . ARG A 1 358 ? 6.908 -16.674 10.657 1.00 98.12 358 ARG A N 1
ATOM 2689 C CA . ARG A 1 358 ? 5.915 -16.140 9.725 1.00 98.12 358 ARG A CA 1
ATOM 2690 C C . ARG A 1 358 ? 5.382 -14.814 10.249 1.00 98.12 358 ARG A C 1
ATOM 2692 O O . ARG A 1 358 ? 5.155 -14.677 11.449 1.00 98.12 358 ARG A O 1
ATOM 2699 N N . TRP A 1 359 ? 5.172 -13.856 9.356 1.00 98.62 359 TRP A N 1
ATOM 2700 C CA . TRP A 1 359 ? 4.666 -12.525 9.693 1.00 98.62 359 TRP A CA 1
ATOM 2701 C C . TRP A 1 359 ? 3.521 -12.169 8.765 1.00 98.62 359 TRP A C 1
ATOM 2703 O O . TRP A 1 359 ? 3.637 -12.363 7.560 1.00 98.62 359 TRP A O 1
ATOM 2713 N N . GLN A 1 360 ? 2.442 -11.613 9.304 1.00 98.69 360 GLN A N 1
ATOM 2714 C CA . GLN A 1 360 ? 1.411 -11.013 8.466 1.00 98.69 360 GLN A CA 1
ATOM 2715 C C . GLN A 1 360 ? 1.879 -9.621 8.051 1.00 98.69 360 GLN A C 1
ATOM 2717 O O . GLN A 1 360 ? 2.257 -8.811 8.903 1.00 98.69 360 GLN A O 1
ATOM 2722 N N . TYR A 1 361 ? 1.893 -9.371 6.747 1.00 98.75 361 TYR A N 1
ATOM 2723 C CA . TYR A 1 361 ? 2.216 -8.081 6.165 1.00 98.75 361 TYR A CA 1
ATOM 2724 C C . TYR A 1 361 ? 0.962 -7.467 5.550 1.00 98.75 361 TYR A C 1
ATOM 2726 O O . TYR A 1 361 ? 0.453 -7.967 4.552 1.00 98.75 361 TYR A O 1
ATOM 2734 N N . VAL A 1 362 ? 0.454 -6.407 6.171 1.00 98.81 362 VAL A N 1
ATOM 2735 C CA . VAL A 1 362 ? -0.729 -5.669 5.723 1.00 98.81 362 VAL A CA 1
ATOM 2736 C C . VAL A 1 362 ? -0.266 -4.468 4.912 1.00 98.81 362 VAL A C 1
ATOM 2738 O O . VAL A 1 362 ? 0.275 -3.528 5.482 1.00 98.81 362 VAL A O 1
ATOM 2741 N N . LEU A 1 363 ? -0.476 -4.489 3.601 1.00 98.44 363 LEU A N 1
ATOM 2742 C CA . LEU A 1 363 ? -0.200 -3.376 2.695 1.00 98.44 363 LEU A CA 1
ATOM 2743 C C . LEU A 1 363 ? -1.503 -2.665 2.335 1.00 98.44 363 LEU A C 1
ATOM 2745 O O . LEU A 1 363 ? -2.467 -3.308 1.923 1.00 98.44 363 LEU A O 1
ATOM 2749 N N . THR A 1 364 ? -1.522 -1.342 2.457 1.00 96.25 364 THR A N 1
ATOM 2750 C CA . THR A 1 364 ? -2.656 -0.506 2.053 1.00 96.25 364 THR A CA 1
ATOM 2751 C C . THR A 1 364 ? -2.165 0.798 1.446 1.00 96.25 364 THR A C 1
ATOM 2753 O O . THR A 1 364 ? -1.198 1.383 1.945 1.00 96.25 364 THR A O 1
ATOM 2756 N N . SER A 1 365 ? -2.869 1.290 0.431 1.00 92.69 365 SER A N 1
ATOM 2757 C CA . SER A 1 365 ? -2.665 2.646 -0.074 1.00 92.69 365 SER A CA 1
ATOM 2758 C C . SER A 1 365 ? -3.302 3.663 0.866 1.00 92.69 365 SER A C 1
ATOM 2760 O O . SER A 1 365 ? -4.193 3.337 1.665 1.00 92.69 365 SER A O 1
ATOM 2762 N N . THR A 1 366 ? -2.777 4.882 0.822 1.00 89.94 366 THR A N 1
ATOM 2763 C CA . THR A 1 366 ? -3.128 5.974 1.726 1.00 89.94 366 THR A CA 1
ATOM 2764 C C . THR A 1 366 ? -3.596 7.211 0.981 1.00 89.94 366 THR A C 1
ATOM 2766 O O . THR A 1 366 ? -3.282 7.411 -0.190 1.00 89.94 366 THR A O 1
ATOM 2769 N N . THR A 1 367 ? -4.350 8.055 1.685 1.00 79.38 367 THR A N 1
ATOM 2770 C CA . THR A 1 367 ? -4.792 9.356 1.183 1.00 79.38 367 THR A CA 1
ATOM 2771 C C . THR A 1 367 ? -3.929 10.505 1.723 1.00 79.38 367 THR A C 1
ATOM 2773 O O . THR A 1 367 ? -3.411 10.410 2.843 1.00 79.38 367 THR A O 1
ATOM 2776 N N . PRO A 1 368 ? -3.796 11.614 0.965 1.00 55.00 368 PRO A N 1
ATOM 2777 C CA . PRO A 1 368 ? -4.377 11.843 -0.364 1.00 55.00 368 PRO A CA 1
ATOM 2778 C C . PRO A 1 368 ? -3.776 10.917 -1.433 1.00 55.00 368 PRO A C 1
ATOM 2780 O O . PRO A 1 368 ? -2.580 10.637 -1.409 1.00 55.00 368 PRO A O 1
ATOM 2783 N N . GLY A 1 369 ? -4.634 10.439 -2.342 1.00 52.16 369 GLY A N 1
ATOM 2784 C CA . GLY A 1 369 ? -4.199 9.740 -3.552 1.00 52.16 369 GLY A CA 1
ATOM 2785 C C . GLY A 1 369 ? -3.407 10.679 -4.473 1.00 52.16 369 GLY A C 1
ATOM 2786 O O . GLY A 1 369 ? -3.325 11.882 -4.200 1.00 52.16 369 GLY A O 1
ATOM 2787 N N . PRO A 1 370 ? -2.817 10.163 -5.560 1.00 47.72 370 PRO A N 1
ATOM 2788 C CA . PRO A 1 370 ? -1.867 10.926 -6.350 1.00 47.72 370 PRO A CA 1
ATOM 2789 C C . PRO A 1 370 ? -2.535 12.154 -6.979 1.00 47.72 370 PRO A C 1
ATOM 2791 O O . PRO A 1 370 ? -3.596 12.066 -7.600 1.00 47.72 370 PRO A O 1
ATOM 2794 N N . VAL A 1 371 ? -1.887 13.313 -6.845 1.00 38.81 371 VAL A N 1
ATOM 2795 C CA . VAL A 1 371 ? -2.198 14.492 -7.655 1.00 38.81 371 VAL A CA 1
ATOM 2796 C C . VAL A 1 371 ? -1.516 14.268 -9.001 1.00 38.81 371 VAL A C 1
ATOM 2798 O O . VAL A 1 371 ? -0.306 14.445 -9.117 1.00 38.81 371 VAL A O 1
ATOM 2801 N N . ARG A 1 372 ? -2.269 13.828 -10.018 1.00 49.81 372 ARG A N 1
ATOM 2802 C CA . ARG A 1 372 ? -1.780 13.840 -11.404 1.00 49.81 372 ARG A CA 1
ATOM 2803 C C . ARG A 1 372 ? -1.647 15.304 -11.818 1.00 49.81 372 ARG A C 1
ATOM 2805 O O . ARG A 1 372 ? -2.641 15.933 -12.180 1.00 49.81 372 ARG A O 1
ATOM 2812 N N . GLU A 1 373 ? -0.443 15.864 -11.719 1.00 35.06 373 GLU A N 1
ATOM 2813 C CA . GLU A 1 373 ? -0.141 17.140 -12.360 1.00 35.06 373 GLU A CA 1
ATOM 2814 C C . GLU A 1 373 ? -0.343 16.939 -13.863 1.00 35.06 373 GLU A C 1
ATOM 2816 O O . GLU A 1 373 ? 0.431 16.267 -14.540 1.00 35.06 373 GLU A O 1
ATOM 2821 N N . GLN A 1 374 ? -1.457 17.462 -14.379 1.00 27.73 374 GLN A N 1
ATOM 2822 C CA . GLN A 1 374 ? -1.680 17.572 -15.810 1.00 27.73 374 GLN A CA 1
ATOM 2823 C C . GLN A 1 374 ? -0.610 18.513 -16.359 1.00 27.73 374 GLN A C 1
ATOM 2825 O O . GLN A 1 374 ? -0.814 19.725 -16.433 1.00 27.73 374 GLN A O 1
ATOM 2830 N N . HIS A 1 375 ? 0.521 17.960 -16.786 1.00 28.12 375 HIS A N 1
ATOM 2831 C CA . HIS A 1 375 ? 1.323 18.605 -17.808 1.00 28.12 375 HIS A CA 1
ATOM 2832 C C . HIS A 1 375 ? 0.485 18.553 -19.086 1.00 28.12 375 HIS A C 1
ATOM 2834 O O . HIS A 1 375 ? 0.552 17.617 -19.879 1.00 28.12 375 HIS A O 1
ATOM 2840 N N . GLN A 1 376 ? -0.386 19.554 -19.242 1.00 27.08 376 GLN A N 1
ATOM 2841 C CA . GLN A 1 376 ? -0.854 19.970 -20.551 1.00 27.08 376 GLN A CA 1
ATOM 2842 C C . GLN A 1 376 ? 0.396 20.318 -21.350 1.00 27.08 376 GLN A C 1
ATOM 2844 O O . GLN A 1 376 ? 0.917 21.429 -21.249 1.00 27.08 376 GLN A O 1
ATOM 2849 N N . ASP A 1 377 ? 0.875 19.366 -22.144 1.00 26.31 377 ASP A N 1
ATOM 2850 C CA . ASP A 1 377 ? 1.645 19.710 -23.320 1.00 26.31 377 ASP A CA 1
ATOM 2851 C C . ASP A 1 377 ? 0.685 20.510 -24.203 1.00 26.31 377 ASP A C 1
ATOM 2853 O O . ASP A 1 377 ? -0.226 19.981 -24.850 1.00 26.31 377 ASP A O 1
ATOM 2857 N N . GLN A 1 378 ? 0.781 21.836 -24.093 1.00 26.89 378 GLN A N 1
ATOM 2858 C CA . GLN A 1 378 ? 0.116 22.741 -25.003 1.00 26.89 378 GLN A CA 1
ATOM 2859 C C . GLN A 1 378 ? 0.628 22.382 -26.387 1.00 26.89 378 GLN A C 1
ATOM 2861 O O . GLN A 1 378 ? 1.727 22.777 -26.773 1.00 26.89 378 GLN A O 1
ATOM 2866 N N . GLY A 1 379 ? -0.199 21.655 -27.136 1.00 25.75 379 GLY A N 1
ATOM 2867 C CA . GLY A 1 379 ? -0.050 21.489 -28.565 1.00 25.75 379 GLY A CA 1
ATOM 2868 C C . GLY A 1 379 ? 0.069 22.862 -29.214 1.00 25.75 379 GLY A C 1
ATOM 2869 O O . GLY A 1 379 ? -0.926 23.485 -29.583 1.00 25.75 379 GLY A O 1
ATOM 2870 N N . ARG A 1 380 ? 1.304 23.339 -29.386 1.00 27.62 380 ARG A N 1
ATOM 2871 C CA . ARG A 1 380 ? 1.612 24.294 -30.437 1.00 27.62 380 ARG A CA 1
ATOM 2872 C C . ARG A 1 380 ? 1.420 23.539 -31.737 1.00 27.62 380 ARG A C 1
ATOM 2874 O O . ARG A 1 380 ? 2.139 22.588 -32.040 1.00 27.62 380 ARG A O 1
ATOM 2881 N N . GLY A 1 381 ? 0.371 23.947 -32.441 1.00 26.92 381 GLY A N 1
ATOM 2882 C CA . GLY A 1 381 ? -0.074 23.361 -33.686 1.00 26.92 381 GLY A CA 1
ATOM 2883 C C . GLY A 1 381 ? 1.076 23.134 -34.657 1.00 26.92 381 GLY A C 1
ATOM 2884 O O . GLY A 1 381 ? 1.887 24.018 -34.930 1.00 26.92 381 GLY A O 1
ATOM 2885 N N . ARG A 1 382 ? 1.092 21.926 -35.214 1.00 27.00 382 ARG A N 1
ATOM 2886 C CA . ARG A 1 382 ? 1.687 21.671 -36.518 1.00 27.00 382 ARG A CA 1
ATOM 2887 C C . ARG A 1 382 ? 0.864 22.445 -37.551 1.00 27.00 382 ARG A C 1
ATOM 2889 O O . ARG A 1 382 ? -0.151 21.941 -38.022 1.00 27.00 382 ARG A O 1
ATOM 2896 N N . GLU A 1 383 ? 1.284 23.659 -37.889 1.00 28.03 383 GLU A N 1
ATOM 2897 C CA . GLU A 1 383 ? 0.926 24.243 -39.181 1.00 28.03 383 GLU A CA 1
ATOM 2898 C C . GLU A 1 383 ? 1.771 23.573 -40.266 1.00 28.03 383 GLU A C 1
ATOM 2900 O O . GLU A 1 383 ? 2.988 23.416 -40.147 1.00 28.03 383 GLU A O 1
ATOM 2905 N N . GLY A 1 384 ? 1.069 23.085 -41.286 1.00 25.86 384 GLY A N 1
ATOM 2906 C CA . GLY A 1 384 ? 1.630 22.335 -42.391 1.00 25.86 384 GLY A CA 1
ATOM 2907 C C . GLY A 1 384 ? 2.596 23.157 -43.237 1.00 25.86 384 GLY A C 1
ATOM 2908 O O . GLY A 1 384 ? 2.398 24.335 -43.515 1.00 25.86 384 GLY A O 1
ATOM 2909 N N . VAL A 1 385 ? 3.630 22.462 -43.694 1.00 25.17 385 VAL A N 1
ATOM 2910 C CA . VAL A 1 385 ? 4.477 22.831 -44.826 1.00 25.17 385 VAL A CA 1
ATOM 2911 C C . VAL A 1 385 ? 3.616 23.058 -46.073 1.00 25.17 385 VAL A C 1
ATOM 2913 O O . VAL A 1 385 ? 2.772 22.213 -46.358 1.00 25.17 385 VAL A O 1
ATOM 2916 N N . GLN A 1 386 ? 3.897 24.113 -46.849 1.00 23.89 386 GLN A N 1
ATOM 2917 C CA . GLN A 1 386 ? 4.092 24.063 -48.313 1.00 23.89 386 GLN A CA 1
ATOM 2918 C C . GLN A 1 386 ? 4.741 25.373 -48.842 1.00 23.89 386 GLN A C 1
ATOM 2920 O O . GLN A 1 386 ? 4.744 26.374 -48.130 1.00 23.89 386 GLN A O 1
ATOM 2925 N N . PRO A 1 387 ? 5.408 25.352 -50.018 1.00 31.84 387 PRO A N 1
ATOM 2926 C CA . PRO A 1 387 ? 6.744 25.929 -50.201 1.00 31.84 387 PRO A CA 1
ATOM 2927 C C . PRO A 1 387 ? 6.789 27.148 -51.142 1.00 31.84 387 PRO A C 1
ATOM 2929 O O . PRO A 1 387 ? 5.922 27.305 -51.996 1.00 31.84 387 PRO A O 1
ATOM 2932 N N . GLY A 1 388 ? 7.885 27.920 -51.085 1.00 22.64 388 GLY A N 1
ATOM 2933 C CA . GLY A 1 388 ? 8.357 28.704 -52.235 1.00 22.64 388 GLY A CA 1
ATOM 2934 C C . GLY A 1 388 ? 8.928 30.099 -51.947 1.00 22.64 388 GLY A C 1
ATOM 2935 O O . GLY A 1 388 ? 8.178 31.024 -51.682 1.00 22.64 388 GLY A O 1
ATOM 2936 N N . GLN A 1 389 ? 10.249 30.207 -52.143 1.00 24.48 389 GLN A N 1
ATOM 2937 C CA . GLN A 1 389 ? 10.983 31.289 -52.830 1.00 24.48 389 GLN A CA 1
ATOM 2938 C C . GLN A 1 389 ? 11.181 32.679 -52.175 1.00 24.48 389 GLN A C 1
ATOM 2940 O O . GLN A 1 389 ? 10.275 33.491 -52.068 1.00 24.48 389 GLN A O 1
ATOM 2945 N N . GLU A 1 390 ? 12.460 32.912 -51.841 1.00 25.20 390 GLU A N 1
ATOM 2946 C CA . GLU A 1 390 ? 13.335 34.051 -52.199 1.00 25.20 390 GLU A CA 1
ATOM 2947 C C . GLU A 1 390 ? 12.930 35.515 -51.906 1.00 25.20 390 GLU A C 1
ATOM 2949 O O . GLU A 1 390 ? 11.978 36.062 -52.443 1.00 25.20 390 GLU A O 1
ATOM 2954 N N . GLU A 1 391 ? 13.808 36.153 -51.112 1.00 26.05 391 GLU A N 1
ATOM 2955 C CA . GLU A 1 391 ? 14.315 37.536 -51.195 1.00 26.05 391 GLU A CA 1
ATOM 2956 C C . GLU A 1 391 ? 13.351 38.696 -51.537 1.00 26.05 391 GLU A C 1
ATOM 2958 O O . GLU A 1 391 ? 13.012 38.919 -52.697 1.00 26.05 391 GLU A O 1
ATOM 2963 N N . ARG A 1 392 ? 13.110 39.590 -50.559 1.00 23.39 392 ARG A N 1
ATOM 2964 C CA . ARG A 1 392 ? 13.582 41.004 -50.542 1.00 23.39 392 ARG A CA 1
ATOM 2965 C C . ARG A 1 392 ? 12.890 41.845 -49.454 1.00 23.39 392 ARG A C 1
ATOM 2967 O O . ARG A 1 392 ? 11.701 41.722 -49.206 1.00 23.39 392 ARG A O 1
ATOM 2974 N N . GLU A 1 393 ? 13.728 42.661 -48.816 1.00 22.59 393 GLU A N 1
ATOM 2975 C CA . GLU A 1 393 ? 13.571 44.000 -48.214 1.00 22.59 393 GLU A CA 1
ATOM 2976 C C . GLU A 1 393 ? 12.174 44.603 -47.891 1.00 22.59 393 GLU A C 1
ATOM 2978 O O . GLU A 1 393 ? 11.203 44.505 -48.627 1.00 22.59 393 GLU A O 1
ATOM 2983 N N . HIS A 1 394 ? 12.144 45.323 -46.759 1.00 23.67 394 HIS A N 1
ATOM 2984 C CA . HIS A 1 394 ? 11.085 46.195 -46.205 1.00 23.67 394 HIS A CA 1
ATOM 2985 C C . HIS A 1 394 ? 10.644 47.348 -47.163 1.00 23.67 394 HIS A C 1
ATOM 2987 O O . HIS A 1 394 ? 11.362 47.597 -48.129 1.00 23.67 394 HIS A O 1
ATOM 2993 N N . PRO A 1 395 ? 9.701 48.274 -46.817 1.00 33.84 395 PRO A N 1
ATOM 2994 C CA . PRO A 1 395 ? 8.450 48.251 -46.028 1.00 33.84 395 PRO A CA 1
ATOM 2995 C C . PRO A 1 395 ? 7.264 48.902 -46.842 1.00 33.84 395 PRO A C 1
ATOM 2997 O O . PRO A 1 395 ? 7.080 48.539 -47.995 1.00 33.84 395 PRO A O 1
ATOM 3000 N N . PRO A 1 396 ? 6.425 49.829 -46.315 1.00 35.91 396 PRO A N 1
ATOM 3001 C CA . PRO A 1 396 ? 5.037 49.635 -45.870 1.00 35.91 396 PRO A CA 1
ATOM 3002 C C . PRO A 1 396 ? 3.981 50.387 -46.725 1.00 35.91 396 PRO A C 1
ATOM 3004 O O . PRO A 1 396 ? 4.338 51.216 -47.552 1.00 35.91 396 PRO A O 1
ATOM 3007 N N . ALA A 1 397 ? 2.682 50.159 -46.464 1.00 22.91 397 ALA A N 1
ATOM 3008 C CA . ALA A 1 397 ? 1.598 51.170 -46.406 1.00 22.91 397 ALA A CA 1
ATOM 3009 C C . ALA A 1 397 ? 0.207 50.564 -46.700 1.00 22.91 397 ALA A C 1
ATOM 3011 O O . ALA A 1 397 ? -0.077 50.081 -47.791 1.00 22.91 397 ALA A O 1
ATOM 3012 N N . GLN A 1 398 ? -0.699 50.682 -45.729 1.00 27.92 398 GLN A N 1
ATOM 3013 C CA . GLN A 1 398 ? -2.134 50.894 -45.977 1.00 27.92 398 GLN A CA 1
ATOM 3014 C C . GLN A 1 398 ? -2.309 52.302 -46.601 1.00 27.92 398 GLN A C 1
ATOM 3016 O O . GLN A 1 398 ? -1.496 53.162 -46.249 1.00 27.92 398 GLN A O 1
ATOM 3021 N N . PRO A 1 399 ? -3.345 52.621 -47.425 1.00 30.19 399 PRO A N 1
ATOM 3022 C CA . PRO A 1 399 ? -4.729 52.551 -46.936 1.00 30.19 399 PRO A CA 1
ATOM 3023 C C . PRO A 1 399 ? -5.890 52.417 -47.965 1.00 30.19 399 PRO A C 1
ATOM 3025 O O . PRO A 1 399 ? -5.808 52.781 -49.128 1.00 30.19 399 PRO A O 1
ATOM 3028 N N . GLN A 1 400 ? -7.043 52.012 -47.415 1.00 24.31 400 GLN A N 1
ATOM 3029 C CA . GLN A 1 400 ? -8.381 52.592 -47.632 1.00 24.31 400 GLN A CA 1
ATOM 3030 C C . GLN A 1 400 ? -9.162 52.448 -48.968 1.00 24.31 400 GLN A C 1
ATOM 3032 O O . GLN A 1 400 ? -8.866 53.083 -49.970 1.00 24.31 400 GLN A O 1
ATOM 3037 N N . ARG A 1 401 ? -10.371 51.871 -48.783 1.00 24.06 401 ARG A N 1
ATOM 3038 C CA . ARG A 1 401 ? -11.723 52.408 -49.106 1.00 24.06 401 ARG A CA 1
ATOM 3039 C C . ARG A 1 401 ? -12.453 51.922 -50.382 1.00 24.06 401 ARG A C 1
ATOM 3041 O O . ARG A 1 401 ? -12.010 52.150 -51.493 1.00 24.06 401 ARG A O 1
ATOM 3048 N N . GLN A 1 402 ? -13.708 51.512 -50.121 1.00 25.42 402 GLN A N 1
ATOM 3049 C CA . GLN A 1 402 ? -14.986 51.957 -50.730 1.00 25.42 402 GLN A CA 1
ATOM 3050 C C . GLN A 1 402 ? -15.781 51.026 -51.678 1.00 25.42 402 GLN A C 1
ATOM 3052 O O . GLN A 1 402 ? -15.420 50.822 -52.824 1.00 25.42 402 GLN A O 1
ATOM 3057 N N . ASN A 1 403 ? -16.964 50.645 -51.159 1.00 25.38 403 ASN A N 1
ATOM 3058 C CA . ASN A 1 403 ? -18.327 50.748 -51.720 1.00 25.38 403 ASN A CA 1
ATOM 3059 C C . ASN A 1 403 ? -18.752 50.027 -53.018 1.00 25.38 403 ASN A C 1
ATOM 3061 O O . ASN A 1 403 ? -18.218 50.280 -54.089 1.00 25.38 403 ASN A O 1
ATOM 3065 N N . GLY A 1 404 ? -19.911 49.348 -52.925 1.00 23.20 404 GLY A N 1
ATOM 3066 C CA . GLY A 1 404 ? -20.901 49.229 -54.012 1.00 23.20 404 GLY A CA 1
ATOM 3067 C C . GLY A 1 404 ? -21.725 47.927 -54.014 1.00 23.20 404 GLY A C 1
ATOM 3068 O O . GLY A 1 404 ? -21.217 46.905 -54.450 1.00 23.20 404 GLY A O 1
ATOM 3069 N N . GLY A 1 405 ? -22.988 47.956 -53.546 1.00 21.55 405 GLY A N 1
ATOM 3070 C CA . GLY A 1 405 ? -24.005 46.887 -53.756 1.00 21.55 405 GLY A CA 1
ATOM 3071 C C . GLY A 1 405 ? -24.695 47.001 -55.136 1.00 21.55 405 GLY A C 1
ATOM 3072 O O . GLY A 1 405 ? -24.087 47.611 -56.014 1.00 21.55 405 GLY A O 1
ATOM 3073 N N . PRO A 1 406 ? -25.982 46.613 -55.354 1.00 42.56 406 PRO A N 1
ATOM 3074 C CA . PRO A 1 406 ? -26.909 45.707 -54.631 1.00 42.56 406 PRO A CA 1
ATOM 3075 C C . PRO A 1 406 ? -27.810 44.806 -55.568 1.00 42.56 406 PRO A C 1
ATOM 3077 O O . PRO A 1 406 ? -27.640 44.829 -56.781 1.00 42.56 406 PRO A O 1
ATOM 3080 N N . ALA A 1 407 ? -28.836 44.130 -54.989 1.00 26.69 407 ALA A N 1
ATOM 3081 C CA . ALA A 1 407 ? -30.130 43.644 -55.578 1.00 26.69 407 ALA A CA 1
ATOM 3082 C C . ALA A 1 407 ? -30.154 42.308 -56.392 1.00 26.69 407 ALA A C 1
ATOM 3084 O O . ALA A 1 407 ? -29.250 42.070 -57.173 1.00 26.69 407 ALA A O 1
ATOM 3085 N N . ALA A 1 408 ? -31.152 41.392 -56.369 1.00 28.97 408 ALA A N 1
ATOM 3086 C CA . ALA A 1 408 ? -32.447 41.185 -55.671 1.00 28.97 408 ALA A CA 1
ATOM 3087 C C . ALA A 1 408 ? -32.984 39.718 -55.965 1.00 28.97 408 ALA A C 1
ATOM 3089 O O . ALA A 1 408 ? -32.139 38.863 -56.210 1.00 28.97 408 ALA A O 1
ATOM 3090 N N . PRO A 1 409 ? -34.295 39.340 -55.916 1.00 32.59 409 PRO A N 1
ATOM 3091 C CA . PRO A 1 409 ? -34.901 38.453 -54.897 1.00 32.59 409 PRO A CA 1
ATOM 3092 C C . PRO A 1 409 ? -35.678 37.192 -55.417 1.00 32.59 409 PRO A C 1
ATOM 3094 O O . PRO A 1 409 ? -35.712 36.904 -56.607 1.00 32.59 409 PRO A O 1
ATOM 3097 N N . ALA A 1 410 ? -36.299 36.449 -54.477 1.00 32.78 410 ALA A N 1
ATOM 3098 C CA . ALA A 1 410 ? -37.062 35.177 -54.577 1.00 32.78 410 ALA A CA 1
ATOM 3099 C C . ALA A 1 410 ? -38.380 35.216 -55.408 1.00 32.78 410 ALA A C 1
ATOM 3101 O O . ALA A 1 410 ? -38.801 36.310 -55.784 1.00 32.78 410 ALA A O 1
ATOM 3102 N N . PRO A 1 411 ? -39.072 34.075 -55.691 1.00 38.50 411 PRO A N 1
ATOM 3103 C CA . PRO A 1 411 ? -40.069 33.451 -54.770 1.00 38.50 411 PRO A CA 1
ATOM 3104 C C . PRO A 1 411 ? -40.146 31.895 -54.925 1.00 38.50 411 PRO A C 1
ATOM 3106 O O . PRO A 1 411 ? -39.462 31.335 -55.764 1.00 38.50 411 PRO A O 1
ATOM 3109 N N . GLY A 1 412 ? -40.901 31.055 -54.209 1.00 24.22 412 GLY A N 1
ATOM 3110 C CA . GLY A 1 412 ? -41.990 31.167 -53.243 1.00 24.22 412 GLY A CA 1
ATOM 3111 C C . GLY A 1 412 ? -42.378 29.752 -52.748 1.00 24.22 412 GLY A C 1
ATOM 3112 O O . GLY A 1 412 ? -42.035 28.744 -53.361 1.00 24.22 412 GLY A O 1
ATOM 3113 N N . ARG A 1 413 ? -43.065 29.686 -51.604 1.00 32.19 413 ARG A N 1
ATOM 3114 C CA . ARG A 1 413 ? -43.632 28.470 -50.978 1.00 32.19 413 ARG A CA 1
ATOM 3115 C C . ARG A 1 413 ? -45.049 28.207 -51.516 1.00 32.19 413 ARG A C 1
ATOM 3117 O O . ARG A 1 413 ? -45.727 29.167 -51.879 1.00 32.19 413 ARG A O 1
ATOM 3124 N N . PRO A 1 414 ? -45.568 26.977 -51.370 1.00 31.62 414 PRO A N 1
ATOM 3125 C CA . PRO A 1 414 ? -46.771 26.849 -50.545 1.00 31.62 414 PRO A CA 1
ATOM 3126 C C . PRO A 1 414 ? -46.675 25.727 -49.504 1.00 31.62 414 PRO A C 1
ATOM 3128 O O . PRO A 1 414 ? -46.023 24.705 -49.694 1.00 31.62 414 PRO A O 1
ATOM 3131 N N . ARG A 1 415 ? -47.338 25.972 -48.371 1.00 37.41 415 ARG A N 1
ATOM 3132 C CA . ARG A 1 415 ? -47.617 25.005 -47.307 1.00 37.41 415 ARG A CA 1
ATOM 3133 C C . ARG A 1 415 ? -48.807 24.142 -47.728 1.00 37.41 415 ARG A C 1
ATOM 3135 O O . ARG A 1 415 ? -49.821 24.709 -48.114 1.00 37.41 415 ARG A O 1
ATOM 3142 N N . HIS A 1 416 ? -48.717 22.835 -47.520 1.00 29.03 416 HIS A N 1
ATOM 3143 C CA . HIS A 1 416 ? -49.861 22.010 -47.145 1.00 29.03 416 HIS A CA 1
ATOM 3144 C C . HIS A 1 416 ? -49.442 21.181 -45.933 1.00 29.03 416 HIS A C 1
ATOM 3146 O O . HIS A 1 416 ? -48.434 20.480 -45.965 1.00 29.03 416 HIS A O 1
ATOM 3152 N N . ALA A 1 417 ? -50.165 21.394 -44.839 1.00 37.78 417 ALA A N 1
ATOM 3153 C CA . ALA A 1 417 ? -50.185 20.520 -43.687 1.00 37.78 417 ALA A CA 1
ATOM 3154 C C . ALA A 1 417 ? -51.248 19.461 -43.968 1.00 37.78 417 ALA A C 1
ATOM 3156 O O . ALA A 1 417 ? -52.346 19.845 -44.354 1.00 37.78 417 ALA A O 1
ATOM 3157 N N . ASP A 1 418 ? -50.911 18.195 -43.763 1.00 28.11 418 ASP A N 1
ATOM 3158 C CA . ASP A 1 418 ? -51.825 17.187 -43.243 1.00 28.11 418 ASP A CA 1
ATOM 3159 C C . ASP A 1 418 ? -50.994 16.187 -42.436 1.00 28.11 418 ASP A C 1
ATOM 3161 O O . ASP A 1 418 ? -49.834 15.906 -42.746 1.00 28.11 418 ASP A O 1
ATOM 3165 N N . ALA A 1 419 ? -51.568 15.810 -41.302 1.00 39.25 419 ALA A N 1
ATOM 3166 C CA . ALA A 1 419 ? -50.984 15.000 -40.254 1.00 39.25 419 ALA A CA 1
ATOM 3167 C C . ALA A 1 419 ? -50.809 13.536 -40.687 1.00 39.25 419 ALA A C 1
ATOM 3169 O O . ALA A 1 419 ? -51.376 13.106 -41.683 1.00 39.25 419 ALA A O 1
ATOM 3170 N N . GLU A 1 420 ? -50.086 12.793 -39.844 1.00 34.19 420 GLU A N 1
ATOM 3171 C CA . GLU A 1 420 ? -49.840 11.343 -39.909 1.00 34.19 420 GLU A CA 1
ATOM 3172 C C . GLU A 1 420 ? -48.610 10.921 -40.717 1.00 34.19 420 GLU A C 1
ATOM 3174 O O . GLU A 1 420 ? -48.680 10.214 -41.711 1.00 34.19 420 GLU A O 1
ATOM 3179 N N . ASP A 1 421 ? -47.442 11.338 -40.228 1.00 29.42 421 ASP A N 1
ATOM 3180 C CA . ASP A 1 421 ? -46.472 10.355 -39.740 1.00 29.42 421 ASP A CA 1
ATOM 3181 C C . ASP A 1 421 ? -45.446 11.088 -38.870 1.00 29.42 421 ASP A C 1
ATOM 3183 O O . ASP A 1 421 ? -44.432 11.613 -39.334 1.00 29.42 421 ASP A O 1
ATOM 3187 N N . ALA A 1 422 ? -45.715 11.156 -37.564 1.00 31.81 422 ALA A N 1
ATOM 3188 C CA . ALA A 1 422 ? -44.649 11.354 -36.593 1.00 31.81 422 ALA A CA 1
ATOM 3189 C C . ALA A 1 422 ? -43.837 10.053 -36.570 1.00 31.81 422 ALA A C 1
ATOM 3191 O O . ALA A 1 422 ? -43.924 9.280 -35.620 1.00 31.81 422 ALA A O 1
ATOM 3192 N N . HIS A 1 423 ? -43.104 9.784 -37.655 1.00 38.09 423 HIS A N 1
ATOM 3193 C CA . HIS A 1 423 ? -42.082 8.756 -37.687 1.00 38.09 423 HIS A CA 1
ATOM 3194 C C . HIS A 1 423 ? -41.107 9.139 -36.580 1.00 38.09 423 HIS A C 1
ATOM 3196 O O . HIS A 1 423 ? -40.355 10.112 -36.687 1.00 38.09 423 HIS A O 1
ATOM 3202 N N . LEU A 1 424 ? -41.286 8.440 -35.459 1.00 46.38 424 LEU A N 1
ATOM 3203 C CA . LEU A 1 424 ? -40.601 8.598 -34.194 1.00 46.38 424 LEU A CA 1
ATOM 3204 C C . LEU A 1 424 ? -39.140 8.890 -34.491 1.00 46.38 424 LEU A C 1
ATOM 3206 O O . LEU A 1 424 ? -38.444 8.043 -35.054 1.00 46.38 424 LEU A O 1
ATOM 3210 N N . ALA A 1 425 ? -38.683 10.094 -34.143 1.00 53.41 425 ALA A N 1
ATOM 3211 C CA . ALA A 1 425 ? -37.259 10.361 -34.156 1.00 53.41 425 ALA A CA 1
ATOM 3212 C C . ALA A 1 425 ? -36.593 9.222 -33.361 1.00 53.41 425 ALA A C 1
ATOM 3214 O O . ALA A 1 425 ? -37.018 8.964 -32.228 1.00 53.41 425 ALA A O 1
ATOM 3215 N N . PRO A 1 426 ? -35.641 8.480 -33.957 1.00 63.38 426 PRO A N 1
ATOM 3216 C CA . PRO A 1 426 ? -35.077 7.308 -33.311 1.00 63.38 426 PRO A CA 1
ATOM 3217 C C . PRO A 1 426 ? -34.492 7.719 -31.962 1.00 63.38 426 PRO A C 1
ATOM 3219 O O . PRO A 1 426 ? -33.805 8.738 -31.861 1.00 63.38 426 PRO A O 1
ATOM 3222 N N . HIS A 1 427 ? -34.803 6.942 -30.921 1.00 79.44 427 HIS A N 1
ATOM 3223 C CA . HIS A 1 427 ? -34.391 7.246 -29.553 1.00 79.44 427 HIS A CA 1
ATOM 3224 C C . HIS A 1 427 ? -32.871 7.521 -29.505 1.00 79.44 427 HIS A C 1
ATOM 3226 O O . HIS A 1 427 ? -32.104 6.751 -30.092 1.00 79.44 427 HIS A O 1
ATOM 3232 N N . PRO A 1 428 ? -32.390 8.575 -28.817 1.00 87.38 428 PRO A N 1
ATOM 3233 C CA . PRO A 1 428 ? -30.984 8.991 -28.878 1.00 87.38 428 PRO A CA 1
ATOM 3234 C C . PRO A 1 428 ? -30.002 7.882 -28.469 1.00 87.38 428 PRO A C 1
ATOM 3236 O O . PRO A 1 428 ? -28.989 7.688 -29.141 1.00 87.38 428 PRO A O 1
ATOM 3239 N N . LEU A 1 429 ? -30.332 7.083 -27.445 1.00 88.81 429 LEU A N 1
ATOM 3240 C CA . LEU A 1 429 ? -29.528 5.909 -27.064 1.00 88.81 429 LEU A CA 1
ATOM 3241 C C . LEU A 1 429 ? -29.499 4.829 -28.154 1.00 88.81 429 LEU A C 1
ATOM 3243 O O . LEU A 1 429 ? -28.481 4.169 -28.329 1.00 88.81 429 LEU A O 1
ATOM 3247 N N . HIS A 1 430 ? -30.582 4.665 -28.920 1.00 92.00 430 HIS A N 1
ATOM 3248 C CA . HIS A 1 430 ? -30.633 3.703 -30.021 1.00 92.00 430 HIS A CA 1
ATOM 3249 C C . HIS A 1 430 ? -29.739 4.134 -31.187 1.00 92.00 430 HIS A C 1
ATOM 3251 O O . HIS A 1 430 ? -28.999 3.317 -31.736 1.00 92.00 430 HIS A O 1
ATOM 3257 N N . ALA A 1 431 ? -29.732 5.427 -31.518 1.00 88.94 431 ALA A N 1
ATOM 3258 C CA . ALA A 1 431 ? -28.836 5.980 -32.532 1.00 88.94 431 ALA A CA 1
ATOM 3259 C C . ALA A 1 431 ? -27.349 5.866 -32.126 1.00 88.94 431 ALA A C 1
ATOM 3261 O O . ALA A 1 431 ? -26.504 5.492 -32.947 1.00 88.94 431 ALA A O 1
ATOM 3262 N N . GLN A 1 432 ? -27.028 6.129 -30.853 1.00 88.69 432 GLN A N 1
ATOM 3263 C CA . GLN A 1 432 ? -25.675 5.958 -30.304 1.00 88.69 432 GLN A CA 1
ATOM 3264 C C . GLN A 1 432 ? -25.237 4.487 -30.324 1.00 88.69 432 GLN A C 1
ATOM 3266 O O . GLN A 1 432 ? -24.167 4.174 -30.850 1.00 88.69 432 GLN A O 1
ATOM 3271 N N . ALA A 1 433 ? -26.089 3.576 -29.843 1.00 92.44 433 ALA A N 1
ATOM 3272 C CA . ALA A 1 433 ? -25.823 2.140 -29.872 1.00 92.44 433 ALA A CA 1
ATOM 3273 C C . ALA A 1 433 ? -25.626 1.619 -31.305 1.00 92.44 433 ALA A C 1
ATOM 3275 O O . ALA A 1 433 ? -24.704 0.847 -31.549 1.00 92.44 433 ALA A O 1
ATOM 3276 N N . SER A 1 434 ? -26.433 2.076 -32.268 1.00 89.38 434 SER A N 1
ATOM 3277 C CA . SER A 1 434 ? -26.296 1.709 -33.689 1.00 89.38 434 SER A CA 1
ATOM 3278 C C . SER A 1 434 ? -24.939 2.119 -34.260 1.00 89.38 434 SER A C 1
ATOM 3280 O O . SER A 1 434 ? -24.269 1.334 -34.928 1.00 89.38 434 SER A O 1
ATOM 3282 N N . THR A 1 435 ? -24.484 3.330 -33.932 1.00 87.25 435 THR A N 1
ATOM 3283 C CA . THR A 1 435 ? -23.180 3.839 -34.380 1.00 87.25 435 THR A CA 1
ATOM 3284 C C . THR A 1 435 ? -22.020 3.038 -33.785 1.00 87.25 435 THR A C 1
ATOM 3286 O O . THR A 1 435 ? -21.071 2.695 -34.491 1.00 87.25 435 THR A O 1
ATOM 3289 N N . LEU A 1 436 ? -22.076 2.737 -32.486 1.00 87.38 436 LEU A N 1
ATOM 3290 C CA . LEU A 1 436 ? -20.997 2.049 -31.776 1.00 87.38 436 LEU A CA 1
ATOM 3291 C C . LEU A 1 436 ? -20.926 0.558 -32.116 1.00 87.38 436 LEU A C 1
ATOM 3293 O O . LEU A 1 436 ? -19.829 0.041 -32.314 1.00 87.38 436 LEU A O 1
ATOM 3297 N N . VAL A 1 437 ? -22.070 -0.110 -32.271 1.00 93.44 437 VAL A N 1
ATOM 3298 C CA . VAL A 1 437 ? -22.119 -1.495 -32.762 1.00 93.44 437 VAL A CA 1
ATOM 3299 C C . VAL A 1 437 ? -21.594 -1.572 -34.198 1.00 93.44 437 VAL A C 1
ATOM 3301 O O . VAL A 1 437 ? -20.803 -2.457 -34.498 1.00 93.44 437 VAL A O 1
ATOM 3304 N N . GLY A 1 438 ? -21.911 -0.601 -35.063 1.00 82.06 438 GLY A N 1
ATOM 3305 C CA . GLY A 1 438 ? -21.333 -0.550 -36.411 1.00 82.06 438 GLY A CA 1
ATOM 3306 C C . GLY A 1 438 ? -19.805 -0.408 -36.424 1.00 82.06 438 GLY A C 1
ATOM 3307 O O . GLY A 1 438 ? -19.127 -1.022 -37.248 1.00 82.06 438 GLY A O 1
ATOM 3308 N N . ARG A 1 439 ? -19.230 0.345 -35.476 1.00 81.50 439 ARG A N 1
ATOM 3309 C CA . ARG A 1 439 ? -17.766 0.423 -35.294 1.00 81.50 439 ARG A CA 1
ATOM 3310 C C . ARG A 1 439 ? -17.175 -0.886 -34.770 1.00 81.50 439 ARG A C 1
ATOM 3312 O O . ARG A 1 439 ? -16.097 -1.274 -35.213 1.00 81.50 439 ARG A O 1
ATOM 3319 N N . LEU A 1 440 ? -17.876 -1.556 -33.857 1.00 86.44 440 LEU A N 1
ATOM 3320 C CA . LEU A 1 440 ? -17.498 -2.872 -33.343 1.00 86.44 440 LEU A CA 1
ATOM 3321 C C . LEU A 1 440 ? -17.540 -3.946 -34.447 1.00 86.44 440 LEU A C 1
ATOM 3323 O O . LEU A 1 440 ? -16.662 -4.797 -34.523 1.00 86.44 440 LEU A O 1
ATOM 3327 N N . ASP A 1 441 ? -18.511 -3.883 -35.354 1.00 80.81 441 ASP A N 1
ATOM 3328 C CA . ASP A 1 441 ? -18.575 -4.772 -36.516 1.00 80.81 441 ASP A CA 1
ATOM 3329 C C . ASP A 1 441 ? -17.401 -4.547 -37.464 1.00 80.81 441 ASP A C 1
ATOM 3331 O O . ASP A 1 441 ? -16.731 -5.500 -37.872 1.00 80.81 441 ASP A O 1
ATOM 3335 N N . ALA A 1 442 ? -17.104 -3.279 -37.753 1.00 77.25 442 ALA A N 1
ATOM 3336 C CA . ALA A 1 442 ? -15.979 -2.909 -38.594 1.00 77.25 442 ALA A CA 1
ATOM 3337 C C . ALA A 1 442 ? -14.634 -3.360 -37.996 1.00 77.25 442 ALA A C 1
ATOM 3339 O O . ALA A 1 442 ? -13.774 -3.826 -38.743 1.00 77.25 442 ALA A O 1
ATOM 3340 N N . SER A 1 443 ? -14.454 -3.290 -36.668 1.00 69.56 443 SER A N 1
ATOM 3341 C CA . SER A 1 443 ? -13.230 -3.780 -36.010 1.00 69.56 443 SER A CA 1
ATOM 3342 C C . SER A 1 443 ? -13.083 -5.305 -36.069 1.00 69.56 443 SER A C 1
ATOM 3344 O O . SER A 1 443 ? -11.963 -5.809 -36.047 1.00 69.56 443 SER A O 1
ATOM 3346 N N . MET A 1 444 ? -14.191 -6.036 -36.226 1.00 78.88 444 MET A N 1
ATOM 3347 C CA . MET A 1 444 ? -14.212 -7.481 -36.484 1.00 78.88 444 MET A CA 1
ATOM 3348 C C . MET A 1 444 ? -14.197 -7.835 -37.984 1.00 78.88 444 MET A C 1
ATOM 3350 O O . MET A 1 444 ? -14.300 -9.008 -38.340 1.00 78.88 444 MET A O 1
ATOM 3354 N N . GLY A 1 445 ? -14.077 -6.845 -38.875 1.00 81.50 445 GLY A N 1
ATOM 3355 C CA . GLY A 1 445 ? -14.020 -7.054 -40.324 1.00 81.50 445 GLY A CA 1
ATOM 3356 C C . GLY A 1 445 ? -15.351 -7.464 -40.962 1.00 81.50 445 GLY A C 1
ATOM 3357 O O . GLY A 1 445 ? -15.342 -8.058 -42.042 1.00 81.50 445 GLY A O 1
ATOM 3358 N N . ARG A 1 446 ? -16.493 -7.164 -40.324 1.00 88.81 446 ARG A N 1
ATOM 3359 C CA . ARG A 1 446 ? -17.836 -7.461 -40.851 1.00 88.81 446 ARG A CA 1
ATOM 3360 C C . ARG A 1 446 ? -18.670 -6.192 -41.055 1.00 88.81 446 ARG A C 1
ATOM 3362 O O . ARG A 1 446 ? -18.433 -5.170 -40.420 1.00 88.81 446 ARG A O 1
ATOM 3369 N N . ALA A 1 447 ? -19.655 -6.260 -41.951 1.00 81.88 447 ALA A N 1
ATOM 3370 C CA . ALA A 1 447 ? -20.666 -5.212 -42.108 1.00 81.88 447 ALA A CA 1
ATOM 3371 C C . ALA A 1 447 ? -21.821 -5.427 -41.116 1.00 81.88 447 ALA A C 1
ATOM 3373 O O . ALA A 1 447 ? -22.108 -6.569 -40.753 1.00 81.88 447 ALA A O 1
ATOM 337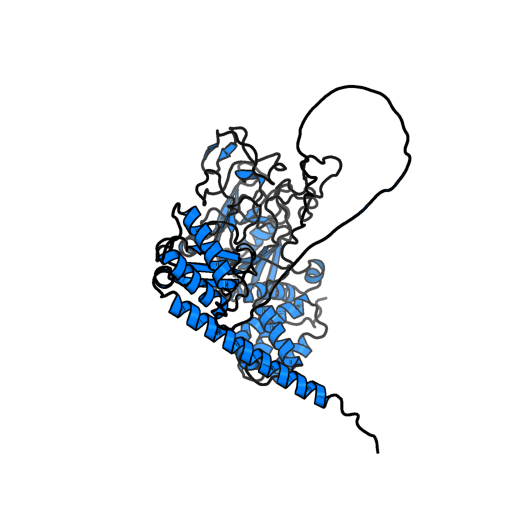4 N N . SER A 1 448 ? -22.492 -4.347 -40.707 1.00 84.25 448 SER A N 1
ATOM 3375 C CA . SER A 1 448 ? -23.670 -4.452 -39.844 1.00 84.25 448 SER A CA 1
ATOM 3376 C C . SER A 1 448 ? -24.817 -5.175 -40.545 1.00 84.25 448 SER A C 1
ATOM 3378 O O . SER A 1 448 ? -25.109 -4.928 -41.716 1.00 84.25 448 SER A O 1
ATOM 3380 N N . ASP A 1 449 ? -25.462 -6.070 -39.804 1.00 86.25 449 ASP A N 1
ATOM 3381 C CA . ASP A 1 449 ? -26.537 -6.940 -40.269 1.00 86.25 449 ASP A CA 1
ATOM 3382 C C . ASP A 1 449 ? -27.733 -6.916 -39.297 1.00 86.25 449 ASP A C 1
ATOM 3384 O O . ASP A 1 449 ? -27.791 -6.122 -38.356 1.00 86.25 449 ASP A O 1
ATOM 3388 N N . ALA A 1 450 ? -28.703 -7.810 -39.504 1.00 82.06 450 ALA A N 1
ATOM 3389 C CA . ALA A 1 450 ? -29.879 -7.916 -38.640 1.00 82.06 450 ALA A CA 1
ATOM 3390 C C . ALA A 1 450 ? -29.544 -8.301 -37.181 1.00 82.06 450 ALA A C 1
ATOM 3392 O O . ALA A 1 450 ? -30.336 -8.028 -36.280 1.00 82.06 450 ALA A O 1
ATOM 3393 N N . HIS A 1 451 ? -28.397 -8.939 -36.914 1.00 85.31 451 HIS A N 1
ATOM 3394 C CA . HIS A 1 451 ? -27.948 -9.208 -35.545 1.00 85.31 451 HIS A CA 1
ATOM 3395 C C . HIS A 1 451 ? -27.358 -7.958 -34.897 1.00 85.31 451 HIS A C 1
ATOM 3397 O O . HIS A 1 451 ? -27.585 -7.732 -33.708 1.00 85.31 451 HIS A O 1
ATOM 3403 N N . SER A 1 452 ? -26.660 -7.130 -35.674 1.00 89.25 452 SER A N 1
ATOM 3404 C CA . SER A 1 452 ? -26.176 -5.822 -35.231 1.00 89.25 452 SER A CA 1
ATOM 3405 C C . SER A 1 452 ? -27.331 -4.892 -34.859 1.00 89.25 452 SER A C 1
ATOM 3407 O O . SER A 1 452 ? -27.291 -4.277 -33.800 1.00 89.25 452 SER A O 1
ATOM 3409 N N . GLU A 1 453 ? -28.402 -4.862 -35.656 1.00 89.62 453 GLU A N 1
ATOM 3410 C CA . GLU A 1 453 ? -29.598 -4.056 -35.365 1.00 89.62 453 GLU A CA 1
ATOM 3411 C C . GLU A 1 453 ? -30.299 -4.493 -34.064 1.00 89.62 453 GLU A C 1
ATOM 3413 O O . GLU A 1 453 ? -30.612 -3.667 -33.202 1.00 89.62 453 GLU A O 1
ATOM 3418 N N . ARG A 1 454 ? -30.465 -5.808 -33.859 1.00 91.44 454 ARG A N 1
ATOM 3419 C CA . ARG A 1 454 ? -31.001 -6.366 -32.602 1.00 91.44 454 ARG A CA 1
ATOM 3420 C C . ARG A 1 454 ? -30.115 -6.052 -31.400 1.00 91.44 454 ARG A C 1
ATOM 3422 O O . ARG A 1 454 ? -30.632 -5.687 -30.340 1.00 91.44 454 ARG A O 1
ATOM 3429 N N . MET A 1 455 ? -28.793 -6.139 -31.571 1.00 95.38 455 MET A N 1
ATOM 3430 C CA . MET A 1 455 ? -27.838 -5.763 -30.531 1.00 95.38 455 MET A CA 1
ATOM 3431 C C . MET A 1 455 ? -27.995 -4.284 -30.174 1.00 95.38 455 MET A C 1
ATOM 3433 O O . MET A 1 455 ? -28.154 -3.964 -29.001 1.00 95.38 455 MET A O 1
ATOM 3437 N N . SER A 1 456 ? -28.038 -3.382 -31.155 1.00 95.12 456 SER A N 1
ATOM 3438 C CA . SER A 1 456 ? -28.204 -1.945 -30.916 1.00 95.12 456 SER A CA 1
ATOM 3439 C C . SER A 1 456 ? -29.490 -1.608 -30.154 1.00 95.12 456 SER A C 1
ATOM 3441 O O . SER A 1 456 ? -29.442 -0.832 -29.197 1.00 95.12 456 SER A O 1
ATOM 3443 N N . ALA A 1 457 ? -30.619 -2.232 -30.503 1.00 90.44 457 ALA A N 1
ATOM 3444 C CA . ALA A 1 457 ? -31.883 -2.070 -29.781 1.00 90.44 457 ALA A CA 1
ATOM 3445 C C . ALA A 1 457 ? -31.803 -2.580 -28.332 1.00 90.44 457 ALA A C 1
ATOM 3447 O O . ALA A 1 457 ? -32.235 -1.897 -27.400 1.00 90.44 457 ALA A O 1
ATOM 3448 N N . SER A 1 458 ? -31.201 -3.753 -28.125 1.00 95.00 458 SER A N 1
ATOM 3449 C CA . SER A 1 458 ? -31.048 -4.368 -26.800 1.00 95.00 458 SER A CA 1
ATOM 3450 C C . SER A 1 458 ? -30.115 -3.568 -25.886 1.00 95.00 458 SER A C 1
ATOM 3452 O O . SER A 1 458 ? -30.414 -3.373 -24.707 1.00 95.00 458 SER A O 1
ATOM 3454 N N . LEU A 1 459 ? -29.016 -3.040 -26.429 1.00 96.75 459 LEU A N 1
ATOM 3455 C CA . LEU A 1 459 ? -28.063 -2.211 -25.690 1.00 96.75 459 LEU A CA 1
ATOM 3456 C C . LEU A 1 459 ? -28.640 -0.841 -25.315 1.00 96.75 459 LEU A C 1
ATOM 3458 O O . LEU A 1 459 ? -28.372 -0.352 -24.220 1.00 96.75 459 LEU A O 1
ATOM 3462 N N . ALA A 1 460 ? -29.468 -0.242 -26.175 1.00 95.06 460 ALA A N 1
ATOM 3463 C CA . ALA A 1 460 ? -30.160 1.007 -25.859 1.00 95.06 460 ALA A CA 1
ATOM 3464 C C . ALA A 1 460 ? -31.148 0.841 -24.694 1.00 95.06 460 ALA A C 1
ATOM 3466 O O . ALA A 1 460 ? -31.177 1.674 -23.787 1.00 95.06 460 ALA A O 1
ATOM 3467 N N . HIS A 1 461 ? -31.911 -0.257 -24.691 1.00 97.00 461 HIS A N 1
ATOM 3468 C CA . HIS A 1 461 ? -32.769 -0.635 -23.568 1.00 97.00 461 HIS A CA 1
ATOM 3469 C C . HIS A 1 461 ? -31.960 -0.832 -22.274 1.00 97.00 461 HIS A C 1
ATOM 3471 O O . HIS A 1 461 ? -32.277 -0.219 -21.258 1.00 97.00 461 HIS A O 1
ATOM 3477 N N . LEU A 1 462 ? -30.885 -1.625 -22.325 1.00 96.94 462 LEU A N 1
ATOM 3478 C CA . LEU A 1 462 ? -30.028 -1.913 -21.168 1.00 96.94 462 LEU A CA 1
ATOM 3479 C C . LEU A 1 462 ? -29.385 -0.658 -20.576 1.00 96.94 462 LEU A C 1
ATOM 3481 O O . LEU A 1 462 ? -29.333 -0.509 -19.358 1.00 96.94 462 LEU A O 1
ATOM 3485 N N . ALA A 1 463 ? -28.911 0.256 -21.425 1.00 93.06 463 ALA A N 1
ATOM 3486 C CA . ALA A 1 463 ? -28.360 1.528 -20.978 1.00 93.06 463 ALA A CA 1
ATOM 3487 C C . ALA A 1 463 ? -29.399 2.310 -20.159 1.00 93.06 463 ALA A C 1
ATOM 3489 O O . ALA A 1 463 ? -29.117 2.709 -19.031 1.00 93.06 463 ALA A O 1
ATOM 3490 N N . LYS A 1 464 ? -30.628 2.446 -20.674 1.00 92.62 464 LYS A N 1
ATOM 3491 C CA . LYS A 1 464 ? -31.706 3.151 -19.970 1.00 92.62 464 LYS A CA 1
ATOM 3492 C C . LYS A 1 464 ? -32.101 2.465 -18.660 1.00 92.62 464 LYS A C 1
ATOM 3494 O O . LYS A 1 464 ? -32.273 3.146 -17.652 1.00 92.62 464 LYS A O 1
ATOM 3499 N N . GLU A 1 465 ? -32.233 1.140 -18.669 1.00 92.75 465 GLU A N 1
ATOM 3500 C CA . GLU A 1 465 ? -32.605 0.335 -17.496 1.00 92.75 465 GLU A CA 1
ATOM 3501 C C . GLU A 1 465 ? -31.616 0.514 -16.334 1.00 92.75 465 GLU A C 1
ATOM 3503 O O . GLU A 1 465 ? -32.021 0.592 -15.175 1.00 92.75 465 GLU A O 1
ATOM 3508 N N . HIS A 1 466 ? -30.328 0.662 -16.648 1.00 91.25 466 HIS A N 1
ATOM 3509 C CA . HIS A 1 466 ? -29.261 0.870 -15.670 1.00 91.25 466 HIS A CA 1
ATOM 3510 C C . HIS A 1 466 ? -28.920 2.347 -15.414 1.00 91.25 466 HIS A C 1
ATOM 3512 O O . HIS A 1 466 ? -27.908 2.645 -14.779 1.00 91.25 466 HIS A O 1
ATOM 3518 N N . GLY A 1 467 ? -29.766 3.275 -15.873 1.00 90.81 467 GLY A N 1
ATOM 3519 C CA . GLY A 1 467 ? -29.628 4.702 -15.584 1.00 90.81 467 GLY A CA 1
ATOM 3520 C C . GLY A 1 467 ? -28.518 5.413 -16.361 1.00 90.81 467 GLY A C 1
ATOM 3521 O O . GLY A 1 467 ? -28.080 6.478 -15.934 1.00 90.81 467 GLY A O 1
ATOM 3522 N N . LEU A 1 468 ? -28.057 4.856 -17.485 1.00 93.44 468 LEU A N 1
ATOM 3523 C CA . LEU A 1 468 ? -27.156 5.557 -18.398 1.00 93.44 468 LEU A CA 1
ATOM 3524 C C . LEU A 1 468 ? -27.962 6.559 -19.240 1.00 93.44 468 LEU A C 1
ATOM 3526 O O . LEU A 1 468 ? -28.998 6.239 -19.827 1.00 93.44 468 LEU A O 1
ATOM 3530 N N . GLU A 1 469 ? -27.451 7.780 -19.320 1.00 91.25 469 GLU A N 1
ATOM 3531 C CA . GLU A 1 469 ? -27.993 8.894 -20.098 1.00 91.25 469 GLU A CA 1
ATOM 3532 C C . GLU A 1 469 ? -27.420 8.953 -21.523 1.00 91.25 469 GLU A C 1
ATOM 3534 O O . GLU A 1 469 ? -28.038 9.539 -22.414 1.00 91.25 469 GLU A O 1
ATOM 3539 N N . ARG A 1 470 ? -26.251 8.340 -21.758 1.00 93.88 470 ARG A N 1
ATOM 3540 C CA . ARG A 1 470 ? -25.631 8.171 -23.085 1.00 93.88 470 ARG A CA 1
ATOM 3541 C C . ARG A 1 470 ? -24.770 6.909 -23.146 1.00 93.88 470 ARG A C 1
ATOM 3543 O O . ARG A 1 470 ? -24.376 6.385 -22.111 1.00 93.88 470 ARG A O 1
ATOM 3550 N N . ILE A 1 471 ? -24.452 6.443 -24.350 1.00 93.31 471 ILE A N 1
ATOM 3551 C CA . ILE A 1 471 ? -23.523 5.331 -24.582 1.00 93.31 471 ILE A CA 1
ATOM 3552 C C . ILE A 1 471 ? -22.301 5.894 -25.296 1.00 93.31 471 ILE A C 1
ATOM 3554 O O . ILE A 1 471 ? -22.400 6.338 -26.439 1.00 93.31 471 ILE A O 1
ATOM 3558 N N . ASP A 1 472 ? -21.164 5.862 -24.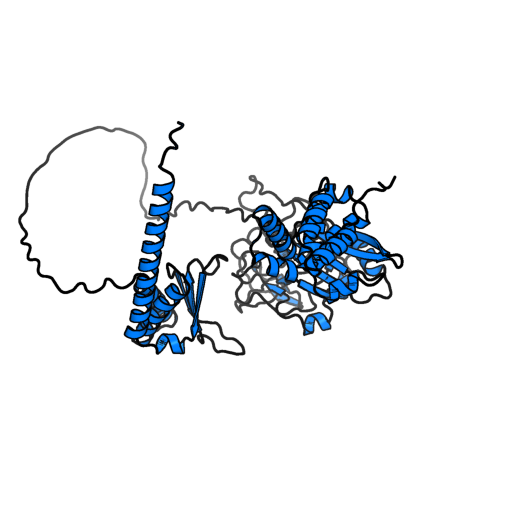612 1.00 92.19 472 ASP A N 1
ATOM 3559 C CA . ASP A 1 472 ? -19.885 6.326 -25.142 1.00 92.19 472 ASP A CA 1
ATOM 3560 C C . ASP A 1 472 ? -19.096 5.147 -25.755 1.00 92.19 472 ASP A C 1
ATOM 3562 O O . ASP A 1 472 ? -18.448 5.311 -26.790 1.00 92.19 472 ASP A O 1
ATOM 3566 N N . HIS A 1 473 ? -19.232 3.928 -25.198 1.00 89.88 473 HIS A N 1
ATOM 3567 C CA . HIS A 1 473 ? -18.555 2.721 -25.702 1.00 89.88 473 HIS A CA 1
ATOM 3568 C C . HIS A 1 473 ? -19.450 1.471 -25.679 1.00 89.88 473 HIS A C 1
ATOM 3570 O O . HIS A 1 473 ? -20.263 1.284 -24.769 1.00 89.88 473 HIS A O 1
ATOM 3576 N N . VAL A 1 474 ? -19.249 0.588 -26.667 1.00 94.56 474 VAL A N 1
ATOM 3577 C CA . VAL A 1 474 ? -19.781 -0.784 -26.699 1.00 94.56 474 VAL A CA 1
ATOM 3578 C C . VAL A 1 474 ? -18.606 -1.752 -26.771 1.00 94.56 474 VAL A C 1
ATOM 3580 O O . VAL A 1 474 ? -17.800 -1.665 -27.696 1.00 94.56 474 VAL A O 1
ATOM 3583 N N . LEU A 1 475 ? -18.496 -2.655 -25.796 1.00 91.62 475 LEU A N 1
ATOM 3584 C CA . LEU A 1 475 ? -17.344 -3.549 -25.635 1.00 91.62 475 LEU A CA 1
ATOM 3585 C C . LEU A 1 475 ? -17.793 -5.004 -25.485 1.00 91.62 475 LEU A C 1
ATOM 3587 O O . LEU A 1 475 ? -18.833 -5.278 -24.891 1.00 91.62 475 LEU A O 1
ATOM 3591 N N . LEU A 1 476 ? -16.996 -5.946 -25.985 1.00 88.25 476 LEU A N 1
ATOM 3592 C CA . LEU A 1 476 ? -17.212 -7.381 -25.788 1.00 88.25 476 LEU A CA 1
ATOM 3593 C C . LEU A 1 476 ? -16.395 -7.890 -24.597 1.00 88.25 476 LEU A C 1
ATOM 3595 O O . LEU A 1 476 ? -15.309 -7.392 -24.316 1.00 88.25 476 LEU A O 1
ATOM 3599 N N . SER A 1 477 ? -16.910 -8.899 -23.895 1.00 84.88 477 SER A N 1
ATOM 3600 C CA . SER A 1 477 ? -16.201 -9.540 -22.790 1.00 84.88 477 SER A CA 1
ATOM 3601 C C . SER A 1 477 ? -14.946 -10.253 -23.282 1.00 84.88 477 SER A C 1
ATOM 3603 O O . SER A 1 477 ? -14.982 -10.963 -24.287 1.00 84.88 477 SER A O 1
ATOM 3605 N N . ASN A 1 478 ? -13.865 -10.180 -22.518 1.00 70.38 478 ASN A N 1
ATOM 3606 C CA . ASN A 1 478 ? -12.683 -10.997 -22.782 1.00 70.38 478 ASN A CA 1
ATOM 3607 C C . ASN A 1 478 ? -12.942 -12.477 -22.455 1.00 70.38 478 ASN A C 1
ATOM 3609 O O . ASN A 1 478 ? -13.880 -12.819 -21.729 1.00 70.38 478 ASN A O 1
ATOM 3613 N N . GLN A 1 479 ? -12.102 -13.366 -22.991 1.00 65.38 479 GLN A N 1
ATOM 3614 C CA . GLN A 1 479 ? -12.152 -14.786 -22.649 1.00 65.38 479 GLN A CA 1
ATOM 3615 C C . GLN A 1 479 ? -11.807 -14.986 -21.172 1.00 65.38 479 GLN A C 1
ATOM 3617 O O . GLN A 1 479 ? -10.817 -14.462 -20.669 1.00 65.38 479 GLN A O 1
ATOM 3622 N N . THR A 1 480 ? -12.605 -15.798 -20.486 1.00 77.75 480 THR A N 1
ATOM 3623 C CA . THR A 1 480 ? -12.355 -16.249 -19.116 1.00 77.75 480 THR A CA 1
ATOM 3624 C C . THR A 1 480 ? -12.343 -17.781 -19.076 1.00 77.75 480 THR A C 1
ATOM 3626 O O . THR A 1 480 ? -12.875 -18.430 -19.977 1.00 77.75 480 THR A O 1
ATOM 3629 N N . PRO A 1 481 ? -11.823 -18.417 -18.013 1.00 57.44 481 PRO A N 1
ATOM 3630 C CA . PRO A 1 481 ? -11.901 -19.874 -17.865 1.00 57.44 481 PRO A CA 1
ATOM 3631 C C . PRO A 1 481 ? -13.333 -20.436 -17.821 1.00 57.44 481 PRO A C 1
ATOM 3633 O O . PRO A 1 481 ? -13.521 -21.644 -17.924 1.00 57.44 481 PRO A O 1
ATOM 3636 N N . ARG A 1 482 ? -14.339 -19.577 -17.609 1.00 62.84 482 ARG A N 1
ATOM 3637 C CA . ARG A 1 482 ? -15.753 -19.953 -17.461 1.00 62.84 482 ARG A CA 1
ATOM 3638 C C . ARG A 1 482 ? -16.630 -19.507 -18.631 1.00 62.84 482 ARG A C 1
ATOM 3640 O O . ARG A 1 482 ? -17.768 -19.953 -18.711 1.00 62.84 482 ARG A O 1
ATOM 3647 N N . ALA A 1 483 ? -16.132 -18.637 -19.508 1.00 56.38 483 ALA A N 1
ATOM 3648 C CA . ALA A 1 483 ? -16.890 -18.097 -20.629 1.00 56.38 483 ALA A CA 1
ATOM 3649 C C . ALA A 1 483 ? -15.949 -17.661 -21.766 1.00 56.38 483 ALA A C 1
ATOM 3651 O O . ALA A 1 483 ? -14.909 -17.061 -21.485 1.00 56.38 483 ALA A O 1
ATOM 3652 N N . PRO A 1 484 ? -16.290 -17.936 -23.035 1.00 68.12 484 PRO A N 1
ATOM 3653 C CA . PRO A 1 484 ? -15.475 -17.521 -24.174 1.00 68.12 484 PRO A CA 1
ATOM 3654 C C . PRO A 1 484 ? -15.418 -15.991 -24.316 1.00 68.12 484 PRO A C 1
ATOM 3656 O O . PRO A 1 484 ? -16.243 -15.267 -23.755 1.00 68.12 484 PRO A O 1
ATOM 3659 N N . ALA A 1 485 ? -14.450 -15.494 -25.094 1.00 77.06 485 ALA A N 1
ATOM 3660 C CA . ALA A 1 485 ? -14.469 -14.096 -25.523 1.00 77.06 485 ALA A CA 1
ATOM 3661 C C . ALA A 1 485 ? -15.778 -13.801 -26.270 1.00 77.06 485 ALA A C 1
ATOM 3663 O O . ALA A 1 485 ? -16.300 -14.652 -26.990 1.00 77.06 485 ALA A O 1
ATOM 3664 N N . GLY A 1 486 ? -16.320 -12.605 -26.066 1.00 83.00 486 GLY A N 1
ATOM 3665 C CA . GLY A 1 486 ? -17.597 -12.189 -26.629 1.00 83.00 486 GLY A CA 1
ATOM 3666 C C . GLY A 1 486 ? -18.826 -12.839 -25.998 1.00 83.00 486 GLY A C 1
ATOM 3667 O O . GLY A 1 486 ? -19.910 -12.669 -26.543 1.00 83.00 486 GLY A O 1
ATOM 3668 N N . ALA A 1 487 ? -18.710 -13.551 -24.870 1.00 80.62 487 ALA A N 1
ATOM 3669 C CA . ALA A 1 487 ? -19.864 -14.120 -24.167 1.00 80.62 487 ALA A CA 1
ATOM 3670 C C . ALA A 1 487 ? -20.851 -13.061 -23.635 1.00 80.62 487 ALA A C 1
ATOM 3672 O O . ALA A 1 487 ? -22.053 -13.317 -23.586 1.00 80.62 487 ALA A O 1
ATOM 3673 N N . ALA A 1 488 ? -20.365 -11.876 -23.260 1.00 87.81 488 ALA A N 1
ATOM 3674 C CA . ALA A 1 488 ? -21.193 -10.739 -22.867 1.00 87.81 488 ALA A CA 1
ATOM 3675 C C . ALA A 1 488 ? -20.791 -9.468 -23.623 1.00 87.81 488 ALA A C 1
ATOM 3677 O O . ALA A 1 488 ? -19.649 -9.322 -24.059 1.00 87.81 488 ALA A O 1
ATOM 3678 N N . VAL A 1 489 ? -21.732 -8.537 -23.731 1.00 90.94 489 VAL A N 1
ATOM 3679 C CA . VAL A 1 489 ? -21.548 -7.209 -24.313 1.00 90.94 489 VAL A CA 1
ATOM 3680 C C . VAL A 1 489 ? -21.865 -6.145 -23.264 1.00 90.94 489 VAL A C 1
ATOM 3682 O O . VAL A 1 489 ? -22.800 -6.290 -22.472 1.00 90.94 489 VAL A O 1
ATOM 3685 N N . PHE A 1 490 ? -21.060 -5.088 -23.241 1.00 95.56 490 PHE A N 1
ATOM 3686 C CA . PHE A 1 490 ? -21.116 -3.995 -22.279 1.00 95.56 490 PHE A CA 1
ATOM 3687 C C . PHE A 1 490 ? -21.460 -2.686 -22.982 1.00 95.56 490 PHE A C 1
ATOM 3689 O O . PHE A 1 490 ? -20.904 -2.390 -24.039 1.00 95.56 490 PHE A O 1
ATOM 3696 N N . VAL A 1 491 ? -22.316 -1.884 -22.352 1.00 93.38 491 VAL A N 1
ATOM 3697 C CA . VAL A 1 491 ? -22.478 -0.452 -22.643 1.00 93.38 491 VAL A CA 1
ATOM 3698 C C . VAL A 1 491 ? -21.809 0.350 -21.544 1.00 93.38 491 VAL A C 1
ATOM 3700 O O . VAL A 1 491 ? -21.972 0.035 -20.363 1.00 93.38 491 VAL A O 1
ATOM 3703 N N . VAL A 1 492 ? -21.058 1.377 -21.932 1.00 93.12 492 VAL A N 1
ATOM 3704 C CA . VAL A 1 492 ? -2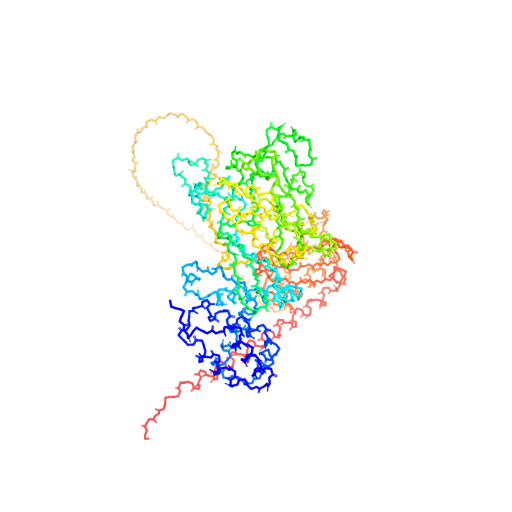0.313 2.234 -21.006 1.00 93.12 492 VAL A CA 1
ATOM 3705 C C . VAL A 1 492 ? -20.622 3.700 -21.294 1.00 93.12 492 VAL A C 1
ATOM 3707 O O . VAL A 1 492 ? -20.580 4.130 -22.447 1.00 93.12 492 VAL A O 1
ATOM 3710 N N . GLN A 1 493 ? -20.931 4.454 -20.241 1.00 94.88 493 GLN A N 1
ATOM 3711 C CA . GLN A 1 493 ? -21.016 5.911 -20.233 1.00 94.88 493 GLN A CA 1
ATOM 3712 C C . GLN A 1 493 ? -19.788 6.480 -19.523 1.00 94.88 493 GLN A C 1
ATOM 3714 O O . GLN A 1 493 ? -19.529 6.153 -18.365 1.00 94.88 493 GLN A O 1
ATOM 3719 N N . GLY A 1 494 ? -19.097 7.397 -20.185 1.00 81.19 494 GLY A N 1
ATOM 3720 C CA . GLY A 1 494 ? -17.772 7.871 -19.819 1.00 81.19 494 GLY A CA 1
ATOM 3721 C C . GLY A 1 494 ? -16.674 7.021 -20.452 1.00 81.19 494 GLY A C 1
ATOM 3722 O O . GLY A 1 494 ? -16.921 5.932 -20.965 1.00 81.19 494 GLY A O 1
ATOM 3723 N N . GLU A 1 495 ? -15.451 7.539 -20.405 1.00 75.50 495 GLU A N 1
ATOM 3724 C CA . GLU A 1 495 ? -14.273 6.805 -20.863 1.00 75.50 495 GLU A CA 1
ATOM 3725 C C . GLU A 1 495 ? -14.101 5.525 -20.015 1.00 75.50 495 GLU A C 1
ATOM 3727 O O . GLU A 1 495 ? -14.167 5.629 -18.789 1.00 75.50 495 GLU A O 1
ATOM 3732 N N . PRO A 1 496 ? -13.862 4.325 -20.580 1.00 66.50 496 PRO A N 1
ATOM 3733 C CA . PRO A 1 496 ? -13.774 3.088 -19.804 1.00 66.50 496 PRO A CA 1
ATOM 3734 C C . PRO A 1 496 ? -12.608 3.086 -18.807 1.00 66.50 496 PRO A C 1
ATOM 3736 O O . PRO A 1 496 ? -12.672 2.385 -17.800 1.00 66.50 496 PRO A O 1
ATOM 3739 N N . SER A 1 497 ? -11.576 3.902 -19.053 1.00 60.53 497 SER A N 1
ATOM 3740 C CA . SER A 1 497 ? -10.462 4.145 -18.128 1.00 60.53 497 SER A CA 1
ATOM 3741 C C . SER A 1 497 ? -10.787 5.159 -17.021 1.00 60.53 497 SER A C 1
ATOM 3743 O O . SER A 1 497 ? -10.025 5.297 -16.066 1.00 60.53 497 SER A O 1
ATOM 3745 N N . ASN A 1 498 ? -11.924 5.861 -17.096 1.00 68.31 498 ASN A N 1
ATOM 3746 C CA . ASN A 1 498 ? -12.397 6.727 -16.021 1.00 68.31 498 ASN A CA 1
ATOM 3747 C C . ASN A 1 498 ? -13.099 5.876 -14.945 1.00 68.31 498 ASN A C 1
ATOM 3749 O O . ASN A 1 498 ? -14.114 5.251 -15.249 1.00 68.31 498 ASN A O 1
ATOM 3753 N N . PRO A 1 499 ? -12.651 5.874 -13.677 1.00 64.25 499 PRO A N 1
ATOM 3754 C CA . PRO A 1 499 ? -13.264 5.067 -12.617 1.00 64.25 499 PRO A CA 1
ATOM 3755 C C . PRO A 1 499 ? -14.705 5.477 -12.267 1.00 64.25 499 PRO A C 1
ATOM 3757 O O . PRO A 1 499 ? -15.420 4.707 -11.631 1.00 64.25 499 PRO A O 1
ATOM 3760 N N . ALA A 1 500 ? -15.149 6.668 -12.684 1.00 78.31 500 ALA A N 1
ATOM 3761 C CA . ALA A 1 500 ? -16.531 7.124 -12.549 1.00 78.31 500 ALA A CA 1
ATOM 3762 C C . ALA A 1 500 ? -17.431 6.718 -13.734 1.00 78.31 500 ALA A C 1
ATOM 3764 O O . ALA A 1 500 ? -18.569 7.186 -13.812 1.00 78.31 500 ALA A O 1
ATOM 3765 N N . HIS A 1 501 ? -16.947 5.889 -14.671 1.00 82.50 501 HIS A N 1
ATOM 3766 C CA . HIS A 1 501 ? -17.783 5.408 -15.767 1.00 82.50 501 HIS A CA 1
ATOM 3767 C C . HIS A 1 501 ? -18.955 4.578 -15.234 1.00 82.50 501 HIS A C 1
ATOM 3769 O O . HIS A 1 501 ? -18.815 3.764 -14.319 1.00 82.50 501 HIS A O 1
ATOM 3775 N N . LEU A 1 502 ? -20.125 4.756 -15.838 1.00 88.31 502 LEU A N 1
ATOM 3776 C CA . LEU A 1 502 ? -21.266 3.881 -15.594 1.00 88.31 502 LEU A CA 1
ATOM 3777 C C . LEU A 1 502 ? -21.236 2.773 -16.637 1.00 88.31 502 LEU A C 1
ATOM 3779 O O . LEU A 1 502 ? -20.974 3.034 -17.810 1.00 88.31 502 LEU A O 1
ATOM 3783 N N . ARG A 1 503 ? -21.511 1.533 -16.233 1.00 95.00 503 ARG A N 1
ATOM 3784 C CA . ARG A 1 503 ? -21.606 0.418 -17.176 1.00 95.00 503 ARG A CA 1
ATOM 3785 C C . ARG A 1 503 ? -22.750 -0.520 -16.855 1.00 95.00 503 ARG A C 1
ATOM 3787 O O . ARG A 1 503 ? -23.083 -0.737 -15.692 1.00 95.00 503 ARG A O 1
ATOM 3794 N N . ALA A 1 504 ? -23.263 -1.143 -17.902 1.00 90.00 504 ALA A N 1
ATOM 3795 C CA . ALA A 1 504 ? -24.184 -2.263 -17.819 1.00 90.00 504 ALA A CA 1
ATOM 3796 C C . ALA A 1 504 ? -23.764 -3.347 -18.813 1.00 90.00 504 ALA A C 1
ATOM 3798 O O . ALA A 1 504 ? -23.082 -3.065 -19.799 1.00 90.00 504 ALA A O 1
ATOM 3799 N N . SER A 1 505 ? -24.152 -4.594 -18.550 1.00 94.88 505 SER A N 1
ATOM 3800 C CA . SER A 1 505 ? -23.779 -5.736 -19.388 1.00 94.88 505 SER A CA 1
ATOM 3801 C C . SER A 1 505 ? -24.927 -6.707 -19.579 1.00 94.88 505 SER A C 1
ATOM 3803 O O . SER A 1 505 ? -25.694 -6.928 -18.644 1.00 94.88 505 SER A O 1
ATOM 3805 N N . MET A 1 506 ? -24.976 -7.364 -20.735 1.00 93.44 506 MET A N 1
ATOM 3806 C CA . MET A 1 506 ? -25.867 -8.498 -20.979 1.00 93.44 506 MET A CA 1
ATOM 3807 C C . MET A 1 506 ? -25.156 -9.607 -21.767 1.00 93.44 506 MET A C 1
ATOM 3809 O O . MET A 1 506 ? -24.162 -9.325 -22.441 1.00 93.44 506 MET A O 1
ATOM 3813 N N . PRO A 1 507 ? -25.647 -10.858 -21.720 1.00 92.88 507 PRO A N 1
ATOM 3814 C CA . PRO A 1 507 ? -25.162 -11.920 -22.596 1.00 92.88 507 PRO A CA 1
ATOM 3815 C C . PRO A 1 507 ? -25.300 -11.543 -24.081 1.00 92.88 507 PRO A C 1
ATOM 3817 O O . PRO A 1 507 ? -26.321 -10.992 -24.502 1.00 92.88 507 PRO A O 1
ATOM 3820 N N . THR A 1 508 ? -24.271 -11.822 -24.883 1.00 86.31 508 THR A N 1
ATOM 3821 C CA . THR A 1 508 ? -24.242 -11.433 -26.305 1.00 86.31 508 THR A CA 1
ATOM 3822 C C . THR A 1 508 ? -25.294 -12.179 -27.119 1.00 86.31 508 THR A C 1
ATOM 3824 O O . THR A 1 508 ? -25.886 -11.602 -28.027 1.00 86.31 508 THR A O 1
ATOM 3827 N N . ASP A 1 509 ? -25.574 -13.437 -26.774 1.00 78.44 509 ASP A N 1
ATOM 3828 C CA . ASP A 1 509 ? -26.633 -14.245 -27.382 1.00 78.44 509 ASP A CA 1
ATOM 3829 C C . ASP A 1 509 ? -28.018 -13.620 -27.166 1.00 78.44 509 ASP A C 1
ATOM 3831 O O . ASP A 1 509 ? -28.798 -13.516 -28.112 1.00 78.44 509 ASP A O 1
ATOM 3835 N N . VAL A 1 510 ? -28.298 -13.113 -25.964 1.00 81.50 510 VAL A N 1
ATOM 3836 C CA . VAL A 1 510 ? -29.524 -12.358 -25.662 1.00 81.50 510 VAL A CA 1
ATOM 3837 C C . VAL A 1 510 ? -29.574 -11.061 -26.475 1.00 81.50 510 VAL A C 1
ATOM 3839 O O . VAL A 1 510 ? -30.613 -10.749 -27.066 1.00 81.50 510 VAL A O 1
ATOM 3842 N N . ALA A 1 511 ? -28.452 -10.340 -26.573 1.00 87.00 511 ALA A N 1
ATOM 3843 C CA . ALA A 1 511 ? -28.373 -9.077 -27.307 1.00 87.00 511 ALA A CA 1
ATOM 3844 C C . ALA A 1 511 ? -28.685 -9.233 -28.807 1.00 87.00 511 ALA A C 1
ATOM 3846 O O . ALA A 1 511 ? -29.376 -8.394 -29.378 1.00 87.00 511 ALA A O 1
ATOM 3847 N N . VAL A 1 512 ? -28.216 -10.309 -29.452 1.00 90.88 512 VAL A N 1
ATOM 3848 C CA . VAL A 1 512 ? -28.370 -10.518 -30.910 1.00 90.88 512 VAL A CA 1
ATOM 3849 C C . VAL A 1 512 ? -29.626 -11.293 -31.321 1.00 90.88 512 VAL A C 1
ATOM 3851 O O . VAL A 1 512 ? -29.909 -11.405 -32.522 1.00 90.88 512 VAL A O 1
ATOM 3854 N N . THR A 1 513 ? -30.363 -11.863 -30.362 1.00 78.88 513 THR A N 1
ATOM 3855 C CA . THR A 1 513 ? -31.579 -12.660 -30.623 1.00 78.88 513 THR A CA 1
ATOM 3856 C C . THR A 1 513 ? -32.872 -11.963 -30.216 1.00 78.88 513 THR A C 1
ATOM 3858 O O . THR A 1 513 ? -33.912 -12.269 -30.799 1.00 78.88 513 THR A O 1
ATOM 3861 N N . THR A 1 514 ? -32.828 -11.007 -29.282 1.00 78.19 514 THR A N 1
ATOM 3862 C CA . THR A 1 514 ? -34.021 -10.253 -28.871 1.00 78.19 514 THR A CA 1
ATOM 3863 C C . THR A 1 514 ? -34.568 -9.432 -30.052 1.00 78.19 514 THR A C 1
ATOM 3865 O O . THR A 1 514 ? -33.804 -8.676 -30.658 1.00 78.19 514 THR A O 1
ATOM 3868 N N . PRO A 1 515 ? -35.862 -9.560 -30.414 1.00 88.50 515 PRO A N 1
ATOM 3869 C CA . PRO A 1 515 ? -36.468 -8.763 -31.479 1.00 88.50 515 PRO A CA 1
ATOM 3870 C C . PRO A 1 515 ? -36.355 -7.258 -31.219 1.00 88.50 515 PRO A C 1
ATOM 3872 O O . PRO A 1 515 ? -36.540 -6.800 -30.088 1.00 88.50 515 PRO A O 1
ATOM 3875 N N . VAL A 1 516 ? -36.093 -6.489 -32.278 1.00 87.81 516 VAL A N 1
ATOM 3876 C CA . VAL A 1 516 ? -35.901 -5.030 -32.207 1.00 87.81 516 VAL A CA 1
ATOM 3877 C C . VAL A 1 516 ? -37.125 -4.362 -31.583 1.00 87.81 516 VAL A C 1
ATOM 3879 O O . VAL A 1 516 ? -36.997 -3.557 -30.662 1.00 87.81 516 VAL A O 1
ATOM 3882 N N . GLU A 1 517 ? -38.318 -4.767 -32.014 1.00 85.31 517 GLU A N 1
ATOM 3883 C CA . GLU A 1 517 ? -39.597 -4.234 -31.550 1.00 85.31 517 GLU A CA 1
ATOM 3884 C C . GLU A 1 517 ? -39.779 -4.445 -30.044 1.00 85.31 517 GLU A C 1
ATOM 3886 O O . GLU A 1 517 ? -40.283 -3.568 -29.347 1.00 85.31 517 GLU A O 1
ATOM 3891 N N . GLN A 1 518 ? -39.321 -5.587 -29.521 1.00 82.31 518 GLN A N 1
ATOM 3892 C CA . GLN A 1 518 ? -39.430 -5.911 -28.103 1.00 82.31 518 GLN A CA 1
ATOM 3893 C C . GLN A 1 518 ? -38.511 -5.029 -27.247 1.00 82.31 518 GLN A C 1
ATOM 3895 O O . GLN A 1 518 ? -38.943 -4.523 -26.210 1.00 82.31 518 GLN A O 1
ATOM 3900 N N . SER A 1 519 ? -37.259 -4.834 -27.664 1.00 88.31 519 SER A N 1
ATOM 3901 C CA . SER A 1 519 ? -36.312 -3.971 -26.946 1.00 88.31 519 SER A CA 1
ATOM 3902 C C . SER A 1 519 ? -36.731 -2.498 -27.003 1.00 88.31 519 SER A C 1
ATOM 3904 O O . SER A 1 519 ? -36.677 -1.805 -25.986 1.00 88.31 519 SER A O 1
ATOM 3906 N N . LEU A 1 520 ? -37.227 -2.028 -28.154 1.00 87.81 520 LEU A N 1
ATOM 3907 C CA . LEU A 1 520 ? -37.720 -0.656 -28.306 1.00 87.81 520 LEU A CA 1
ATOM 3908 C C . LEU A 1 520 ? -39.008 -0.399 -27.512 1.00 87.81 520 LEU A C 1
ATOM 3910 O O . LEU A 1 520 ? -39.126 0.661 -26.901 1.00 87.81 520 LEU A O 1
ATOM 3914 N N . ALA A 1 521 ? -39.934 -1.361 -27.446 1.00 87.31 521 ALA A N 1
ATOM 3915 C CA . ALA A 1 521 ? -41.141 -1.231 -26.627 1.00 87.31 521 ALA A CA 1
ATOM 3916 C C . ALA A 1 521 ? -40.808 -1.078 -25.132 1.00 87.31 521 ALA A C 1
ATOM 3918 O O . ALA A 1 521 ? -41.364 -0.212 -24.456 1.00 87.31 521 ALA A O 1
ATOM 3919 N N . LYS A 1 522 ? -39.852 -1.865 -24.618 1.00 85.25 522 LYS A N 1
ATOM 3920 C CA . LYS A 1 522 ? -39.390 -1.738 -23.225 1.00 85.25 522 LYS A CA 1
ATOM 3921 C C . LYS A 1 522 ? -38.681 -0.409 -22.963 1.00 85.25 522 LYS A C 1
ATOM 3923 O O . LYS A 1 522 ? -38.880 0.200 -21.916 1.00 85.25 522 LYS A O 1
ATOM 3928 N N . LEU A 1 523 ? -37.874 0.059 -23.917 1.00 89.12 523 LEU A N 1
ATOM 3929 C CA . LEU A 1 523 ? -37.207 1.359 -23.826 1.00 89.12 523 LEU A CA 1
ATOM 3930 C C . LEU A 1 523 ? -38.228 2.507 -23.738 1.00 89.12 523 LEU A C 1
ATOM 3932 O O . LEU A 1 523 ? -38.118 3.357 -22.857 1.00 89.12 523 LEU A O 1
ATOM 3936 N N . GLN A 1 524 ? -39.269 2.477 -24.575 1.00 89.19 524 GLN A N 1
ATOM 3937 C CA . GLN A 1 524 ? -40.363 3.453 -24.536 1.00 89.19 524 GLN A CA 1
ATOM 3938 C C . GLN A 1 524 ? -41.133 3.425 -23.206 1.00 89.19 524 GLN A C 1
ATOM 3940 O O . GLN A 1 524 ? -41.511 4.476 -22.686 1.00 89.19 524 GLN A O 1
ATOM 3945 N N . GLU A 1 525 ? -41.351 2.241 -22.627 1.00 86.19 525 GLU A N 1
ATOM 3946 C CA . GLU A 1 525 ? -41.997 2.109 -21.317 1.00 86.19 525 GLU A CA 1
ATOM 3947 C C . GLU A 1 525 ? -41.166 2.759 -20.197 1.00 86.19 525 GLU A C 1
ATOM 3949 O O . GLU A 1 525 ? -41.718 3.450 -19.335 1.00 86.19 525 GLU A O 1
ATOM 3954 N N . LEU A 1 526 ? -39.839 2.583 -20.218 1.00 87.19 526 LEU A N 1
ATOM 3955 C CA . LEU A 1 526 ? -38.936 3.218 -19.255 1.00 87.19 526 LEU A CA 1
ATOM 3956 C C . LEU A 1 526 ? -38.970 4.746 -19.369 1.00 87.19 526 LEU A C 1
ATOM 3958 O O . LEU A 1 526 ? -39.065 5.426 -18.346 1.00 87.19 526 LEU A O 1
ATOM 3962 N N . ASP A 1 527 ? -38.970 5.293 -20.586 1.00 84.06 527 ASP A N 1
ATOM 3963 C CA . ASP A 1 527 ? -39.093 6.741 -20.791 1.00 84.06 527 ASP A CA 1
ATOM 3964 C C . ASP A 1 527 ? -40.422 7.290 -20.268 1.00 84.06 527 ASP A C 1
ATOM 3966 O O . ASP A 1 527 ? -40.438 8.301 -19.559 1.00 84.06 527 ASP A O 1
ATOM 3970 N N . ALA A 1 528 ? -41.534 6.604 -20.554 1.00 84.06 528 ALA A N 1
ATOM 3971 C CA . ALA A 1 528 ? -42.854 6.995 -20.068 1.00 84.06 528 ALA A CA 1
ATOM 3972 C C . ALA A 1 528 ? -42.910 7.029 -18.529 1.00 84.06 528 ALA A C 1
ATOM 3974 O O . ALA A 1 528 ? -43.474 7.959 -17.945 1.00 84.06 528 ALA A O 1
ATOM 3975 N N . ARG A 1 529 ? -42.270 6.060 -17.857 1.00 85.12 529 ARG A N 1
ATOM 3976 C CA . ARG A 1 529 ? -42.166 6.020 -16.388 1.00 85.12 529 ARG A CA 1
ATOM 3977 C C . ARG A 1 529 ? -41.325 7.173 -15.835 1.00 85.12 529 ARG A C 1
ATOM 3979 O O . ARG A 1 529 ? -41.747 7.804 -14.867 1.00 85.12 529 ARG A O 1
ATOM 3986 N N . THR A 1 530 ? -40.174 7.481 -16.440 1.00 81.75 530 THR A N 1
ATOM 3987 C CA . THR A 1 530 ? -39.329 8.612 -16.012 1.00 81.75 530 THR A CA 1
ATOM 3988 C C . THR A 1 530 ? -40.064 9.947 -16.160 1.00 81.75 530 THR A C 1
ATOM 3990 O O . THR A 1 530 ? -40.027 10.778 -15.251 1.00 81.75 530 THR A O 1
ATOM 3993 N N . LEU A 1 531 ? -40.786 10.142 -17.268 1.00 82.44 531 LEU A N 1
ATOM 3994 C CA . LEU A 1 531 ? -41.602 11.337 -17.503 1.00 82.44 531 LEU A CA 1
ATOM 3995 C C . LEU A 1 531 ? -42.715 11.490 -16.456 1.00 82.44 531 LEU A C 1
ATOM 3997 O O . LEU A 1 531 ? -42.902 12.584 -15.925 1.00 82.44 531 LEU A O 1
ATOM 4001 N N . ALA A 1 532 ? -43.410 10.403 -16.109 1.00 80.50 532 ALA A N 1
ATOM 4002 C CA . ALA A 1 532 ? -44.450 10.425 -15.080 1.00 80.50 532 ALA A CA 1
ATOM 4003 C C . ALA A 1 532 ? -43.895 10.781 -13.685 1.00 80.50 532 ALA A C 1
ATOM 4005 O O . ALA A 1 532 ? -44.489 11.593 -12.976 1.00 80.50 532 ALA A O 1
ATOM 4006 N N . GLN A 1 533 ? -42.729 10.240 -13.310 1.00 79.44 533 GLN A N 1
ATOM 4007 C CA . GLN A 1 533 ? -42.066 10.548 -12.032 1.00 79.44 533 GLN A CA 1
ATOM 4008 C C . GLN A 1 533 ? -41.567 11.998 -11.952 1.00 79.44 533 GLN A C 1
ATOM 4010 O O . GLN A 1 533 ? -41.668 12.640 -10.906 1.00 79.44 533 GLN A O 1
ATOM 4015 N N . ALA A 1 534 ? -41.047 12.542 -13.055 1.00 77.81 534 ALA A N 1
ATOM 4016 C CA . ALA A 1 534 ? -40.620 13.939 -13.107 1.00 77.81 534 ALA A CA 1
ATOM 4017 C C . ALA A 1 534 ? -41.811 14.901 -12.939 1.00 77.81 534 ALA A C 1
ATOM 4019 O O . ALA A 1 534 ? -41.694 15.922 -12.259 1.00 77.81 534 ALA A O 1
ATOM 4020 N N . GLN A 1 535 ? -42.974 14.558 -13.505 1.00 78.38 535 GLN A N 1
ATOM 4021 C CA . GLN A 1 535 ? -44.199 15.347 -13.351 1.00 78.38 535 GLN A CA 1
ATOM 4022 C C . GLN A 1 535 ? -44.738 15.318 -11.914 1.00 78.38 535 GLN A C 1
ATOM 4024 O O . GLN A 1 535 ? -45.114 16.371 -11.395 1.00 78.38 535 GLN A O 1
ATOM 4029 N N . SER A 1 536 ? -44.715 14.164 -11.237 1.00 78.69 536 SER A N 1
ATOM 4030 C CA . SER A 1 536 ? -45.155 14.072 -9.838 1.00 78.69 536 SER A CA 1
ATOM 4031 C C . SER A 1 536 ? -44.236 14.847 -8.884 1.00 78.69 536 SER A C 1
ATOM 4033 O O . SER A 1 536 ? -44.723 15.588 -8.033 1.00 78.69 536 SER A O 1
ATOM 4035 N N . GLN A 1 537 ? -42.911 14.775 -9.072 1.00 74.88 537 GLN A N 1
ATOM 4036 C CA . GLN A 1 537 ? -41.953 15.549 -8.265 1.00 74.88 537 GLN A CA 1
ATOM 4037 C C . GLN A 1 537 ? -42.073 17.065 -8.494 1.00 74.88 537 GLN A C 1
ATOM 4039 O O . GLN A 1 537 ? -41.888 17.858 -7.567 1.00 74.88 537 GLN A O 1
ATOM 4044 N N . ALA A 1 538 ? -42.390 17.489 -9.722 1.00 74.44 538 ALA A N 1
ATOM 4045 C CA . ALA A 1 538 ? -42.637 18.895 -10.029 1.00 74.44 538 ALA A CA 1
ATOM 4046 C C . ALA A 1 538 ? -43.922 19.413 -9.356 1.00 74.44 538 ALA A C 1
ATOM 4048 O O . ALA A 1 538 ? -43.926 20.537 -8.850 1.00 74.44 538 ALA A O 1
ATOM 4049 N N . GLN A 1 539 ? -44.979 18.595 -9.285 1.00 72.75 539 GLN A N 1
ATOM 4050 C CA . GLN A 1 539 ? -46.193 18.924 -8.529 1.00 72.75 539 GLN A CA 1
ATOM 4051 C C . GLN A 1 539 ? -45.921 19.038 -7.022 1.00 72.75 539 GLN A C 1
ATOM 4053 O O . GLN A 1 539 ? -46.328 20.026 -6.415 1.00 72.75 539 GLN A O 1
ATOM 4058 N N . GLU A 1 540 ? -45.175 18.106 -6.423 1.00 69.00 540 GLU A N 1
ATOM 4059 C CA . GLU A 1 540 ? -44.822 18.159 -4.993 1.00 69.00 540 GLU A CA 1
ATOM 4060 C C . GLU A 1 540 ? -43.971 19.388 -4.637 1.00 69.00 540 GLU A C 1
ATOM 4062 O O . GLU A 1 540 ? -44.222 20.053 -3.629 1.00 69.00 540 GLU A O 1
ATOM 4067 N N . ARG A 1 541 ? -43.002 19.754 -5.488 1.00 68.19 541 ARG A N 1
ATOM 4068 C CA . ARG A 1 541 ? -42.213 20.984 -5.302 1.00 68.19 541 ARG A CA 1
ATOM 4069 C C . ARG A 1 541 ? -43.054 22.254 -5.430 1.00 68.19 541 ARG A C 1
ATOM 4071 O O . ARG A 1 541 ? -42.782 23.212 -4.711 1.00 68.19 541 ARG A O 1
ATOM 4078 N N . GLY A 1 542 ? -44.066 22.261 -6.298 1.00 67.31 542 GLY A N 1
ATOM 4079 C CA . GLY A 1 542 ? -45.014 23.372 -6.414 1.00 67.31 542 GLY A CA 1
ATOM 4080 C C . GLY A 1 542 ? -45.827 23.582 -5.135 1.00 67.31 542 GLY A C 1
ATOM 4081 O O . GLY A 1 542 ? -45.919 24.707 -4.648 1.00 67.31 542 GLY A O 1
ATOM 4082 N N . VAL A 1 543 ? -46.327 22.496 -4.534 1.00 66.12 543 VAL A N 1
ATOM 4083 C CA . VAL A 1 543 ? -47.113 22.544 -3.286 1.00 66.12 543 VAL A CA 1
ATOM 4084 C C . VAL A 1 543 ? -46.273 23.052 -2.105 1.00 66.12 543 VAL A C 1
ATOM 4086 O O . VAL A 1 543 ? -46.728 23.911 -1.351 1.00 66.12 543 VAL A O 1
ATOM 4089 N N . LEU A 1 544 ? -45.017 22.606 -1.981 1.00 58.97 544 LEU A N 1
ATOM 4090 C CA . LEU A 1 544 ? -44.099 23.064 -0.925 1.00 58.97 544 LEU A CA 1
ATOM 4091 C C . LEU A 1 544 ? -43.716 24.548 -1.059 1.00 58.97 544 LEU A C 1
ATOM 4093 O O . LEU A 1 544 ? -43.454 25.223 -0.062 1.00 58.97 544 LEU A O 1
ATOM 4097 N N . GLN A 1 545 ? -43.674 25.069 -2.286 1.00 56.78 545 GLN A N 1
ATOM 4098 C CA . GLN A 1 545 ? -43.329 26.465 -2.546 1.00 56.78 545 GLN A CA 1
ATOM 4099 C C . GLN A 1 545 ? -44.524 27.405 -2.312 1.00 56.78 545 GLN A C 1
ATOM 4101 O O . GLN A 1 545 ? -44.330 28.539 -1.875 1.00 56.78 545 GLN A O 1
ATOM 4106 N N . GLU A 1 546 ? -45.755 26.927 -2.508 1.00 56.84 546 GLU A N 1
ATOM 4107 C CA . GLU A 1 546 ? -46.985 27.671 -2.205 1.00 56.84 546 GLU A CA 1
ATOM 4108 C C . GLU A 1 546 ? -47.252 27.768 -0.686 1.00 56.84 546 GLU A C 1
ATOM 4110 O O . GLU A 1 546 ? -47.777 28.774 -0.199 1.00 56.84 546 GLU A O 1
ATOM 4115 N N . GLU A 1 547 ? -46.804 26.779 0.097 1.00 54.59 547 GLU A N 1
ATOM 4116 C CA . GLU A 1 547 ? -46.914 26.781 1.564 1.00 54.59 547 GLU A CA 1
ATOM 4117 C C . GLU A 1 547 ? -45.939 27.769 2.245 1.00 54.59 547 GLU A C 1
ATOM 4119 O O . GLU A 1 547 ? -46.243 28.326 3.303 1.00 54.59 547 GLU A O 1
ATOM 4124 N N . ALA A 1 548 ? -44.800 28.067 1.606 1.00 54.88 548 ALA A N 1
ATOM 4125 C CA . ALA A 1 548 ? -43.771 28.979 2.118 1.00 54.88 548 ALA A CA 1
ATOM 4126 C C . ALA A 1 548 ? -44.084 30.480 1.915 1.00 54.88 548 ALA A C 1
ATOM 4128 O O . ALA A 1 548 ? -43.426 31.330 2.517 1.00 54.88 548 ALA A O 1
ATOM 4129 N N . VAL A 1 549 ? -45.084 30.829 1.095 1.00 53.84 549 VAL A N 1
ATOM 4130 C CA . VAL A 1 549 ? -45.397 32.224 0.709 1.00 53.84 549 VAL A CA 1
ATOM 4131 C C . VAL A 1 549 ? -46.574 32.822 1.501 1.00 53.84 549 VAL A C 1
ATOM 4133 O O . VAL A 1 549 ? -46.989 33.947 1.239 1.00 53.84 549 VAL A O 1
ATOM 4136 N N . LYS A 1 550 ? -47.106 32.154 2.537 1.00 52.34 550 LYS A N 1
ATOM 4137 C CA . LYS A 1 550 ? -48.101 32.781 3.435 1.00 52.34 550 LYS A CA 1
ATOM 4138 C C . LYS A 1 550 ? -47.420 33.591 4.553 1.00 52.34 550 LYS A C 1
ATOM 4140 O O . LYS A 1 550 ? -46.918 32.989 5.505 1.00 52.34 550 LYS A O 1
ATOM 4145 N N . PRO A 1 551 ? -47.425 34.942 4.523 1.00 48.34 551 PRO A N 1
ATOM 4146 C CA . PRO A 1 551 ? -46.920 35.731 5.640 1.00 48.34 551 PRO A CA 1
ATOM 4147 C C . PRO A 1 551 ? -47.826 35.554 6.864 1.00 48.34 551 PRO A C 1
ATOM 4149 O O . PRO A 1 551 ? -49.040 35.757 6.800 1.00 48.34 551 PRO A O 1
ATOM 4152 N N . ARG A 1 552 ? -47.222 35.194 8.003 1.00 50.69 552 ARG A N 1
ATOM 4153 C CA . ARG A 1 552 ? -47.879 35.225 9.315 1.00 50.69 552 ARG A CA 1
ATOM 4154 C C . ARG A 1 552 ? -48.200 36.678 9.666 1.00 50.69 552 ARG A C 1
ATOM 4156 O O . ARG A 1 552 ? -47.315 37.442 10.039 1.00 50.69 552 ARG A O 1
ATOM 4163 N N . SER A 1 553 ? -49.469 37.048 9.520 1.00 42.22 553 SER A N 1
ATOM 4164 C CA . SER A 1 553 ? -50.021 38.280 10.076 1.00 42.22 553 SER A CA 1
ATOM 4165 C C . SER A 1 553 ? -49.970 38.179 11.603 1.00 42.22 553 SER A C 1
ATOM 4167 O O . SER A 1 553 ? -50.524 37.246 12.183 1.00 42.22 553 SER A O 1
ATOM 4169 N N . ILE A 1 554 ? -49.228 39.092 12.229 1.00 43.56 554 ILE A N 1
ATOM 4170 C CA . ILE A 1 554 ? -49.207 39.280 13.679 1.00 43.56 554 ILE A CA 1
ATOM 4171 C C . ILE A 1 554 ? -50.446 40.112 14.022 1.00 43.56 554 ILE A C 1
ATOM 4173 O O . ILE A 1 554 ? -50.549 41.260 13.586 1.00 43.56 554 ILE A O 1
ATOM 4177 N N . GLY A 1 555 ? -51.365 39.507 14.770 1.00 39.59 555 GLY A N 1
ATOM 4178 C CA . GLY A 1 555 ? -52.502 40.136 15.437 1.00 39.59 555 GLY A CA 1
ATOM 4179 C C . GLY A 1 555 ? -52.586 39.618 16.860 1.00 39.59 555 GLY A C 1
ATOM 4180 O O . GLY A 1 555 ? -52.387 38.391 17.024 1.00 39.59 555 GLY A O 1
#